Protein AF-A0A8B6H1U9-F1 (afdb_monomer_lite)

InterPro domains:
  IPR001206 Diacylglycerol kinase, catalytic domain [PF00781] (1-79)
  IPR001206 Diacylglycerol kinase, catalytic domain [PS50146] (1-89)
  IPR016064 NAD kinase/diacylglycerol kinase-like domain superfamily [SSF111331] (1-280)
  IPR017438 Inorganic polyphosphate/ATP-NAD kinase, N-terminal [G3DSA:3.40.50.10330] (1-78)
  IPR050187 Lipid Phosphate Formation and Regulation [PTHR12358] (1-268)

Foldseek 3Di:
DEDEEALVVVQVVLFVQQVVQCVVVVHPLLPPQTFGDARPDAYAYQYPYLHHLVCCVFAVDNDRVSSVVLVVVDDKDFAWWKQKHFPSGTQTIFRFKKKAAPVLVQLVQLVVPCVCPSCSVVPSVVCCLPPNDQDKAKKKKKFWAFDDDDPDDDDDDDPPGDIDIDIDIAIFRMKMWGQDPVLQLAPPVDDPDPPPDDPRQQKIKMKTFHDDHSVLVVVVVVCSVVRNHPVNQVPRPRIDMDIGQKMKIARPDDPDQSLQWMDGSSDITGHPHSMMIMGMRNDRHHMGGDNPFDNDPVRNVVVVVVVLPPPPDPVNVVCVVVVNHDDPVRVVVVVVVVVVLVVLLVLLVVLVVDPDPVSVLSNLLSLLVPLEPVCVVVVCLVVSCVSSVHDSVSNVVSVVLNVCLVPDPNNDSSDDPDPDDPPDDDPVRVVVVVVVCPDPPNHDQDDDPVQWDWDDPDDVDIDIDGNPPPNDDPVVVVVVVVVVVPD

Structure (mmCIF, N/CA/C/O backbone):
data_AF-A0A8B6H1U9-F1
#
_entry.id   AF-A0A8B6H1U9-F1
#
loop_
_atom_site.group_PDB
_atom_site.id
_atom_site.type_symbol
_atom_site.label_atom_id
_atom_site.label_alt_id
_atom_site.label_comp_id
_atom_site.label_asym_id
_atom_site.label_entity_id
_atom_site.label_seq_id
_atom_site.pdbx_PDB_ins_code
_atom_site.Cartn_x
_atom_site.Cartn_y
_atom_site.Cartn_z
_atom_site.occupancy
_atom_site.B_iso_or_equiv
_atom_site.auth_seq_id
_atom_site.auth_comp_id
_atom_site.auth_asym_id
_atom_site.auth_atom_id
_atom_site.pdbx_PDB_model_num
ATOM 1 N N . LEU A 1 1 ? -11.319 10.496 -7.597 1.00 84.50 1 LEU A N 1
ATOM 2 C CA . LEU A 1 1 ? -11.541 9.061 -7.856 1.00 84.50 1 LEU A CA 1
ATOM 3 C C . LEU A 1 1 ? -11.070 8.258 -6.652 1.00 84.50 1 LEU A C 1
ATOM 5 O O . LEU A 1 1 ? -9.965 8.491 -6.176 1.00 84.50 1 LEU A O 1
ATOM 9 N N . VAL A 1 2 ? -11.909 7.362 -6.133 1.00 88.12 2 VAL A N 1
ATOM 10 C CA . VAL A 1 2 ? -11.543 6.456 -5.035 1.00 88.12 2 VAL A CA 1
ATOM 11 C C . VAL A 1 2 ? -11.458 5.053 -5.609 1.00 88.12 2 VAL A C 1
ATOM 13 O O . VAL A 1 2 ? -12.423 4.584 -6.205 1.00 88.12 2 VAL A O 1
ATOM 16 N N . ILE A 1 3 ? -10.314 4.403 -5.444 1.00 89.44 3 ILE A N 1
ATOM 17 C CA . ILE A 1 3 ? -10.094 3.025 -5.861 1.00 89.44 3 ILE A CA 1
ATOM 18 C C . ILE A 1 3 ? -9.974 2.133 -4.634 1.00 89.44 3 ILE A C 1
ATOM 20 O O . ILE A 1 3 ? -9.180 2.390 -3.733 1.00 89.44 3 ILE A O 1
ATOM 24 N N . MET A 1 4 ? -10.768 1.069 -4.615 1.00 90.38 4 MET A N 1
ATOM 25 C CA . MET A 1 4 ? -10.712 0.023 -3.606 1.00 90.38 4 MET A CA 1
ATOM 26 C C . MET A 1 4 ? -10.194 -1.252 -4.272 1.00 90.38 4 MET A C 1
ATOM 28 O O . MET A 1 4 ? -10.866 -1.816 -5.130 1.00 90.38 4 MET A O 1
ATOM 32 N N . GLY A 1 5 ? -8.982 -1.681 -3.926 1.00 89.25 5 GLY A N 1
ATOM 33 C CA . GLY A 1 5 ? -8.313 -2.775 -4.635 1.00 89.25 5 GLY A CA 1
ATOM 34 C C . GLY A 1 5 ? -6.924 -3.083 -4.089 1.00 89.25 5 GLY A C 1
ATOM 35 O O . GLY A 1 5 ? -6.601 -2.698 -2.967 1.00 89.25 5 GLY A O 1
ATOM 36 N N . GLY A 1 6 ? -6.115 -3.806 -4.865 1.00 88.62 6 GLY A N 1
ATOM 37 C CA . GLY A 1 6 ? -4.687 -4.004 -4.581 1.00 88.62 6 GLY A CA 1
ATOM 38 C C . GLY A 1 6 ? -3.798 -3.041 -5.363 1.00 88.62 6 GLY A C 1
ATOM 39 O O . GLY A 1 6 ? -4.295 -2.293 -6.205 1.00 88.62 6 GLY A O 1
ATOM 40 N N . ASP A 1 7 ? -2.485 -3.122 -5.134 1.00 87.00 7 ASP A N 1
ATOM 41 C CA . ASP A 1 7 ? -1.492 -2.297 -5.844 1.00 87.00 7 ASP A CA 1
ATOM 42 C C . ASP A 1 7 ? -1.621 -2.427 -7.373 1.00 87.00 7 ASP A C 1
ATOM 44 O O . ASP A 1 7 ? -1.562 -1.428 -8.077 1.00 87.00 7 ASP A O 1
ATOM 48 N N . GLY A 1 8 ? -1.901 -3.632 -7.889 1.00 88.94 8 GLY A N 1
ATOM 49 C CA . GLY A 1 8 ? -2.086 -3.854 -9.328 1.00 88.94 8 GLY A CA 1
ATOM 50 C C . GLY A 1 8 ? -3.268 -3.081 -9.923 1.00 88.94 8 GLY A C 1
ATOM 51 O O . GLY A 1 8 ? -3.112 -2.421 -10.939 1.00 88.94 8 GLY A O 1
ATOM 52 N N . THR A 1 9 ? -4.429 -3.078 -9.257 1.00 91.19 9 THR A N 1
ATOM 53 C CA . THR A 1 9 ? -5.601 -2.314 -9.727 1.00 91.19 9 THR A CA 1
ATOM 54 C C . THR A 1 9 ? -5.319 -0.813 -9.718 1.00 91.19 9 THR A C 1
ATOM 56 O O . THR A 1 9 ? -5.756 -0.086 -10.607 1.00 91.19 9 THR A O 1
ATOM 59 N N . LEU A 1 10 ? -4.591 -0.339 -8.700 1.00 91.19 10 LEU A N 1
ATOM 60 C CA . LEU A 1 10 ? -4.145 1.047 -8.634 1.00 91.19 10 LEU A CA 1
ATOM 61 C C . LEU A 1 10 ? -3.167 1.364 -9.772 1.00 91.19 10 LEU A C 1
ATOM 63 O O . LEU A 1 10 ? -3.292 2.426 -10.377 1.00 91.19 10 LEU A O 1
ATOM 67 N N . ASN A 1 11 ? -2.255 0.443 -10.092 1.00 91.12 11 ASN A N 1
ATOM 68 C CA . ASN A 1 11 ? -1.291 0.606 -11.173 1.00 91.12 11 ASN A CA 1
ATOM 69 C C . ASN A 1 11 ? -1.968 0.732 -12.542 1.00 91.12 11 ASN A C 1
ATOM 71 O O . ASN A 1 11 ? -1.728 1.705 -13.258 1.00 91.12 11 ASN A O 1
ATOM 75 N N . ASP A 1 12 ? -2.877 -0.192 -12.857 1.00 92.50 12 ASP A N 1
ATOM 76 C CA . ASP A 1 12 ? -3.615 -0.210 -14.123 1.00 92.50 12 ASP A CA 1
ATOM 77 C C . ASP A 1 12 ? -4.426 1.083 -14.306 1.00 92.50 12 ASP A C 1
ATOM 79 O O . ASP A 1 12 ? -4.423 1.698 -15.376 1.00 92.50 12 ASP A O 1
ATOM 83 N N . LEU A 1 13 ? -5.084 1.542 -13.234 1.00 92.00 13 LEU A N 1
ATOM 84 C CA . LEU A 1 13 ? -5.861 2.777 -13.240 1.00 92.00 13 LEU A CA 1
ATOM 85 C C . LEU A 1 13 ? -4.978 4.009 -13.475 1.00 92.00 13 LEU A C 1
ATOM 87 O O . LEU A 1 13 ? -5.312 4.856 -14.301 1.00 92.00 13 LEU A O 1
ATOM 91 N N . VAL A 1 14 ? -3.877 4.135 -12.732 1.00 91.44 14 VAL A N 1
ATOM 92 C CA . VAL A 1 14 ? -2.971 5.287 -12.831 1.00 91.44 14 VAL A CA 1
ATOM 93 C C . VAL A 1 14 ? -2.330 5.349 -14.214 1.00 91.44 14 VAL A C 1
ATOM 95 O O . VAL A 1 14 ? -2.359 6.412 -14.834 1.00 91.44 14 VAL A O 1
ATOM 98 N N . ASN A 1 15 ? -1.816 4.227 -14.726 1.00 93.19 15 ASN A N 1
ATOM 99 C CA . ASN A 1 15 ? -1.249 4.157 -16.072 1.00 93.19 15 ASN A CA 1
ATOM 100 C C . ASN A 1 15 ? -2.287 4.520 -17.134 1.00 93.19 15 ASN A C 1
ATOM 102 O O . ASN A 1 15 ? -2.023 5.379 -17.972 1.00 93.19 15 ASN A O 1
ATOM 106 N N . GLY A 1 16 ? -3.488 3.937 -17.067 1.00 93.94 16 GLY A N 1
ATOM 107 C CA . GLY A 1 16 ? -4.560 4.232 -18.018 1.00 93.94 16 GLY A CA 1
ATOM 108 C C . GLY A 1 16 ? -4.958 5.710 -18.027 1.00 93.94 16 GLY A C 1
ATOM 109 O O . GLY A 1 16 ? -5.118 6.302 -19.094 1.00 93.94 16 GLY A O 1
ATOM 110 N N . LEU A 1 17 ? -5.071 6.334 -16.849 1.00 92.94 17 LEU A N 1
ATOM 111 C CA . LEU A 1 17 ? -5.388 7.759 -16.734 1.00 92.94 17 LEU A CA 1
ATOM 112 C C . LEU A 1 17 ? -4.257 8.652 -17.252 1.00 92.94 17 LEU A C 1
ATOM 114 O O . LEU A 1 17 ? -4.542 9.620 -17.954 1.00 92.94 17 LEU A O 1
ATOM 118 N N . LEU A 1 18 ? -2.998 8.340 -16.930 1.00 92.06 18 LEU A N 1
ATOM 119 C CA . LEU A 1 18 ? -1.848 9.116 -17.400 1.00 92.06 18 LEU A CA 1
ATOM 120 C C . LEU A 1 18 ? -1.710 9.035 -18.918 1.00 92.06 18 LEU A C 1
ATOM 122 O O . LEU A 1 18 ? -1.647 10.076 -19.563 1.00 92.06 18 LEU A O 1
ATOM 126 N N . LEU A 1 19 ? -1.735 7.830 -19.491 1.00 93.88 19 LEU A N 1
ATOM 127 C CA . LEU A 1 19 ? -1.642 7.629 -20.939 1.00 93.88 19 LEU A CA 1
ATOM 128 C C . LEU A 1 19 ? -2.766 8.359 -21.677 1.00 93.88 19 LEU A C 1
ATOM 130 O O . LEU A 1 19 ? -2.508 9.064 -22.651 1.00 93.88 19 LEU A O 1
ATOM 134 N N . LYS A 1 20 ? -4.004 8.254 -21.177 1.00 94.19 20 LYS A N 1
ATOM 135 C CA . LYS A 1 20 ? -5.144 8.984 -21.738 1.00 94.19 20 LYS A CA 1
ATOM 136 C C . LYS A 1 20 ? -4.932 10.498 -21.672 1.00 94.19 20 LYS A C 1
ATOM 138 O O . LYS A 1 20 ? -5.131 11.176 -22.674 1.00 94.19 20 LYS A O 1
ATOM 143 N N . LYS A 1 21 ? -4.504 11.022 -20.519 1.00 93.19 21 LYS A N 1
ATOM 144 C CA . LYS A 1 21 ? -4.269 12.459 -20.321 1.00 93.19 21 LYS A CA 1
ATOM 145 C C . LYS A 1 21 ? -3.185 12.995 -21.259 1.00 93.19 21 LYS A C 1
ATOM 147 O O . LYS A 1 21 ? -3.370 14.061 -21.838 1.00 93.19 21 LYS A O 1
ATOM 152 N N . GLN A 1 22 ? -2.090 12.255 -21.442 1.00 93.25 22 GLN A N 1
ATOM 153 C CA . GLN A 1 22 ? -1.025 12.662 -22.362 1.00 93.25 22 GLN A CA 1
ATOM 154 C C . GLN A 1 22 ? -1.481 12.621 -23.820 1.00 93.25 22 GLN A C 1
ATOM 156 O O . GLN A 1 22 ? -1.209 13.560 -24.566 1.00 93.25 22 GLN A O 1
ATOM 161 N N . ALA A 1 23 ? -2.250 11.599 -24.208 1.00 93.81 23 ALA A N 1
ATOM 162 C CA . ALA A 1 23 ? -2.836 11.518 -25.543 1.00 93.81 23 ALA A CA 1
ATOM 163 C C . ALA A 1 23 ? -3.782 12.699 -25.832 1.00 93.81 23 ALA A C 1
ATOM 165 O O . ALA A 1 23 ? -3.670 13.329 -26.878 1.00 93.81 23 ALA A O 1
ATOM 166 N N . GLU A 1 24 ? -4.656 13.067 -24.887 1.00 94.75 24 GLU A N 1
ATOM 167 C CA . GLU A 1 24 ? -5.553 14.233 -25.006 1.00 94.75 24 GLU A CA 1
ATOM 168 C C . GLU A 1 24 ? -4.800 15.567 -25.153 1.00 94.75 24 GLU A C 1
ATOM 170 O O . GLU A 1 24 ? -5.338 16.536 -25.692 1.00 94.75 24 GLU A O 1
ATOM 175 N N . ARG A 1 25 ? -3.555 15.629 -24.674 1.00 91.94 25 ARG A N 1
ATOM 176 C CA . ARG A 1 25 ? -2.674 16.800 -24.767 1.00 91.94 25 ARG A CA 1
ATOM 177 C C . ARG A 1 25 ? -1.677 16.737 -25.921 1.00 91.94 25 ARG A C 1
ATOM 179 O O . ARG A 1 25 ? -0.893 17.670 -26.062 1.00 91.94 25 ARG A O 1
ATOM 186 N N . ASN A 1 26 ? -1.721 15.691 -26.748 1.00 93.81 26 ASN A N 1
ATOM 187 C CA . ASN A 1 26 ? -0.744 15.428 -27.810 1.00 93.81 26 ASN A CA 1
ATOM 188 C C . ASN A 1 26 ? 0.711 15.400 -27.299 1.00 93.81 26 ASN A C 1
ATOM 190 O O . ASN A 1 26 ? 1.624 15.859 -27.982 1.00 93.81 26 ASN A O 1
ATOM 194 N N . ILE A 1 27 ? 0.924 14.883 -26.087 1.00 91.62 27 ILE A N 1
ATOM 195 C CA . ILE A 1 27 ? 2.255 14.682 -25.508 1.00 91.62 27 ILE A CA 1
ATOM 196 C C . ILE A 1 27 ? 2.734 13.279 -25.893 1.00 91.62 27 ILE A C 1
ATOM 198 O O . ILE A 1 27 ? 2.052 12.292 -25.608 1.00 91.62 27 ILE A O 1
ATOM 202 N N . ASP A 1 28 ? 3.906 13.180 -26.528 1.00 92.19 28 ASP A N 1
ATOM 203 C CA . ASP A 1 28 ? 4.514 11.884 -26.840 1.00 92.19 28 ASP A CA 1
ATOM 204 C C . ASP A 1 28 ? 5.026 11.220 -25.560 1.00 92.19 28 ASP A C 1
ATOM 206 O O . ASP A 1 28 ? 6.000 11.651 -24.947 1.00 92.19 28 ASP A O 1
ATOM 210 N N . VAL A 1 29 ? 4.363 10.137 -25.166 1.00 91.75 29 VAL A N 1
ATOM 211 C CA . VAL A 1 29 ? 4.708 9.366 -23.969 1.00 91.75 29 VAL A CA 1
ATOM 212 C C . VAL A 1 29 ? 6.033 8.614 -24.099 1.00 91.75 29 VAL A C 1
ATOM 214 O O . VAL A 1 29 ? 6.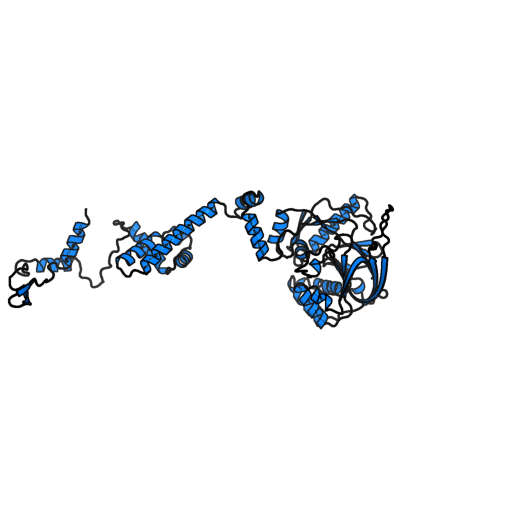545 8.155 -23.083 1.00 91.75 29 VAL A O 1
ATOM 217 N N . ASN A 1 30 ? 6.581 8.472 -25.311 1.00 93.38 30 ASN A N 1
ATOM 218 C CA . ASN A 1 30 ? 7.872 7.829 -25.569 1.00 93.38 30 ASN A CA 1
ATOM 219 C C . ASN A 1 30 ? 9.055 8.799 -25.441 1.00 93.38 30 ASN A C 1
ATOM 221 O O . ASN A 1 30 ? 10.193 8.361 -25.253 1.00 93.38 30 ASN A O 1
ATOM 225 N N . ASP A 1 31 ? 8.800 10.108 -25.496 1.00 88.88 31 ASP A N 1
ATOM 226 C CA . ASP A 1 31 ? 9.813 11.115 -25.212 1.00 88.88 31 ASP A CA 1
ATOM 227 C C . ASP A 1 31 ? 9.999 11.259 -23.695 1.00 88.88 31 ASP A C 1
ATOM 229 O O . ASP A 1 31 ? 9.214 11.881 -22.982 1.00 88.88 31 ASP A O 1
ATOM 233 N N . HIS A 1 32 ? 11.089 10.692 -23.189 1.00 83.88 32 HIS A N 1
ATOM 234 C CA . HIS A 1 32 ? 11.460 10.760 -21.778 1.00 83.88 32 HIS A CA 1
ATOM 235 C C . HIS A 1 32 ? 11.844 12.175 -21.302 1.00 83.88 32 HIS A C 1
ATOM 237 O O . HIS A 1 32 ? 11.957 12.401 -20.094 1.00 83.88 32 HIS A O 1
ATOM 243 N N . HIS A 1 33 ? 12.025 13.144 -22.207 1.00 81.50 33 HIS A N 1
ATOM 244 C CA . HIS A 1 33 ? 12.222 14.551 -21.857 1.00 81.50 33 HIS A CA 1
ATOM 245 C C . HIS A 1 33 ? 10.919 15.350 -21.770 1.00 81.50 33 HIS A C 1
ATOM 247 O O . HIS A 1 33 ? 10.945 16.464 -21.215 1.00 81.50 33 HIS A O 1
ATOM 253 N N . ALA A 1 34 ? 9.812 14.792 -22.271 1.00 79.44 34 ALA A N 1
ATOM 254 C CA . ALA A 1 34 ? 8.518 15.445 -22.301 1.00 79.44 34 ALA A CA 1
ATOM 255 C C . ALA A 1 34 ? 8.019 15.772 -20.887 1.00 79.44 34 ALA A C 1
ATOM 257 O O . ALA A 1 34 ? 8.103 14.982 -19.941 1.00 79.44 34 ALA A O 1
ATOM 258 N N . ALA A 1 35 ? 7.471 16.975 -20.736 1.00 79.56 35 ALA A N 1
ATOM 259 C CA . ALA A 1 35 ? 6.798 17.383 -19.515 1.00 79.56 35 ALA A CA 1
ATOM 260 C C . ALA A 1 35 ? 5.394 16.764 -19.490 1.00 79.56 35 ALA A C 1
ATOM 262 O O . ALA A 1 35 ? 4.515 17.205 -20.225 1.00 79.56 35 ALA A O 1
ATOM 263 N N . LEU A 1 36 ? 5.186 15.745 -18.651 1.00 82.56 36 LEU A N 1
ATOM 264 C CA . LEU A 1 36 ? 3.865 15.136 -18.483 1.00 82.56 36 LEU A CA 1
ATOM 265 C C . LEU A 1 36 ? 2.860 16.145 -17.917 1.00 82.56 36 LEU A C 1
ATOM 267 O O . LEU A 1 36 ? 3.160 16.824 -16.930 1.00 82.56 36 LEU A O 1
ATOM 271 N N . ASP A 1 37 ? 1.651 16.175 -18.482 1.00 84.25 37 ASP A N 1
ATOM 272 C CA . ASP A 1 37 ? 0.539 16.919 -17.895 1.00 84.25 37 ASP A CA 1
ATOM 273 C C . ASP A 1 37 ? -0.002 16.175 -16.665 1.00 84.25 37 ASP A C 1
ATOM 275 O O . ASP A 1 37 ? -0.025 14.938 -16.607 1.00 84.25 37 ASP A O 1
ATOM 279 N N . GLN A 1 38 ? -0.428 16.934 -15.661 1.00 84.00 38 GLN A N 1
ATOM 280 C CA . GLN A 1 38 ? -0.894 16.387 -14.393 1.00 84.00 38 GLN A CA 1
ATOM 281 C C . GLN A 1 38 ? -2.330 15.859 -14.519 1.00 84.00 38 GLN A C 1
ATOM 283 O O . GLN A 1 38 ? -3.160 16.407 -15.243 1.00 84.00 38 GLN A O 1
ATOM 288 N N . LEU A 1 39 ? -2.670 14.818 -13.754 1.00 85.50 39 LEU A N 1
ATOM 289 C CA . LEU A 1 39 ? -4.063 14.395 -13.630 1.00 85.50 39 LEU A CA 1
ATOM 290 C C . LEU A 1 39 ? -4.907 15.458 -12.907 1.00 85.50 39 LEU A C 1
ATOM 292 O O . LEU A 1 39 ? -4.630 15.841 -11.764 1.00 85.50 39 LEU A O 1
ATOM 296 N N . ASP A 1 40 ? -6.006 15.876 -13.538 1.00 81.94 40 ASP A N 1
ATOM 297 C CA . ASP A 1 40 ? -6.926 16.863 -12.958 1.00 81.94 40 ASP A CA 1
ATOM 298 C C . ASP A 1 40 ? -7.647 16.302 -11.723 1.00 81.94 40 ASP A C 1
ATOM 300 O O . ASP A 1 40 ? -7.899 17.020 -10.747 1.00 81.94 40 ASP A O 1
ATOM 304 N N . ILE A 1 41 ? -7.923 14.994 -11.741 1.00 82.00 41 ILE A N 1
ATOM 305 C CA . ILE A 1 41 ? -8.720 14.282 -10.744 1.00 82.00 41 ILE A CA 1
ATOM 306 C C . ILE A 1 41 ? -7.810 13.697 -9.647 1.00 82.00 41 ILE A C 1
ATOM 308 O O . ILE A 1 41 ? -6.938 12.881 -9.945 1.00 82.00 41 ILE A O 1
ATOM 312 N N . PRO A 1 42 ? -8.044 14.019 -8.358 1.00 84.50 42 PRO A N 1
ATOM 313 C CA . PRO A 1 42 ? -7.355 13.368 -7.247 1.00 84.50 42 PRO A CA 1
ATOM 314 C C . PRO A 1 42 ? -7.641 11.869 -7.170 1.00 84.50 42 PRO A C 1
ATOM 316 O O . PRO A 1 42 ? -8.797 11.460 -7.319 1.00 84.50 42 PRO A O 1
ATOM 319 N N . ILE A 1 43 ? -6.622 11.059 -6.874 1.00 87.31 43 ILE A N 1
ATOM 320 C CA . ILE A 1 43 ? -6.757 9.606 -6.714 1.00 87.31 43 ILE A CA 1
ATOM 321 C C . ILE A 1 43 ? -6.569 9.246 -5.237 1.00 87.31 43 ILE A C 1
ATOM 323 O O . ILE A 1 43 ? -5.601 9.647 -4.596 1.00 87.31 43 ILE A O 1
ATOM 327 N N . SER A 1 44 ? -7.509 8.479 -4.691 1.00 85.75 44 SER A N 1
ATOM 328 C CA . SER A 1 44 ? -7.447 7.916 -3.340 1.00 85.75 44 SER A CA 1
ATOM 329 C C . SER A 1 44 ? -7.488 6.396 -3.398 1.00 85.75 44 SER A C 1
ATOM 331 O O . SER A 1 44 ? -8.218 5.850 -4.221 1.00 85.75 44 SER A O 1
ATOM 333 N N . PHE A 1 45 ? -6.757 5.723 -2.509 1.00 88.19 45 PHE A N 1
ATOM 334 C CA . PHE A 1 45 ? -6.617 4.272 -2.487 1.00 88.19 45 PHE A CA 1
ATOM 335 C C . PHE A 1 45 ? -7.102 3.669 -1.163 1.00 88.19 45 PHE A C 1
ATOM 337 O O . PHE A 1 45 ? -6.673 4.065 -0.085 1.00 88.19 45 PHE A O 1
ATOM 344 N N . ILE A 1 46 ? -7.982 2.674 -1.238 1.00 88.69 46 ILE A N 1
ATOM 345 C CA . ILE A 1 46 ? -8.418 1.862 -0.103 1.00 88.69 46 ILE A CA 1
ATOM 346 C C . ILE A 1 46 ? -7.879 0.436 -0.315 1.00 88.69 46 ILE A C 1
ATOM 348 O O . ILE A 1 46 ? -8.293 -0.231 -1.269 1.00 88.69 46 ILE A O 1
ATOM 352 N N . PRO A 1 47 ? -6.970 -0.055 0.548 1.00 86.44 47 PRO A N 1
ATOM 353 C CA . PRO A 1 47 ? -6.292 -1.332 0.348 1.00 86.44 47 PRO A CA 1
ATOM 354 C C . PRO A 1 47 ? -7.221 -2.517 0.621 1.00 86.44 47 PRO A C 1
ATOM 356 O O . PRO A 1 47 ? -7.418 -2.920 1.766 1.00 86.44 47 PRO A O 1
ATOM 359 N N . ALA A 1 48 ? -7.772 -3.102 -0.437 1.00 86.31 48 ALA A N 1
ATOM 360 C CA . ALA A 1 48 ? -8.630 -4.288 -0.389 1.00 86.31 48 ALA A CA 1
ATOM 361 C C . ALA A 1 48 ? -7.992 -5.522 -1.058 1.00 86.31 48 ALA A C 1
ATOM 363 O O . ALA A 1 48 ? -8.570 -6.609 -1.034 1.00 86.31 48 ALA A O 1
ATOM 364 N N . GLY A 1 49 ? -6.800 -5.377 -1.646 1.00 81.31 49 GLY A N 1
ATOM 365 C CA . GLY A 1 49 ? -6.093 -6.451 -2.339 1.00 81.31 49 GLY A CA 1
ATOM 366 C C . GLY A 1 49 ? -5.244 -7.346 -1.435 1.00 81.31 49 GLY A C 1
ATOM 367 O O . GLY A 1 49 ? -5.223 -7.229 -0.206 1.00 81.31 49 GLY A O 1
ATOM 368 N N . THR A 1 50 ? -4.510 -8.270 -2.061 1.00 74.12 50 THR A N 1
ATOM 369 C CA . THR A 1 50 ? -3.549 -9.149 -1.372 1.00 74.12 50 THR A CA 1
ATOM 370 C C . THR A 1 50 ? -2.169 -8.519 -1.193 1.00 74.12 50 THR A C 1
ATOM 372 O O . THR A 1 50 ? -1.488 -8.872 -0.235 1.00 74.12 50 THR A O 1
ATOM 375 N N . GLY A 1 51 ? -1.774 -7.614 -2.094 1.00 75.44 51 GLY A N 1
ATOM 376 C CA . GLY A 1 51 ? -0.588 -6.760 -1.992 1.00 75.44 51 GLY A CA 1
ATOM 377 C C . GLY A 1 51 ? -1.038 -5.301 -1.951 1.00 75.44 51 GLY A C 1
ATOM 378 O O . GLY A 1 51 ? -1.833 -4.896 -2.801 1.00 75.44 51 GLY A O 1
ATOM 379 N N . ASN A 1 52 ? -0.617 -4.580 -0.910 1.00 80.25 52 ASN A N 1
ATOM 380 C CA . ASN A 1 52 ? -1.043 -3.208 -0.614 1.00 80.25 52 ASN A CA 1
ATOM 381 C C . ASN A 1 52 ? 0.145 -2.355 -0.121 1.00 80.25 52 ASN A C 1
ATOM 383 O O . ASN A 1 52 ? 0.032 -1.624 0.870 1.00 80.25 52 ASN A O 1
ATOM 387 N N . GLY A 1 53 ? 1.307 -2.496 -0.759 1.00 78.62 53 GLY A N 1
ATOM 388 C CA . GLY A 1 53 ? 2.508 -1.719 -0.457 1.00 78.62 53 GLY A CA 1
ATOM 389 C C . GLY A 1 53 ? 2.254 -0.214 -0.547 1.00 78.62 53 GLY A C 1
ATOM 390 O O . GLY A 1 53 ? 2.715 0.535 0.320 1.00 78.62 53 GLY A O 1
ATOM 391 N N . MET A 1 54 ? 1.405 0.218 -1.488 1.00 81.12 54 MET A N 1
ATOM 392 C CA . MET A 1 54 ? 1.037 1.627 -1.632 1.00 81.12 54 MET A CA 1
ATOM 393 C C . MET A 1 54 ? 0.350 2.192 -0.403 1.00 81.12 54 MET A C 1
ATOM 395 O O . MET A 1 54 ? 0.618 3.328 -0.027 1.00 81.12 54 MET A O 1
ATOM 399 N N . ALA A 1 55 ? -0.508 1.424 0.268 1.00 78.94 55 ALA A N 1
ATOM 400 C CA . ALA A 1 55 ? -1.160 1.908 1.482 1.00 78.94 55 ALA A CA 1
ATOM 401 C C . ALA A 1 55 ? -0.140 2.175 2.596 1.00 78.94 55 ALA A C 1
ATOM 403 O O . ALA A 1 55 ? -0.277 3.141 3.348 1.00 78.94 55 ALA A O 1
ATOM 404 N N . ASN A 1 56 ? 0.935 1.385 2.663 1.00 74.50 56 ASN A N 1
ATOM 405 C CA . ASN A 1 56 ? 2.011 1.644 3.608 1.00 74.50 56 ASN A CA 1
ATOM 406 C C . ASN A 1 56 ? 2.795 2.918 3.253 1.00 74.50 56 ASN A C 1
ATOM 408 O O . ASN A 1 56 ? 3.069 3.724 4.136 1.00 74.50 56 ASN A O 1
ATOM 412 N N . ILE A 1 57 ? 3.080 3.158 1.971 1.00 74.44 57 ILE A N 1
ATOM 413 C CA . ILE A 1 57 ? 3.748 4.389 1.512 1.00 74.44 57 ILE A CA 1
ATOM 414 C C . ILE A 1 57 ? 2.860 5.618 1.755 1.00 74.44 57 ILE A C 1
ATOM 416 O O . ILE A 1 57 ? 3.328 6.647 2.250 1.00 74.44 57 ILE A O 1
ATOM 420 N N . LEU A 1 58 ? 1.567 5.515 1.431 1.00 76.12 58 LEU A N 1
ATOM 421 C CA . LEU A 1 58 ? 0.600 6.610 1.491 1.00 76.12 58 LEU A CA 1
ATOM 422 C C . LEU A 1 58 ? 0.144 6.943 2.915 1.00 76.12 58 LEU A C 1
ATOM 424 O O . LEU A 1 58 ? 0.015 8.125 3.232 1.00 76.12 58 LEU A O 1
ATOM 428 N N . TYR A 1 59 ? -0.096 5.927 3.749 1.00 73.00 59 TYR A N 1
ATOM 429 C CA . TYR A 1 59 ? -0.767 6.046 5.053 1.00 73.00 59 TYR A CA 1
ATOM 430 C C . TYR A 1 59 ? 0.068 5.510 6.233 1.00 73.00 59 TYR A C 1
ATOM 432 O O . TYR A 1 59 ? -0.317 5.652 7.400 1.00 73.00 59 TYR A O 1
ATOM 440 N N . GLY A 1 60 ? 1.211 4.870 5.965 1.00 69.19 60 GLY A N 1
ATOM 441 C CA . GLY A 1 60 ? 2.045 4.218 6.980 1.00 69.19 60 GLY A CA 1
ATOM 442 C C . GLY A 1 60 ? 1.443 2.929 7.543 1.00 69.19 60 GLY A C 1
ATOM 443 O O . GLY A 1 60 ? 1.784 2.541 8.659 1.00 69.19 60 GLY A O 1
ATOM 444 N N . CYS A 1 61 ? 0.446 2.336 6.878 1.00 67.31 61 CYS A N 1
ATOM 445 C CA . CYS A 1 61 ? -0.095 1.017 7.214 1.00 67.31 61 CYS A CA 1
ATOM 446 C C . CYS A 1 61 ? -1.001 0.460 6.118 1.00 67.31 61 CYS A C 1
ATOM 448 O O . CYS A 1 61 ? -1.529 1.201 5.294 1.00 67.31 61 CYS A O 1
ATOM 450 N N . VAL A 1 62 ? -1.320 -0.826 6.238 1.00 73.75 62 VAL A N 1
ATOM 451 C CA . VAL A 1 62 ? -2.350 -1.500 5.443 1.00 73.75 62 VAL A CA 1
ATOM 452 C C . VAL A 1 62 ? -3.626 -1.672 6.278 1.00 73.75 62 VAL A C 1
ATOM 454 O O . VAL A 1 62 ? -3.993 -2.782 6.650 1.00 73.75 62 VAL A O 1
ATOM 457 N N . ASP A 1 63 ? -4.277 -0.562 6.635 1.00 77.12 63 ASP A N 1
ATOM 458 C CA . ASP A 1 63 ? -5.555 -0.564 7.359 1.00 77.12 63 ASP A CA 1
ATOM 459 C C . ASP A 1 63 ? -6.632 0.193 6.570 1.00 77.12 63 ASP A C 1
ATOM 461 O O . ASP A 1 63 ? -6.463 1.362 6.205 1.00 77.12 63 ASP A O 1
ATOM 465 N N . VAL A 1 64 ? -7.750 -0.486 6.305 1.00 80.25 64 VAL A N 1
ATOM 466 C CA . VAL A 1 64 ? -8.865 0.029 5.494 1.00 80.25 64 VAL A CA 1
ATOM 467 C C . VAL A 1 64 ? -9.521 1.231 6.169 1.00 80.25 64 VAL A C 1
ATOM 469 O O . VAL A 1 64 ? -9.807 2.229 5.505 1.00 80.25 64 VAL A O 1
ATOM 472 N N . VAL A 1 65 ? -9.711 1.171 7.490 1.00 76.94 65 VAL A N 1
ATOM 473 C CA . VAL A 1 65 ? -10.340 2.253 8.260 1.00 76.94 65 VAL A CA 1
ATOM 474 C C . VAL A 1 65 ? -9.464 3.501 8.216 1.00 76.94 65 VAL A C 1
ATOM 476 O O . VAL A 1 65 ? -9.938 4.576 7.857 1.00 76.94 65 VAL A O 1
ATOM 479 N N . THR A 1 66 ? -8.166 3.358 8.484 1.00 74.50 66 THR A N 1
ATOM 480 C CA . THR A 1 66 ? -7.189 4.450 8.402 1.00 74.50 66 THR A CA 1
ATOM 481 C C . THR A 1 66 ? -7.168 5.080 7.008 1.00 74.50 66 THR A C 1
ATOM 483 O O . THR A 1 66 ? -7.231 6.303 6.890 1.00 74.50 66 THR A O 1
ATOM 486 N N . SER A 1 67 ? -7.135 4.265 5.950 1.00 77.56 67 SER A N 1
ATOM 487 C CA . SER A 1 67 ? -7.133 4.747 4.558 1.00 77.56 67 SER A CA 1
ATOM 488 C C . SER A 1 67 ? -8.413 5.532 4.227 1.00 77.56 67 SER A C 1
ATOM 490 O O . SER A 1 67 ? -8.359 6.610 3.634 1.00 77.56 67 SER A O 1
ATOM 492 N N . THR A 1 68 ? -9.564 5.046 4.701 1.00 79.38 68 THR A N 1
ATOM 493 C CA . THR A 1 68 ? -10.867 5.715 4.548 1.00 79.38 68 THR A CA 1
ATOM 494 C C . THR A 1 68 ? -10.912 7.043 5.306 1.00 79.38 68 THR A C 1
ATOM 496 O O . THR A 1 68 ? -11.399 8.045 4.788 1.00 79.38 68 THR A O 1
ATOM 499 N N . LEU A 1 69 ? -10.340 7.102 6.509 1.00 73.94 69 LEU A N 1
ATOM 500 C CA . LEU A 1 69 ? -10.243 8.343 7.277 1.00 73.94 69 LEU A CA 1
ATOM 501 C C . LEU A 1 69 ? -9.335 9.376 6.607 1.00 73.94 69 LEU A C 1
ATOM 503 O O . LEU A 1 69 ? -9.656 10.562 6.640 1.00 73.94 69 LEU A O 1
ATOM 507 N N . HIS A 1 70 ? -8.229 8.955 5.980 1.00 75.38 70 HIS A N 1
ATOM 508 C CA . HIS A 1 70 ? -7.397 9.860 5.180 1.00 75.38 70 HIS A CA 1
ATOM 509 C C . HIS A 1 70 ? -8.198 10.487 4.040 1.00 75.38 70 HIS A C 1
ATOM 511 O O . HIS A 1 70 ? -8.108 11.698 3.848 1.00 75.38 70 HIS A O 1
ATOM 517 N N . LEU A 1 71 ? -9.008 9.689 3.339 1.00 78.19 71 LEU A N 1
ATOM 518 C CA . LEU A 1 71 ? -9.916 10.175 2.303 1.00 78.19 71 LEU A CA 1
ATOM 519 C C . LEU A 1 71 ? -10.917 11.205 2.857 1.00 78.19 71 LEU A C 1
ATOM 521 O O . LEU A 1 71 ? -10.997 12.306 2.320 1.00 78.19 71 LEU A O 1
ATOM 525 N N . VAL A 1 72 ? -11.639 10.877 3.937 1.00 73.94 72 VAL A N 1
ATOM 526 C CA . VAL A 1 72 ? -12.667 11.758 4.536 1.00 73.94 72 VAL A CA 1
ATOM 527 C C . VAL A 1 72 ? -12.069 13.060 5.066 1.00 73.94 72 VAL A C 1
ATOM 529 O O . VAL A 1 72 ? -12.652 14.126 4.889 1.00 73.94 72 VAL A O 1
ATOM 532 N N . LYS A 1 73 ? -10.891 12.992 5.699 1.00 72.06 73 LYS A N 1
ATOM 533 C CA . LYS A 1 73 ? -10.177 14.167 6.221 1.00 72.06 73 LYS A CA 1
ATOM 534 C C . LYS A 1 73 ? -9.849 15.183 5.122 1.00 72.06 73 LYS A C 1
ATOM 536 O O . LYS A 1 73 ? -9.704 16.367 5.422 1.00 72.06 73 LYS A O 1
ATOM 541 N N . GLY A 1 74 ? -9.732 14.728 3.876 1.00 61.28 74 GLY A N 1
ATOM 542 C CA . GLY A 1 74 ? -9.396 15.565 2.737 1.00 61.28 74 GLY A CA 1
ATOM 543 C C . GLY A 1 74 ? -7.940 16.045 2.748 1.00 61.28 74 GLY A C 1
ATOM 544 O O . GLY A 1 74 ? -7.188 15.894 3.716 1.00 61.28 74 GLY A O 1
ATOM 545 N N . GLY A 1 75 ? -7.526 16.622 1.623 1.00 68.38 75 GLY A N 1
ATOM 546 C CA . GLY A 1 75 ? -6.181 17.156 1.415 1.00 68.38 75 GLY A CA 1
ATOM 547 C C . GLY A 1 75 ? -5.504 16.539 0.199 1.00 68.38 75 GLY A C 1
ATOM 548 O O . GLY A 1 75 ? -5.374 15.324 0.097 1.00 68.38 75 GLY A O 1
ATOM 549 N N . ILE A 1 76 ? -5.053 17.401 -0.705 1.00 71.38 76 ILE A N 1
ATOM 550 C CA . ILE A 1 76 ? -4.474 17.039 -1.996 1.00 71.38 76 ILE A CA 1
ATOM 551 C C . ILE A 1 76 ? -3.027 17.539 -2.031 1.00 71.38 76 ILE A C 1
ATOM 553 O O . ILE A 1 76 ? -2.749 18.661 -1.611 1.00 71.38 76 ILE A O 1
ATOM 557 N N . LYS A 1 77 ? -2.104 16.708 -2.510 1.00 69.00 77 LYS A N 1
ATOM 558 C CA . LYS A 1 77 ? -0.706 17.057 -2.797 1.00 69.00 77 LYS A CA 1
ATOM 559 C C . LYS A 1 77 ? -0.257 16.340 -4.048 1.00 69.00 77 LYS A C 1
ATOM 561 O O . LYS A 1 77 ? -0.739 15.250 -4.289 1.00 69.00 77 LYS A O 1
ATOM 566 N N . ASP A 1 78 ? 0.714 16.853 -4.775 1.00 75.06 78 ASP A N 1
ATOM 567 C CA . ASP A 1 78 ? 1.184 16.134 -5.955 1.00 75.06 78 ASP A CA 1
ATOM 568 C C . ASP A 1 78 ? 2.205 15.029 -5.588 1.00 75.06 78 ASP A C 1
ATOM 570 O O . ASP A 1 78 ? 2.877 15.099 -4.555 1.00 75.06 78 ASP A O 1
ATOM 574 N N . TYR A 1 79 ? 2.315 14.001 -6.424 1.00 78.19 79 TYR A N 1
ATOM 575 C CA . TYR A 1 79 ? 3.096 12.783 -6.239 1.00 78.19 79 TYR A CA 1
ATOM 576 C C . TYR A 1 79 ? 3.801 12.425 -7.557 1.00 78.19 79 TYR A C 1
ATOM 578 O O . TYR A 1 79 ? 3.167 12.487 -8.618 1.00 78.19 79 TYR A O 1
AT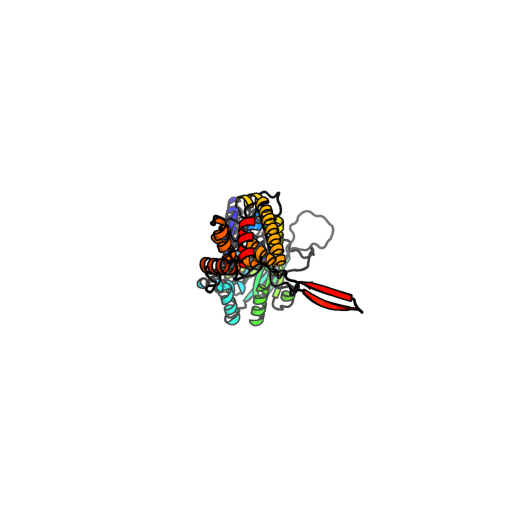OM 586 N N . PRO A 1 80 ? 5.109 12.124 -7.517 1.00 79.44 80 PRO A N 1
ATOM 587 C CA . PRO A 1 80 ? 5.888 11.850 -8.718 1.00 79.44 80 PRO A CA 1
ATOM 588 C C . PRO A 1 80 ? 5.627 10.438 -9.250 1.00 79.44 80 PRO A C 1
ATOM 590 O O . PRO A 1 80 ? 5.125 9.573 -8.534 1.00 79.44 80 PRO A O 1
ATOM 593 N N . VAL A 1 81 ? 6.000 10.220 -10.508 1.00 85.81 81 VAL A N 1
ATOM 594 C CA . VAL A 1 81 ? 5.994 8.904 -11.151 1.00 85.81 81 VAL A CA 1
ATOM 595 C C . VAL A 1 81 ? 7.327 8.690 -11.862 1.00 85.81 81 VAL A C 1
ATOM 597 O O . VAL A 1 81 ? 7.975 9.645 -12.299 1.00 85.81 81 VAL A O 1
ATOM 600 N N . PHE A 1 82 ? 7.744 7.438 -11.961 1.00 88.44 82 PHE A N 1
ATOM 601 C CA . PHE A 1 82 ? 8.800 6.995 -12.851 1.00 88.44 82 PHE A CA 1
ATOM 602 C C . PHE A 1 82 ? 8.233 6.779 -14.247 1.00 88.44 82 PHE A C 1
ATOM 604 O O . PHE A 1 82 ? 7.198 6.127 -14.403 1.00 88.44 82 PHE A O 1
ATOM 611 N N . GLY A 1 83 ? 8.935 7.287 -15.253 1.00 92.19 83 GLY A N 1
ATOM 612 C CA . GLY A 1 83 ? 8.842 6.771 -16.610 1.00 92.19 83 GLY A CA 1
ATOM 613 C C . GLY A 1 83 ? 9.904 5.693 -16.796 1.00 92.19 83 GLY A C 1
ATOM 614 O O . GLY A 1 83 ? 11.083 5.944 -16.537 1.00 92.19 83 GLY A O 1
ATOM 615 N N . ASN A 1 84 ? 9.482 4.501 -17.218 1.00 95.25 84 ASN A N 1
ATOM 616 C CA . ASN A 1 84 ? 10.372 3.375 -17.488 1.00 95.25 84 ASN A CA 1
ATOM 617 C C . ASN A 1 84 ? 10.376 3.107 -18.989 1.00 95.25 84 ASN A C 1
ATOM 619 O O . ASN A 1 84 ? 9.325 2.818 -19.562 1.00 95.25 84 ASN A O 1
ATOM 623 N N . PHE A 1 85 ? 11.539 3.190 -19.623 1.00 95.88 85 PHE A N 1
ATOM 624 C CA . PHE A 1 85 ? 11.673 3.171 -21.073 1.00 95.88 85 PHE A CA 1
ATOM 625 C C . PHE A 1 85 ? 12.629 2.075 -21.523 1.00 95.88 85 PHE A C 1
ATOM 627 O O . PHE A 1 85 ? 13.719 1.929 -20.980 1.00 95.88 85 PHE A O 1
ATOM 634 N N . CYS A 1 86 ? 12.247 1.341 -22.559 1.00 95.94 86 CYS A N 1
ATOM 635 C CA . CYS A 1 86 ? 13.094 0.365 -23.231 1.00 95.94 86 CYS A CA 1
ATOM 636 C C . CYS A 1 86 ? 13.142 0.741 -24.708 1.00 95.94 86 CYS A C 1
ATOM 638 O O . CYS A 1 86 ? 12.099 0.981 -25.313 1.00 95.94 86 CYS A O 1
ATOM 640 N N . GLU A 1 87 ? 14.340 0.863 -25.280 1.00 92.75 87 GLU A N 1
ATOM 641 C CA . GLU A 1 87 ? 14.519 1.275 -26.682 1.00 92.75 87 GLU A CA 1
ATOM 642 C C . GLU A 1 87 ? 13.783 2.580 -27.042 1.00 92.75 87 GLU A C 1
ATOM 644 O O . GLU A 1 87 ? 13.184 2.700 -28.112 1.00 92.75 87 GLU A O 1
ATOM 649 N N . LYS A 1 88 ? 13.806 3.562 -26.130 1.00 89.94 88 LYS A N 1
ATOM 650 C CA . LYS A 1 88 ? 13.081 4.842 -26.255 1.00 89.94 88 LYS A CA 1
ATOM 651 C C . LYS A 1 88 ? 11.556 4.703 -26.364 1.00 89.94 88 LYS A C 1
ATOM 653 O O . LYS A 1 88 ? 10.899 5.644 -26.784 1.00 89.94 88 LYS A O 1
ATOM 658 N N . LYS A 1 89 ? 10.981 3.558 -25.995 1.00 94.88 89 LYS A N 1
ATOM 659 C CA . LYS A 1 89 ? 9.532 3.370 -25.863 1.00 94.88 89 LYS A CA 1
ATOM 660 C C . LYS A 1 89 ? 9.159 3.248 -24.400 1.00 94.88 89 LYS A C 1
ATOM 662 O O . LYS A 1 89 ? 9.856 2.573 -23.642 1.00 94.88 89 LYS A O 1
ATOM 667 N N . LEU A 1 90 ? 8.056 3.874 -24.008 1.00 95.12 90 LEU A N 1
ATOM 668 C CA . LEU A 1 90 ? 7.537 3.730 -22.653 1.00 95.12 90 LEU A CA 1
ATOM 669 C C . LEU A 1 90 ? 7.067 2.285 -22.436 1.00 95.12 90 LEU A C 1
ATOM 671 O O . LEU A 1 90 ? 6.208 1.788 -23.160 1.00 95.12 90 LEU A O 1
ATOM 675 N N . VAL A 1 91 ? 7.624 1.625 -21.422 1.00 95.75 91 VAL A N 1
ATOM 676 C CA . VAL A 1 91 ? 7.183 0.302 -20.961 1.00 95.75 91 VAL A CA 1
ATOM 677 C C . VAL A 1 91 ? 5.946 0.465 -20.084 1.00 95.75 91 VAL A C 1
ATOM 679 O O . VAL A 1 91 ? 4.902 -0.110 -20.372 1.00 95.75 91 VAL A O 1
ATOM 682 N N . ALA A 1 92 ? 6.068 1.265 -19.023 1.00 94.88 92 ALA A N 1
ATOM 683 C CA . ALA A 1 92 ? 4.976 1.661 -18.141 1.00 94.88 92 ALA A CA 1
ATOM 684 C C . ALA A 1 92 ? 5.422 2.818 -17.239 1.00 94.88 92 ALA A C 1
ATOM 686 O O . ALA A 1 92 ? 6.617 2.995 -16.966 1.00 94.88 92 ALA A O 1
ATOM 687 N N . TYR A 1 93 ? 4.456 3.561 -16.709 1.00 93.31 93 TYR A N 1
ATOM 688 C CA . TYR A 1 93 ? 4.691 4.384 -15.532 1.00 93.31 93 TYR A CA 1
ATOM 689 C C . TYR A 1 93 ? 4.681 3.510 -14.276 1.00 93.31 93 TYR A C 1
ATOM 691 O O . TYR A 1 93 ? 3.901 2.565 -14.171 1.00 93.31 93 TYR A O 1
ATOM 699 N N . SER A 1 94 ? 5.517 3.844 -13.301 1.00 91.44 94 SER A N 1
ATOM 700 C CA . SER A 1 94 ? 5.484 3.231 -11.969 1.00 91.44 94 SER A CA 1
ATOM 701 C C . SER A 1 94 ? 5.622 4.304 -10.904 1.00 91.44 94 SER A C 1
ATOM 703 O O . SER A 1 94 ? 6.206 5.353 -11.148 1.00 91.44 94 SER A O 1
ATOM 705 N N . PHE A 1 95 ? 5.085 4.086 -9.717 1.00 85.44 95 PHE A N 1
ATOM 706 C CA . PHE A 1 95 ? 4.993 5.110 -8.684 1.00 85.44 95 PHE A CA 1
ATOM 707 C C . PHE A 1 95 ? 5.307 4.597 -7.270 1.00 85.44 95 PHE A C 1
ATOM 709 O O . PHE A 1 95 ? 5.280 5.375 -6.322 1.00 85.44 95 PHE A O 1
ATOM 716 N N . MET A 1 96 ? 5.682 3.325 -7.113 1.00 82.00 96 MET A N 1
ATOM 717 C CA . MET A 1 96 ? 6.377 2.811 -5.924 1.00 82.00 96 MET A CA 1
ATOM 718 C C . MET A 1 96 ? 7.852 2.571 -6.194 1.00 82.00 96 MET A C 1
ATOM 720 O O . MET A 1 96 ? 8.716 3.134 -5.517 1.00 82.00 96 MET A O 1
ATOM 724 N N . MET A 1 97 ? 8.117 1.661 -7.130 1.00 88.56 97 MET A N 1
ATOM 725 C CA . MET A 1 97 ? 9.424 1.069 -7.346 1.00 88.56 97 MET A CA 1
ATOM 726 C C . MET A 1 97 ? 9.589 0.562 -8.775 1.00 88.56 97 MET A C 1
ATOM 728 O O . MET A 1 97 ? 8.639 0.089 -9.399 1.00 88.56 97 MET A O 1
ATOM 732 N N . ALA A 1 98 ? 10.836 0.558 -9.225 1.00 93.38 98 ALA A N 1
ATOM 733 C CA . ALA A 1 98 ? 11.279 -0.201 -10.382 1.00 93.38 98 ALA A CA 1
ATOM 734 C C . ALA A 1 98 ? 12.486 -1.043 -9.960 1.00 93.38 98 ALA A C 1
ATOM 736 O O . ALA A 1 98 ? 13.484 -0.506 -9.483 1.00 93.38 98 ALA A O 1
ATOM 737 N N . ALA A 1 99 ? 12.382 -2.365 -10.062 1.00 94.19 99 ALA A N 1
ATOM 738 C CA . ALA A 1 99 ? 13.394 -3.296 -9.584 1.00 94.19 99 ALA A CA 1
ATOM 739 C C . ALA A 1 99 ? 13.788 -4.290 -10.671 1.00 94.19 99 ALA A C 1
ATOM 741 O O . ALA A 1 99 ? 12.937 -4.943 -11.273 1.00 94.19 99 ALA A O 1
ATOM 742 N N . TYR A 1 100 ? 15.089 -4.438 -10.862 1.00 95.19 100 TYR A N 1
ATOM 743 C CA . TYR A 1 100 ? 15.687 -5.272 -11.886 1.00 95.19 100 TYR A CA 1
ATOM 744 C C . TYR A 1 100 ? 16.664 -6.261 -11.233 1.00 95.19 100 TYR A C 1
ATOM 746 O O . TYR A 1 100 ? 17.498 -5.857 -10.419 1.00 95.19 100 TYR A O 1
ATOM 754 N N . GLY A 1 101 ? 16.569 -7.549 -11.578 1.00 94.69 101 GLY A N 1
ATOM 755 C CA . GLY A 1 101 ? 17.359 -8.624 -10.965 1.00 94.69 101 GLY A CA 1
ATOM 756 C C . GLY A 1 101 ? 16.592 -9.399 -9.891 1.00 94.69 101 GLY A C 1
ATOM 757 O O . GLY A 1 101 ? 15.429 -9.748 -10.082 1.00 94.69 101 GLY A O 1
ATOM 758 N N . LEU A 1 102 ? 17.229 -9.667 -8.748 1.00 93.69 102 LEU A N 1
ATOM 759 C CA . LEU A 1 102 ? 16.718 -10.499 -7.649 1.00 93.69 102 LEU A CA 1
ATOM 760 C C . LEU A 1 102 ? 15.239 -10.274 -7.304 1.00 93.69 102 LEU A C 1
ATOM 762 O O . LEU A 1 102 ? 14.502 -11.239 -7.107 1.00 93.69 102 LEU A O 1
ATOM 766 N N . PHE A 1 103 ? 14.795 -9.019 -7.182 1.00 92.12 103 PHE A N 1
ATOM 767 C CA . PHE A 1 103 ? 13.410 -8.723 -6.814 1.00 92.12 103 PHE A CA 1
ATOM 768 C C . PHE A 1 103 ? 12.442 -8.916 -7.984 1.00 92.12 103 PHE A C 1
ATOM 770 O O . PHE A 1 103 ? 11.295 -9.287 -7.740 1.00 92.12 103 PHE A O 1
ATOM 777 N N . ALA A 1 104 ? 12.883 -8.747 -9.233 1.00 94.50 104 ALA A N 1
ATOM 778 C CA . ALA A 1 104 ? 12.099 -9.158 -10.396 1.00 94.50 104 ALA A CA 1
ATOM 779 C C . ALA A 1 104 ? 11.947 -10.684 -10.437 1.00 94.50 104 ALA A C 1
ATOM 781 O O . ALA A 1 104 ? 10.833 -11.191 -10.552 1.00 94.50 104 ALA A O 1
ATOM 782 N N . ASP A 1 105 ? 13.032 -11.423 -10.209 1.00 94.38 105 ASP A N 1
ATOM 783 C CA . ASP A 1 105 ? 13.016 -12.885 -10.148 1.00 94.38 105 ASP A CA 1
ATOM 784 C C . ASP A 1 105 ? 12.132 -13.417 -9.012 1.00 94.38 105 ASP A C 1
ATOM 786 O O . ASP A 1 105 ? 11.409 -14.413 -9.173 1.00 94.38 105 ASP A O 1
ATOM 790 N N . LEU A 1 106 ? 12.197 -12.762 -7.849 1.00 92.44 106 LEU A N 1
ATOM 791 C CA . LEU A 1 106 ? 11.382 -13.089 -6.690 1.00 92.44 106 LEU A CA 1
ATOM 792 C C . LEU A 1 106 ? 9.908 -12.852 -6.999 1.00 92.44 106 LEU A C 1
ATOM 794 O O . LEU A 1 106 ? 9.107 -13.762 -6.803 1.00 92.44 106 LEU A O 1
ATOM 798 N N . ILE A 1 107 ? 9.543 -11.669 -7.501 1.00 91.56 107 ILE A N 1
ATOM 799 C CA . ILE A 1 107 ? 8.149 -11.352 -7.824 1.00 91.56 107 ILE A CA 1
ATOM 800 C C . ILE A 1 107 ? 7.626 -12.258 -8.936 1.00 91.56 107 ILE A C 1
ATOM 802 O O . ILE A 1 107 ? 6.528 -12.784 -8.791 1.00 91.56 107 ILE A O 1
ATOM 806 N N . HIS A 1 108 ? 8.419 -12.558 -9.964 1.00 93.44 108 HIS A N 1
ATOM 807 C CA . HIS A 1 108 ? 8.061 -13.542 -10.986 1.00 93.44 108 HIS A CA 1
ATOM 808 C C . HIS A 1 108 ? 7.752 -14.919 -10.370 1.00 93.44 108 HIS A C 1
ATOM 810 O O . HIS A 1 108 ? 6.726 -15.536 -10.666 1.00 93.44 108 HIS A O 1
ATOM 816 N N . SER A 1 109 ? 8.589 -15.371 -9.429 1.00 92.56 109 SER A N 1
ATOM 817 C CA . SER A 1 109 ? 8.368 -16.631 -8.707 1.00 92.56 109 SER A CA 1
ATOM 818 C C . SER A 1 109 ? 7.109 -16.568 -7.833 1.00 92.56 109 SER A C 1
ATOM 820 O O . SER A 1 109 ? 6.300 -17.491 -7.853 1.00 92.56 109 SER A O 1
ATOM 822 N N . VAL A 1 110 ? 6.900 -15.470 -7.102 1.00 90.25 110 VAL A N 1
ATOM 823 C CA . VAL A 1 110 ? 5.715 -15.234 -6.259 1.00 90.25 110 VAL A CA 1
ATOM 824 C C . VAL A 1 110 ? 4.436 -15.241 -7.096 1.00 90.25 110 VAL A C 1
ATOM 826 O O . VAL A 1 110 ? 3.430 -15.835 -6.694 1.00 90.25 110 VAL A O 1
ATOM 829 N N . ASP A 1 111 ? 4.466 -14.610 -8.266 1.00 87.00 111 ASP A N 1
ATOM 830 C CA . ASP A 1 111 ? 3.300 -14.494 -9.128 1.00 87.00 111 ASP A CA 1
ATOM 831 C C . ASP A 1 111 ? 2.971 -15.776 -9.882 1.00 87.00 111 ASP A C 1
ATOM 833 O O . ASP A 1 111 ? 1.791 -16.047 -10.089 1.00 87.00 111 ASP A O 1
ATOM 837 N N . SER A 1 112 ? 3.953 -16.634 -10.162 1.00 89.19 112 SER A N 1
ATOM 838 C CA . SER A 1 112 ? 3.683 -17.986 -10.671 1.00 89.19 112 SER A CA 1
ATOM 839 C C . SER A 1 112 ? 2.863 -18.845 -9.689 1.00 89.19 112 SER A C 1
ATOM 841 O O . SER A 1 112 ? 2.176 -19.779 -10.093 1.00 89.19 112 SER A O 1
ATOM 843 N N . GLN A 1 113 ? 2.867 -18.503 -8.393 1.00 91.19 113 GLN A N 1
ATOM 844 C CA . GLN A 1 113 ? 2.208 -19.262 -7.324 1.00 91.19 113 GLN A CA 1
ATOM 845 C C . GLN A 1 113 ? 0.920 -18.583 -6.815 1.00 91.19 113 GLN A C 1
ATOM 847 O O . GLN A 1 113 ? 0.643 -18.568 -5.611 1.00 91.19 113 GLN A O 1
ATOM 852 N N . ARG A 1 114 ? 0.094 -18.006 -7.709 1.00 85.44 114 ARG A N 1
ATOM 853 C CA . ARG A 1 114 ? -1.167 -17.318 -7.324 1.00 85.44 114 ARG A CA 1
ATOM 854 C C . ARG A 1 114 ? -2.141 -18.208 -6.542 1.00 85.44 114 ARG A C 1
ATOM 856 O O . ARG A 1 114 ? -2.905 -17.697 -5.722 1.00 85.44 114 ARG A O 1
ATOM 863 N N . TRP A 1 115 ? -2.086 -19.526 -6.747 1.00 87.19 115 TRP A N 1
ATOM 864 C CA . TRP A 1 115 ? -2.938 -20.507 -6.068 1.00 87.19 115 TRP A CA 1
ATOM 865 C C . TRP A 1 115 ? -2.788 -20.485 -4.532 1.00 87.19 115 TRP A C 1
ATOM 867 O O . TRP A 1 115 ? -3.759 -20.739 -3.822 1.00 87.19 115 TRP A O 1
ATOM 877 N N . LEU A 1 116 ? -1.624 -20.071 -4.008 1.00 86.12 116 LEU A N 1
ATOM 878 C CA . LEU A 1 116 ? -1.357 -19.914 -2.569 1.00 86.12 116 LEU A CA 1
ATOM 879 C C . LEU A 1 116 ? -1.986 -18.650 -1.943 1.00 86.12 116 LEU A C 1
ATOM 881 O O . LEU A 1 116 ? -1.887 -18.443 -0.729 1.00 86.12 116 LEU A O 1
ATOM 885 N N . LYS A 1 117 ? -2.638 -17.779 -2.729 1.00 83.56 117 LYS A N 1
ATOM 886 C CA . LYS A 1 117 ? -3.251 -16.517 -2.259 1.00 83.56 117 LYS A CA 1
ATOM 887 C C . LYS A 1 117 ? -2.269 -15.703 -1.399 1.00 83.56 117 LYS A C 1
ATOM 889 O O . LYS A 1 117 ? -1.114 -15.565 -1.771 1.00 83.56 117 LYS A O 1
ATOM 894 N N . LYS A 1 118 ? -2.682 -15.153 -0.247 1.00 80.00 118 LYS A N 1
ATOM 895 C CA . LYS A 1 118 ? -1.812 -14.339 0.631 1.00 80.00 118 LYS A CA 1
ATOM 896 C C . LYS A 1 118 ? -0.591 -15.101 1.164 1.00 80.00 118 LYS A C 1
ATOM 898 O O . LYS A 1 118 ? 0.432 -14.476 1.424 1.00 80.00 118 LYS A O 1
ATOM 903 N N . LEU A 1 119 ? -0.670 -16.428 1.290 1.00 83.12 119 LEU A N 1
ATOM 904 C CA . LEU A 1 119 ? 0.413 -17.243 1.843 1.00 83.12 119 LEU A CA 1
ATOM 905 C C . LEU A 1 119 ? 1.663 -17.240 0.946 1.00 83.12 119 LEU A C 1
ATOM 907 O O . LEU A 1 119 ? 2.775 -17.402 1.447 1.00 83.12 119 LEU A O 1
ATOM 911 N N . ARG A 1 120 ? 1.507 -16.974 -0.361 1.00 88.62 120 ARG A N 1
ATOM 912 C CA . ARG A 1 120 ? 2.628 -16.901 -1.314 1.00 88.62 120 ARG A CA 1
ATOM 913 C C . ARG A 1 120 ? 3.681 -15.862 -0.932 1.00 88.62 120 ARG A C 1
ATOM 915 O O . ARG A 1 120 ? 4.861 -16.110 -1.129 1.00 88.62 120 ARG A O 1
ATOM 922 N N . TYR A 1 121 ? 3.269 -14.743 -0.332 1.00 82.25 121 TYR A N 1
ATOM 923 C CA . TYR A 1 121 ? 4.180 -13.680 0.107 1.00 82.25 121 TYR A CA 1
ATOM 924 C C . TYR A 1 121 ? 5.015 -14.072 1.334 1.00 82.25 121 TYR A C 1
ATOM 926 O O . TYR A 1 121 ? 5.988 -13.395 1.641 1.00 82.25 121 TYR A O 1
ATOM 934 N N . LEU A 1 122 ? 4.654 -15.159 2.023 1.00 83.56 122 LEU A N 1
ATOM 935 C CA . LEU A 1 122 ? 5.444 -15.736 3.109 1.00 83.56 122 LEU A CA 1
ATOM 936 C C . LEU A 1 122 ? 6.282 -16.919 2.611 1.00 83.56 122 LEU A C 1
ATOM 938 O O . LEU A 1 122 ? 7.492 -16.952 2.809 1.00 83.56 122 LEU A O 1
ATOM 942 N N . VAL A 1 123 ? 5.640 -17.888 1.955 1.00 88.38 123 VAL A N 1
ATOM 943 C CA . VAL A 1 123 ? 6.260 -19.180 1.622 1.00 88.38 123 VAL A CA 1
ATOM 944 C C . VAL A 1 123 ? 7.246 -19.067 0.463 1.00 88.38 123 VAL A C 1
ATOM 946 O O . VAL A 1 123 ? 8.341 -19.621 0.543 1.00 88.38 123 VAL A O 1
ATOM 949 N N . VAL A 1 124 ? 6.890 -18.340 -0.602 1.00 91.00 124 VAL A N 1
ATOM 950 C CA . VAL A 1 124 ? 7.726 -18.279 -1.808 1.00 91.00 124 VAL A CA 1
ATOM 951 C C . VAL A 1 124 ? 9.048 -17.560 -1.545 1.00 91.00 124 VAL A C 1
ATOM 953 O O . VAL A 1 124 ? 10.063 -18.117 -1.948 1.00 91.00 124 VAL A O 1
ATOM 956 N N . PRO A 1 125 ? 9.113 -16.413 -0.834 1.00 89.50 125 PRO A N 1
ATOM 957 C CA . PRO A 1 125 ? 10.399 -15.810 -0.492 1.00 89.50 125 PRO A CA 1
ATOM 958 C C . PRO A 1 125 ? 11.299 -16.728 0.337 1.00 89.50 125 PRO A C 1
ATOM 960 O O . PRO A 1 125 ? 12.478 -16.857 0.023 1.00 89.50 125 PRO A O 1
ATOM 963 N N . ILE A 1 126 ? 10.756 -17.417 1.349 1.00 87.00 126 ILE A N 1
ATOM 964 C CA . ILE A 1 126 ? 11.536 -18.359 2.170 1.00 87.00 126 ILE A CA 1
ATOM 965 C C . ILE A 1 126 ? 12.126 -19.463 1.290 1.00 87.00 126 ILE A C 1
ATOM 967 O O . ILE A 1 126 ? 13.328 -19.722 1.344 1.00 87.00 126 ILE A O 1
ATOM 971 N N . TRP A 1 127 ? 11.298 -20.083 0.446 1.00 90.81 127 TRP A N 1
ATOM 972 C CA . TRP A 1 127 ? 11.756 -21.115 -0.479 1.00 90.81 127 TRP A CA 1
ATOM 973 C C . TRP A 1 127 ? 12.786 -20.575 -1.484 1.00 90.81 127 TRP A C 1
ATOM 975 O O . TRP A 1 127 ? 13.822 -21.201 -1.700 1.00 90.81 127 TRP A O 1
ATOM 985 N N . PHE A 1 128 ? 12.533 -19.392 -2.046 1.00 92.00 128 PHE A N 1
ATOM 986 C CA . PHE A 1 128 ? 13.388 -18.731 -3.028 1.00 92.00 128 PHE A CA 1
ATOM 987 C C . PHE A 1 128 ? 14.793 -18.500 -2.468 1.00 92.00 128 PHE A C 1
ATOM 989 O O . PHE A 1 128 ? 15.770 -18.891 -3.095 1.00 92.00 128 PHE A O 1
ATOM 996 N N . PHE A 1 129 ? 14.912 -17.940 -1.263 1.00 89.69 129 PHE A N 1
ATOM 997 C CA . PHE A 1 129 ? 16.222 -17.664 -0.673 1.00 89.69 129 PHE A CA 1
ATOM 998 C C . PHE A 1 129 ? 16.949 -18.909 -0.144 1.00 89.69 129 PHE A C 1
ATOM 1000 O O . PHE A 1 129 ? 18.179 -18.907 -0.076 1.00 89.69 129 PHE A O 1
ATOM 1007 N N . LEU A 1 130 ? 16.224 -19.960 0.257 1.00 87.31 130 LEU A N 1
ATOM 1008 C CA . LEU A 1 130 ? 16.833 -21.184 0.790 1.00 87.31 130 LEU A CA 1
ATOM 1009 C C . LEU A 1 130 ? 17.274 -22.159 -0.305 1.00 87.31 130 LEU A C 1
ATOM 1011 O O . LEU A 1 130 ? 18.332 -22.780 -0.170 1.00 87.31 130 LEU A O 1
ATOM 1015 N N . PHE A 1 131 ? 16.471 -22.298 -1.362 1.00 87.25 131 PHE A N 1
ATOM 1016 C CA . PHE A 1 131 ? 16.589 -23.404 -2.314 1.00 87.25 131 PHE A CA 1
ATOM 1017 C C . PHE A 1 131 ? 16.821 -22.975 -3.763 1.00 87.25 131 PHE A C 1
ATOM 1019 O O . PHE A 1 131 ? 17.354 -23.773 -4.532 1.00 87.25 131 PHE A O 1
ATOM 1026 N N . LYS A 1 132 ? 16.460 -21.749 -4.161 1.00 86.44 132 LYS A N 1
ATOM 1027 C CA . LYS A 1 132 ? 16.713 -21.276 -5.528 1.00 86.44 132 LYS A CA 1
ATOM 1028 C C . LYS A 1 132 ? 18.124 -20.688 -5.634 1.00 86.44 132 LYS A C 1
ATOM 1030 O O . LYS A 1 132 ? 18.616 -20.044 -4.708 1.00 86.44 132 LYS A O 1
ATOM 1035 N N . GLY A 1 133 ? 18.782 -20.908 -6.772 1.00 82.62 133 GLY A N 1
ATOM 1036 C CA . GLY A 1 133 ? 20.050 -20.249 -7.080 1.00 82.62 133 GLY A CA 1
ATOM 1037 C C . GLY A 1 133 ? 19.842 -18.740 -7.212 1.00 82.62 133 GLY A C 1
ATOM 1038 O O . GLY A 1 133 ? 19.058 -18.303 -8.052 1.00 82.62 133 GLY A O 1
ATOM 1039 N N . LEU A 1 134 ? 20.518 -17.954 -6.371 1.00 89.50 134 LEU A N 1
ATOM 1040 C CA . LEU A 1 134 ? 20.518 -16.497 -6.477 1.00 89.50 134 LEU A CA 1
ATOM 1041 C C . LEU A 1 134 ? 21.512 -16.105 -7.572 1.00 89.50 134 LEU A C 1
ATOM 1043 O O . LEU A 1 134 ? 22.711 -16.338 -7.417 1.00 89.50 134 LEU A O 1
ATOM 1047 N N . ARG A 1 135 ? 21.013 -15.566 -8.686 1.00 90.25 135 ARG A N 1
ATOM 1048 C CA . ARG A 1 135 ? 21.865 -15.176 -9.813 1.00 90.25 135 ARG A CA 1
ATOM 1049 C C . ARG A 1 135 ? 22.551 -13.835 -9.560 1.00 90.25 135 ARG A C 1
ATOM 1051 O O . ARG A 1 135 ? 21.982 -12.949 -8.923 1.00 90.25 135 ARG A O 1
ATOM 1058 N N . ASN A 1 136 ? 23.739 -13.705 -10.131 1.00 93.06 136 ASN A N 1
ATOM 1059 C CA . ASN A 1 136 ? 24.425 -12.437 -10.336 1.00 93.06 136 ASN A CA 1
ATOM 1060 C C . ASN A 1 136 ? 24.463 -12.163 -11.840 1.00 93.06 136 ASN A C 1
ATOM 1062 O O . ASN A 1 136 ? 24.412 -13.105 -12.631 1.00 93.06 136 ASN A O 1
ATOM 1066 N N . PHE A 1 137 ? 24.573 -10.902 -12.222 1.00 93.56 137 PHE A N 1
ATOM 1067 C CA . PHE A 1 137 ? 24.760 -10.499 -13.608 1.00 93.56 137 PHE A CA 1
ATOM 1068 C C . PHE A 1 137 ? 25.685 -9.289 -13.680 1.00 93.56 137 PHE A C 1
ATOM 1070 O O . PHE A 1 137 ? 25.723 -8.471 -12.759 1.00 93.56 137 PHE A O 1
ATOM 1077 N N . ASP A 1 138 ? 26.429 -9.192 -14.775 1.00 95.00 138 ASP A N 1
ATOM 1078 C CA . ASP A 1 138 ? 27.272 -8.040 -15.064 1.00 95.00 138 ASP A CA 1
ATOM 1079 C C . ASP A 1 138 ? 26.438 -6.972 -15.765 1.00 95.00 138 ASP A C 1
ATOM 1081 O O . ASP A 1 138 ? 25.801 -7.236 -16.790 1.00 95.00 138 ASP A O 1
ATOM 1085 N N . ALA A 1 139 ? 26.428 -5.766 -15.205 1.00 95.50 139 ALA A N 1
ATOM 1086 C CA . ALA A 1 139 ? 25.685 -4.647 -15.755 1.00 95.50 139 ALA A CA 1
ATOM 1087 C C . ALA A 1 139 ? 26.561 -3.403 -15.899 1.00 95.50 139 ALA A C 1
ATOM 1089 O O . ALA A 1 139 ? 27.477 -3.147 -15.116 1.00 95.50 139 ALA A O 1
ATOM 1090 N N . GLU A 1 140 ? 26.219 -2.618 -16.908 1.00 97.06 140 GLU A N 1
ATOM 1091 C CA . GLU A 1 140 ? 26.629 -1.236 -17.086 1.00 97.06 140 GLU A CA 1
ATOM 1092 C C . GLU A 1 140 ? 25.510 -0.353 -16.519 1.00 97.06 140 GLU A C 1
ATOM 1094 O O . GLU A 1 140 ? 24.363 -0.412 -16.975 1.00 97.06 140 GLU A O 1
ATOM 1099 N N . LEU A 1 141 ? 25.828 0.404 -15.469 1.00 96.75 141 LEU A N 1
ATOM 1100 C CA . LEU A 1 141 ? 24.912 1.337 -14.824 1.00 96.75 141 LEU A CA 1
ATOM 1101 C C . LEU A 1 141 ? 25.342 2.760 -15.152 1.00 96.75 141 LEU A C 1
ATOM 1103 O O . LEU A 1 141 ? 26.428 3.177 -14.756 1.00 96.75 141 LEU A O 1
ATOM 1107 N N . THR A 1 142 ? 24.479 3.509 -15.829 1.00 96.56 142 THR A N 1
ATOM 1108 C CA . THR A 1 142 ? 24.703 4.927 -16.119 1.00 96.56 142 THR A CA 1
ATOM 1109 C C . THR A 1 142 ? 23.794 5.768 -15.236 1.00 96.56 142 THR A C 1
ATOM 1111 O O . THR A 1 142 ? 22.569 5.671 -15.319 1.00 96.56 142 THR A O 1
ATOM 1114 N N . PHE A 1 143 ? 24.390 6.585 -14.378 1.00 93.88 143 PHE A N 1
ATOM 1115 C CA . PHE A 1 143 ? 23.706 7.466 -13.442 1.00 93.88 143 PHE A CA 1
ATOM 1116 C C . PHE A 1 143 ? 23.721 8.897 -13.960 1.00 93.88 143 PHE A C 1
ATOM 1118 O O . PHE A 1 143 ? 24.757 9.381 -14.412 1.00 93.88 143 PHE A O 1
ATOM 1125 N N . GLU A 1 144 ? 22.595 9.586 -13.823 1.00 91.62 144 GLU A N 1
ATOM 1126 C CA . GLU A 1 144 ? 22.493 11.017 -14.095 1.00 91.62 144 GLU A CA 1
ATOM 1127 C C . GLU A 1 144 ? 22.236 11.784 -12.792 1.00 91.62 144 GLU A C 1
ATOM 1129 O O . GLU A 1 144 ? 21.295 11.468 -12.053 1.00 91.62 144 GLU A O 1
ATOM 1134 N N . TYR A 1 145 ? 23.038 12.817 -12.524 1.00 86.88 145 TYR A N 1
ATOM 1135 C CA . TYR A 1 145 ? 22.952 13.640 -11.313 1.00 86.88 145 TYR A CA 1
ATOM 1136 C C . TYR A 1 145 ? 22.638 15.109 -11.617 1.00 86.88 145 TYR A C 1
ATOM 1138 O O . TYR A 1 145 ? 22.917 15.630 -12.701 1.00 86.88 145 TYR A O 1
ATOM 1146 N N . THR A 1 146 ? 22.089 15.808 -10.620 1.00 73.69 146 THR A N 1
ATOM 1147 C CA . THR A 1 146 ? 21.947 17.269 -10.642 1.00 73.69 146 THR A CA 1
ATOM 1148 C C . THR A 1 146 ? 23.255 17.920 -10.187 1.00 73.69 146 THR A C 1
ATOM 1150 O O . THR A 1 146 ? 23.713 17.660 -9.074 1.00 73.69 146 THR A O 1
ATOM 1153 N N . GLN A 1 147 ? 23.839 18.820 -10.987 1.00 65.31 147 GLN A N 1
ATOM 1154 C CA . GLN A 1 147 ? 24.984 19.614 -10.531 1.00 65.31 147 GLN A CA 1
ATOM 1155 C C . GLN A 1 147 ? 24.623 20.461 -9.302 1.00 65.31 147 GLN A C 1
ATOM 1157 O O . GLN A 1 147 ? 23.747 21.331 -9.358 1.00 65.31 147 GLN A O 1
ATOM 1162 N N . LYS A 1 148 ? 25.343 20.266 -8.190 1.00 53.38 148 LYS A N 1
ATOM 1163 C CA . LYS A 1 148 ? 25.321 21.213 -7.069 1.00 53.38 148 LYS A CA 1
ATOM 1164 C C . LYS A 1 148 ? 26.130 22.445 -7.472 1.00 53.38 148 LYS A C 1
ATOM 1166 O O . LYS A 1 148 ? 27.354 22.377 -7.549 1.00 53.38 148 LYS A O 1
ATOM 1171 N N . LYS A 1 149 ? 25.467 23.586 -7.701 1.00 44.66 149 LYS A N 1
ATOM 1172 C CA . LYS A 1 149 ? 26.169 24.877 -7.791 1.00 44.66 149 LYS A CA 1
ATOM 1173 C C . LYS A 1 149 ? 26.994 25.062 -6.514 1.00 44.66 149 LYS A C 1
ATOM 1175 O O . LYS A 1 149 ? 26.419 25.150 -5.432 1.00 44.66 149 LYS A O 1
ATOM 1180 N N . LYS A 1 150 ? 28.322 25.158 -6.639 1.00 37.50 150 LYS A N 1
ATOM 1181 C CA . LYS A 1 150 ? 29.123 25.878 -5.641 1.00 37.50 150 LYS A CA 1
ATOM 1182 C C . LYS A 1 150 ? 28.551 27.293 -5.564 1.00 37.50 150 LYS A C 1
ATOM 1184 O O . LYS A 1 150 ? 28.222 27.873 -6.600 1.00 37.50 150 LYS A O 1
ATOM 1189 N N . GLU A 1 151 ? 28.345 27.799 -4.355 1.00 37.81 151 GLU A N 1
ATOM 1190 C CA . GLU A 1 151 ? 27.871 29.161 -4.117 1.00 37.81 151 GLU A CA 1
ATOM 1191 C C . GLU A 1 151 ? 28.899 30.178 -4.622 1.00 37.81 151 GLU A C 1
ATOM 1193 O O . GLU A 1 151 ? 29.654 30.742 -3.845 1.00 37.81 151 GLU A O 1
ATOM 1198 N N . ASP A 1 152 ? 28.903 30.451 -5.922 1.00 37.53 152 ASP A N 1
ATOM 1199 C CA . ASP A 1 152 ? 29.482 31.672 -6.457 1.00 37.53 152 ASP A CA 1
ATOM 1200 C C . ASP A 1 152 ? 28.353 32.540 -7.001 1.00 37.53 152 ASP A C 1
ATOM 1202 O O . ASP A 1 152 ? 27.617 32.203 -7.936 1.00 37.53 152 ASP A O 1
ATOM 1206 N N . LYS A 1 153 ? 28.173 33.678 -6.326 1.00 42.12 153 LYS A N 1
ATOM 1207 C CA . LYS A 1 153 ? 27.257 34.743 -6.715 1.00 42.12 153 LYS A CA 1
ATOM 1208 C C . LYS A 1 153 ? 27.695 35.297 -8.066 1.00 42.12 153 LYS A C 1
ATOM 1210 O O . LYS A 1 153 ? 28.491 36.225 -8.108 1.00 42.12 153 LYS A O 1
ATOM 1215 N N . GLN A 1 154 ? 27.074 34.843 -9.146 1.00 37.84 154 GLN A N 1
ATOM 1216 C CA . GLN A 1 154 ? 26.771 35.723 -10.270 1.00 37.84 154 GLN A CA 1
ATOM 1217 C C . GLN A 1 154 ? 25.587 35.192 -11.075 1.00 37.84 154 GLN A C 1
ATOM 1219 O O . GLN A 1 154 ? 25.504 34.029 -11.465 1.00 37.84 154 GLN A O 1
ATOM 1224 N N . LYS A 1 155 ? 24.610 36.084 -11.243 1.00 41.69 155 LYS A N 1
ATOM 1225 C CA . LYS A 1 155 ? 23.406 35.884 -12.039 1.00 41.69 155 LYS A CA 1
ATOM 1226 C C . LYS A 1 155 ? 23.800 35.836 -13.514 1.00 41.69 155 LYS A C 1
ATOM 1228 O O . LYS A 1 155 ? 24.280 36.833 -14.040 1.00 41.69 155 LYS A O 1
ATOM 1233 N N . SER A 1 156 ? 23.476 34.744 -14.190 1.00 31.34 156 SER A N 1
ATOM 1234 C CA . SER A 1 156 ? 23.113 34.793 -15.603 1.00 31.34 156 SER A CA 1
ATOM 1235 C C . SER A 1 156 ? 21.973 33.813 -15.873 1.00 31.34 156 SER A C 1
ATOM 1237 O O . SER A 1 156 ? 21.835 32.758 -15.247 1.00 31.34 156 SER A O 1
ATOM 1239 N N . SER A 1 157 ? 21.065 34.280 -16.716 1.00 37.53 157 SER A N 1
ATOM 1240 C CA . SER A 1 157 ? 19.741 33.755 -17.006 1.00 37.53 157 SER A CA 1
ATOM 1241 C C . SER A 1 157 ? 19.784 32.788 -18.189 1.00 37.53 157 SER A C 1
ATOM 1243 O O . SER A 1 157 ? 19.788 33.230 -19.332 1.00 37.53 157 SER A O 1
ATOM 1245 N N . ASN A 1 158 ? 19.830 31.487 -17.891 1.00 35.56 158 ASN A N 1
ATOM 1246 C CA . ASN A 1 158 ? 19.193 30.386 -18.634 1.00 35.56 158 ASN A CA 1
ATOM 1247 C C . ASN A 1 158 ? 19.484 29.069 -17.886 1.00 35.56 158 ASN A C 1
ATOM 1249 O O . ASN A 1 158 ? 20.652 28.699 -17.780 1.00 35.56 158 ASN A O 1
ATOM 1253 N N . PRO A 1 159 ? 18.491 28.364 -17.306 1.00 39.91 159 PRO A N 1
ATOM 1254 C CA . PRO A 1 159 ? 18.760 27.202 -16.471 1.00 39.91 159 PRO A CA 1
ATOM 1255 C C . PRO A 1 159 ? 18.614 25.895 -17.262 1.00 39.91 159 PRO A C 1
ATOM 1257 O O . PRO A 1 159 ? 17.769 25.068 -16.930 1.00 39.91 159 PRO A O 1
ATOM 1260 N N . GLU A 1 160 ? 19.452 25.661 -18.269 1.00 43.19 160 GLU A N 1
ATOM 1261 C CA . GLU A 1 160 ? 19.799 24.274 -18.603 1.00 43.19 160 GLU A CA 1
ATOM 1262 C C . GLU A 1 160 ? 20.928 23.868 -17.657 1.00 43.19 160 GLU A C 1
ATOM 1264 O O . GLU A 1 160 ? 22.103 24.149 -17.876 1.00 43.19 160 GLU A O 1
ATOM 1269 N N . GLN A 1 161 ? 20.547 23.305 -16.509 1.00 51.44 161 GLN A N 1
ATOM 1270 C CA . GLN A 1 161 ? 21.500 22.708 -15.577 1.00 51.44 161 GLN A CA 1
ATOM 1271 C C . GLN A 1 161 ? 22.185 21.541 -16.295 1.00 51.44 161 GLN A C 1
ATOM 1273 O O . GLN A 1 161 ? 21.507 20.577 -16.651 1.00 51.44 161 GLN A O 1
ATOM 1278 N N . ALA A 1 162 ? 23.498 21.628 -16.518 1.00 57.50 162 ALA A N 1
ATOM 1279 C CA . ALA A 1 162 ? 24.274 20.522 -17.068 1.00 57.50 162 ALA A CA 1
ATOM 1280 C C . ALA A 1 162 ? 24.119 19.294 -16.151 1.00 57.50 162 ALA A C 1
ATOM 1282 O O . ALA A 1 162 ? 24.293 19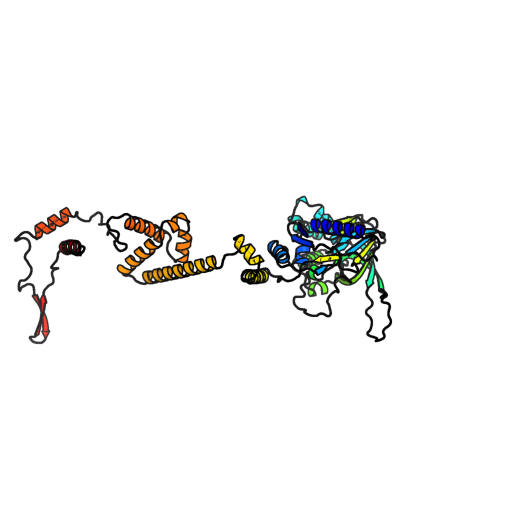.404 -14.935 1.00 57.50 162 ALA A O 1
ATOM 1283 N N . LEU A 1 163 ? 23.724 18.149 -16.715 1.00 69.75 163 LEU A N 1
ATOM 1284 C CA . LEU A 1 163 ? 23.679 16.886 -15.980 1.00 69.75 163 LEU A CA 1
ATOM 1285 C C . LEU A 1 163 ? 25.061 16.240 -16.010 1.00 69.75 163 LEU A C 1
ATOM 1287 O O . LEU A 1 163 ? 25.668 16.103 -17.071 1.00 69.75 163 LEU A O 1
ATOM 1291 N N . GLU A 1 164 ? 25.533 15.806 -14.847 1.00 84.44 164 GLU A N 1
ATOM 1292 C CA . GLU A 1 164 ? 26.711 14.949 -14.761 1.00 84.44 164 GLU A CA 1
ATOM 1293 C C . GLU A 1 164 ? 26.281 13.501 -14.952 1.00 84.44 164 GLU A C 1
ATOM 1295 O O . GLU A 1 164 ? 25.296 13.054 -14.360 1.00 84.44 164 GLU A O 1
ATOM 1300 N N . THR A 1 165 ? 27.011 12.789 -15.808 1.00 89.06 165 THR A N 1
ATOM 1301 C CA . THR A 1 165 ? 26.761 11.381 -16.110 1.00 89.06 165 THR A CA 1
ATOM 1302 C C . THR A 1 165 ? 27.951 10.551 -15.654 1.00 89.06 165 THR A C 1
ATOM 1304 O O . THR A 1 165 ? 29.089 10.851 -16.008 1.00 89.06 165 THR A O 1
ATOM 1307 N N . GLU A 1 166 ? 27.689 9.502 -14.886 1.00 92.81 166 GLU A N 1
ATOM 1308 C CA . GLU A 1 166 ? 28.692 8.551 -14.404 1.00 92.81 166 GLU A CA 1
ATOM 1309 C C . GLU A 1 166 ? 28.295 7.153 -14.870 1.00 92.81 166 GLU A C 1
ATOM 1311 O O . GLU A 1 166 ? 27.147 6.758 -14.693 1.00 92.81 166 GLU A O 1
ATOM 1316 N N . THR A 1 167 ? 29.222 6.402 -15.466 1.00 94.44 167 THR A N 1
ATOM 1317 C CA . THR A 1 167 ? 28.972 5.007 -15.855 1.00 94.44 167 THR A CA 1
ATOM 1318 C C . THR A 1 167 ? 29.872 4.080 -15.057 1.00 94.44 167 THR A C 1
ATOM 1320 O O . THR A 1 167 ? 31.091 4.243 -15.052 1.00 94.44 167 THR A O 1
ATOM 1323 N N . GLU A 1 168 ? 29.270 3.102 -14.388 1.00 94.75 168 GLU A N 1
ATOM 1324 C CA . GLU A 1 168 ? 29.967 2.076 -13.621 1.00 94.75 168 GLU A CA 1
ATOM 1325 C C . GLU A 1 168 ? 29.659 0.694 -14.202 1.00 94.75 168 GLU A C 1
ATOM 1327 O O . GLU A 1 168 ? 28.504 0.347 -14.454 1.00 94.75 168 GLU A O 1
ATOM 1332 N N . HIS A 1 169 ? 30.696 -0.126 -14.356 1.00 95.69 169 HIS A N 1
ATOM 1333 C CA . HIS A 1 169 ? 30.552 -1.542 -14.674 1.00 95.69 169 HIS A CA 1
ATOM 1334 C C . HIS A 1 169 ? 30.689 -2.351 -13.391 1.00 95.69 169 HIS A C 1
ATOM 1336 O O . HIS A 1 169 ? 31.697 -2.238 -12.688 1.00 95.69 169 HIS A O 1
ATOM 1342 N N . MET A 1 170 ? 29.686 -3.164 -13.069 1.00 94.56 170 MET A N 1
ATOM 1343 C CA . MET A 1 170 ? 29.725 -3.982 -11.861 1.00 94.56 170 MET A CA 1
ATOM 1344 C C . MET A 1 170 ? 28.902 -5.261 -11.992 1.00 94.56 170 MET A C 1
ATOM 1346 O O . MET A 1 170 ? 27.869 -5.300 -12.661 1.00 94.56 170 MET A O 1
ATOM 1350 N N . THR A 1 171 ? 29.337 -6.293 -11.278 1.00 95.25 171 THR A N 1
ATOM 1351 C CA . THR A 1 171 ? 28.541 -7.496 -11.039 1.00 95.25 171 THR A CA 1
ATOM 1352 C C . THR A 1 171 ? 27.562 -7.230 -9.906 1.00 95.25 171 THR A C 1
ATOM 1354 O O . THR A 1 171 ? 27.954 -6.741 -8.842 1.00 95.25 171 THR A O 1
ATOM 1357 N N . LEU A 1 172 ? 26.291 -7.568 -10.101 1.00 95.06 172 LEU A N 1
ATOM 1358 C CA . LEU A 1 172 ? 25.242 -7.266 -9.138 1.00 95.06 172 LEU A CA 1
ATOM 1359 C C . LEU A 1 172 ? 24.135 -8.326 -9.106 1.00 95.06 172 LEU A C 1
ATOM 1361 O O . LEU A 1 172 ? 23.949 -9.105 -10.036 1.00 95.06 172 LEU A O 1
ATOM 1365 N N . MET A 1 173 ? 23.418 -8.376 -7.985 1.00 95.00 173 MET A N 1
ATOM 1366 C CA . MET A 1 173 ? 22.232 -9.212 -7.784 1.00 95.00 173 MET A CA 1
ATOM 1367 C C . MET A 1 173 ? 20.954 -8.462 -8.132 1.00 95.00 173 MET A C 1
ATOM 1369 O O . MET A 1 173 ? 19.985 -9.070 -8.580 1.00 95.00 173 MET A O 1
ATOM 1373 N N . ASN A 1 174 ? 20.902 -7.158 -7.846 1.00 95.06 174 ASN A N 1
ATOM 1374 C CA . ASN A 1 174 ? 19.705 -6.352 -8.047 1.00 95.06 174 ASN A CA 1
ATOM 1375 C C . ASN A 1 174 ? 20.006 -4.857 -8.083 1.00 95.06 174 ASN A C 1
ATOM 1377 O O . ASN A 1 174 ? 20.831 -4.365 -7.316 1.00 95.06 174 ASN A O 1
ATOM 1381 N N . VAL A 1 175 ? 19.221 -4.124 -8.861 1.00 94.56 175 VAL A N 1
ATOM 1382 C CA . VAL A 1 175 ? 19.109 -2.667 -8.780 1.00 94.56 175 VAL A CA 1
ATOM 1383 C C . VAL A 1 175 ? 17.645 -2.299 -8.554 1.00 94.56 175 VAL A C 1
ATOM 1385 O O . VAL A 1 175 ? 16.756 -2.881 -9.170 1.00 94.56 175 VAL A O 1
ATOM 1388 N N . MET A 1 176 ? 17.366 -1.385 -7.625 1.00 91.88 176 MET A N 1
ATOM 1389 C CA . MET A 1 176 ? 16.002 -0.968 -7.292 1.00 91.88 176 MET A CA 1
ATOM 1390 C C . MET A 1 176 ? 15.906 0.546 -7.123 1.00 91.88 176 MET A C 1
ATOM 1392 O O . MET A 1 176 ? 16.486 1.105 -6.195 1.00 91.88 176 MET A O 1
ATOM 1396 N N . ALA A 1 177 ? 15.133 1.183 -7.996 1.00 90.50 177 ALA A N 1
ATOM 1397 C CA . ALA A 1 177 ? 14.724 2.576 -7.896 1.00 90.50 177 ALA A CA 1
ATOM 1398 C C . ALA A 1 177 ? 13.465 2.705 -7.025 1.00 90.50 177 ALA A C 1
ATOM 1400 O O . ALA A 1 177 ? 12.528 1.914 -7.158 1.00 90.50 177 ALA A O 1
ATOM 1401 N N . LEU A 1 178 ? 13.434 3.707 -6.144 1.00 82.75 178 LEU A N 1
ATOM 1402 C CA . LEU A 1 178 ? 12.367 3.942 -5.166 1.00 82.75 178 LEU A CA 1
ATOM 1403 C C . LEU A 1 178 ? 12.013 5.430 -5.088 1.00 82.75 178 LEU A C 1
ATOM 1405 O O . LEU A 1 178 ? 12.894 6.281 -4.950 1.00 82.75 178 LEU A O 1
ATOM 1409 N N . ILE A 1 179 ? 10.714 5.740 -5.128 1.00 75.25 179 ILE A N 1
ATOM 1410 C CA . ILE A 1 179 ? 10.213 7.127 -5.109 1.00 75.25 179 ILE A CA 1
ATOM 1411 C C . ILE A 1 179 ? 10.287 7.781 -3.718 1.00 75.25 179 ILE A C 1
ATOM 1413 O O . ILE A 1 179 ? 10.451 8.995 -3.617 1.00 75.25 179 ILE A O 1
ATOM 1417 N N . ASP A 1 180 ? 10.138 7.012 -2.636 1.00 66.25 180 ASP A N 1
ATOM 1418 C CA . ASP A 1 180 ? 9.999 7.541 -1.270 1.00 66.25 180 ASP A CA 1
ATOM 1419 C C . ASP A 1 180 ? 10.968 6.839 -0.305 1.00 66.25 180 ASP A C 1
ATOM 1421 O O . ASP A 1 180 ? 11.062 5.611 -0.311 1.00 66.25 180 ASP A O 1
ATOM 1425 N N . LYS A 1 181 ? 11.633 7.601 0.581 1.00 52.22 181 LYS A N 1
ATOM 1426 C CA . LYS A 1 181 ? 12.470 7.074 1.680 1.00 52.22 181 LYS A CA 1
ATOM 1427 C C . LYS A 1 181 ? 11.695 6.132 2.612 1.00 52.22 181 LYS A C 1
ATOM 1429 O O . LYS A 1 181 ? 12.261 5.189 3.154 1.00 52.22 181 LYS A O 1
ATOM 1434 N N . ILE A 1 182 ? 10.383 6.325 2.758 1.00 47.06 182 ILE A N 1
ATOM 1435 C CA . ILE A 1 182 ? 9.523 5.447 3.568 1.00 47.06 182 ILE A CA 1
ATOM 1436 C C . ILE A 1 182 ? 9.430 4.034 2.961 1.00 47.06 182 ILE A C 1
ATOM 1438 O O . ILE A 1 182 ? 9.292 3.058 3.701 1.00 47.06 182 ILE A O 1
ATOM 1442 N N . ALA A 1 183 ? 9.568 3.893 1.637 1.00 48.34 183 ALA A N 1
ATOM 1443 C CA . ALA A 1 183 ? 9.580 2.588 0.974 1.00 48.34 183 ALA A CA 1
ATOM 1444 C C . ALA A 1 183 ? 10.809 1.732 1.349 1.00 48.34 183 ALA A C 1
ATOM 1446 O O . ALA A 1 183 ? 10.791 0.523 1.141 1.00 48.34 183 ALA A O 1
ATOM 1447 N N . PHE A 1 184 ? 11.838 2.328 1.965 1.00 45.59 184 PHE A N 1
ATOM 1448 C CA . PHE A 1 184 ? 13.038 1.630 2.435 1.00 45.59 184 PHE A CA 1
ATOM 1449 C C . PHE A 1 184 ? 12.840 0.928 3.785 1.00 45.59 184 PHE A C 1
ATOM 1451 O O . PHE A 1 184 ? 13.749 0.261 4.270 1.00 45.59 184 PHE A O 1
ATOM 1458 N N . GLY A 1 185 ? 11.698 1.127 4.456 1.00 41.28 185 GLY A N 1
ATOM 1459 C CA . GLY A 1 185 ? 11.568 0.748 5.864 1.00 41.28 185 GLY A CA 1
ATOM 1460 C C . GLY A 1 185 ? 12.517 1.525 6.786 1.00 41.28 185 GLY A C 1
ATOM 1461 O O . GLY A 1 185 ? 12.560 1.222 7.974 1.00 41.28 185 GLY A O 1
ATOM 1462 N N . VAL A 1 186 ? 13.225 2.531 6.254 1.00 40.91 186 VAL A N 1
ATOM 1463 C CA . VAL A 1 186 ? 14.094 3.452 6.985 1.00 40.91 186 VAL A CA 1
ATOM 1464 C C . VAL A 1 186 ? 13.197 4.407 7.751 1.00 40.91 186 VAL A C 1
ATOM 1466 O O . VAL A 1 186 ? 12.793 5.469 7.280 1.00 40.91 186 VAL A O 1
ATOM 1469 N N . ASP A 1 187 ? 12.794 3.956 8.934 1.00 40.03 187 ASP A N 1
ATOM 1470 C CA . ASP A 1 187 ? 12.218 4.822 9.946 1.00 40.03 187 ASP A CA 1
ATOM 1471 C C . ASP A 1 187 ? 13.373 5.678 10.481 1.00 40.03 187 ASP A C 1
ATOM 1473 O O . ASP A 1 187 ? 14.113 5.263 11.373 1.00 40.03 187 ASP A O 1
ATOM 1477 N N . ASP A 1 188 ? 13.559 6.870 9.910 1.00 38.25 188 ASP A N 1
ATOM 1478 C CA . ASP A 1 188 ? 14.313 7.949 10.553 1.00 38.25 188 ASP A CA 1
ATOM 1479 C C . ASP A 1 188 ? 13.502 8.396 11.777 1.00 38.25 188 ASP A C 1
ATOM 1481 O O . ASP A 1 188 ? 12.901 9.470 11.795 1.00 38.25 188 ASP A O 1
ATOM 1485 N N . GLY A 1 189 ? 13.426 7.545 12.806 1.00 38.31 189 GLY A N 1
ATOM 1486 C CA . GLY A 1 189 ? 12.667 7.795 14.031 1.00 38.31 189 GLY A CA 1
ATOM 1487 C C . GLY A 1 189 ? 13.013 9.123 14.713 1.00 38.31 189 GLY A C 1
ATOM 1488 O O . GLY A 1 189 ? 12.286 9.537 15.611 1.00 38.31 189 GLY A O 1
ATOM 1489 N N . LEU A 1 190 ? 14.078 9.801 14.278 1.00 33.72 190 LEU A N 1
ATOM 1490 C CA . LEU A 1 190 ? 14.553 11.100 14.722 1.00 33.72 190 LEU A CA 1
ATOM 1491 C C . LEU A 1 190 ? 15.346 11.786 13.587 1.00 33.72 190 LEU A C 1
ATOM 1493 O O . LEU A 1 190 ? 16.563 11.658 13.543 1.00 33.72 190 LEU A O 1
ATOM 1497 N N . SER A 1 191 ? 14.707 12.544 12.692 1.00 31.73 191 SER A N 1
ATOM 1498 C CA . SER A 1 191 ? 15.361 13.734 12.116 1.00 31.73 191 SER A CA 1
ATOM 1499 C C . SER A 1 191 ? 14.336 14.697 11.510 1.00 31.73 191 SER A C 1
ATOM 1501 O O . SER A 1 191 ? 13.837 14.477 10.407 1.00 31.73 191 SER A O 1
ATOM 1503 N N . ASP A 1 192 ? 14.093 15.812 12.199 1.00 34.16 192 ASP A N 1
ATOM 1504 C CA . ASP A 1 192 ? 13.523 17.045 11.626 1.00 34.16 192 ASP A CA 1
ATOM 1505 C C . ASP A 1 192 ? 14.555 17.802 10.755 1.00 34.16 192 ASP A C 1
ATOM 1507 O O . ASP A 1 192 ? 14.407 18.989 10.474 1.00 34.16 192 ASP A O 1
ATOM 1511 N N . ASP A 1 193 ? 15.623 17.125 10.326 1.00 33.00 193 ASP A N 1
ATOM 1512 C CA . ASP A 1 19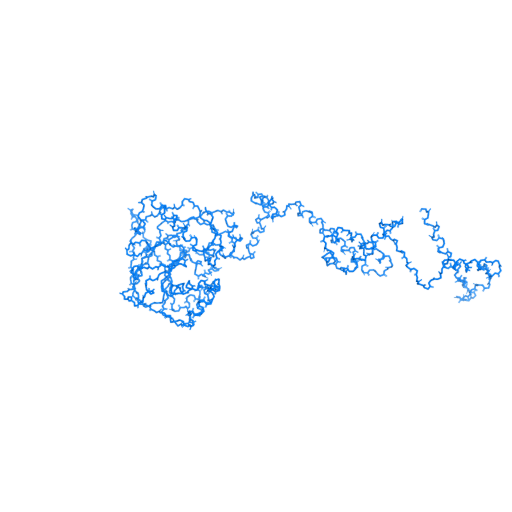3 ? 16.725 17.725 9.587 1.00 33.00 193 ASP A CA 1
ATOM 1513 C C . ASP A 1 193 ? 16.333 17.919 8.111 1.00 33.00 193 ASP A C 1
ATOM 1515 O O . ASP A 1 193 ? 16.194 16.971 7.331 1.00 33.00 193 ASP A O 1
ATOM 1519 N N . GLU A 1 194 ? 16.095 19.175 7.732 1.00 37.28 194 GLU A N 1
ATOM 1520 C CA . GLU A 1 194 ? 15.715 19.578 6.374 1.00 37.28 194 GLU A CA 1
ATOM 1521 C C . GLU A 1 194 ? 16.822 19.329 5.337 1.00 37.28 194 GLU A C 1
ATOM 1523 O O . GLU A 1 194 ? 16.522 19.225 4.149 1.00 37.28 194 GLU A O 1
ATOM 1528 N N . SER A 1 195 ? 18.077 19.170 5.772 1.00 32.12 195 SER A N 1
ATOM 1529 C CA . SER A 1 195 ? 19.265 19.102 4.907 1.00 32.12 195 SER A CA 1
ATOM 1530 C C . SER A 1 195 ? 19.401 17.810 4.082 1.00 32.12 195 SER A C 1
ATOM 1532 O O . SER A 1 195 ? 20.140 17.782 3.099 1.00 32.12 195 SER A O 1
ATOM 1534 N N . ASN A 1 196 ? 18.661 16.752 4.436 1.00 35.47 196 ASN A N 1
ATOM 1535 C CA . ASN A 1 196 ? 18.698 15.433 3.788 1.00 35.47 196 ASN A CA 1
ATOM 1536 C C . ASN A 1 196 ? 17.361 15.028 3.137 1.00 35.47 196 ASN A C 1
ATOM 1538 O O . ASN A 1 196 ? 17.135 13.845 2.846 1.00 35.47 196 ASN A O 1
ATOM 1542 N N . LYS A 1 197 ? 16.433 15.968 2.924 1.00 44.97 197 LYS A N 1
ATOM 1543 C CA . LYS A 1 197 ? 15.154 15.679 2.258 1.00 44.97 197 LYS A CA 1
ATOM 1544 C C . LYS A 1 197 ? 15.397 15.423 0.767 1.00 44.97 197 LYS A C 1
ATOM 1546 O O . LYS A 1 197 ? 15.873 16.304 0.067 1.00 44.97 197 LYS A O 1
ATOM 1551 N N . LEU A 1 198 ? 15.044 14.227 0.278 1.00 49.88 198 LEU A N 1
ATOM 1552 C CA . LEU A 1 198 ? 14.924 13.995 -1.166 1.00 49.88 198 LEU A CA 1
ATOM 1553 C C . LEU A 1 198 ? 13.955 15.048 -1.723 1.00 49.88 198 LEU A C 1
ATOM 1555 O O . LEU A 1 198 ? 12.827 15.165 -1.225 1.00 49.88 198 LEU A O 1
ATOM 1559 N N . GLU A 1 199 ? 14.362 15.803 -2.743 1.00 49.91 199 GLU A N 1
ATOM 1560 C CA . GLU A 1 199 ? 13.437 16.689 -3.444 1.00 49.91 199 GLU A CA 1
ATOM 1561 C C . GLU A 1 199 ? 12.478 15.842 -4.289 1.00 49.91 199 GLU A C 1
ATOM 1563 O O . GLU A 1 199 ? 12.746 15.487 -5.438 1.00 49.91 199 GLU A O 1
ATOM 1568 N N . PHE A 1 200 ? 11.335 15.499 -3.689 1.00 54.06 200 PHE A N 1
ATOM 1569 C CA . PHE A 1 200 ? 10.281 14.713 -4.326 1.00 54.06 200 PHE A CA 1
ATOM 1570 C C . PHE A 1 200 ? 9.898 15.278 -5.702 1.00 54.06 200 PHE A C 1
ATOM 1572 O O . PHE A 1 200 ? 9.290 16.355 -5.793 1.00 54.06 200 PHE A O 1
ATOM 1579 N N . GLY A 1 201 ? 10.189 14.493 -6.745 1.00 58.22 201 GLY A N 1
ATOM 1580 C CA . GLY A 1 201 ? 9.893 14.795 -8.148 1.00 58.22 201 GLY A CA 1
ATOM 1581 C C . GLY A 1 201 ? 11.070 15.306 -8.978 1.00 58.22 201 GLY A C 1
ATOM 1582 O O . GLY A 1 201 ? 10.860 15.627 -10.139 1.00 58.22 201 GLY A O 1
ATOM 1583 N N . LYS A 1 202 ? 12.281 15.387 -8.414 1.00 69.44 202 LYS A N 1
ATOM 1584 C CA . LYS A 1 202 ? 13.504 15.678 -9.186 1.00 69.44 202 LYS A CA 1
ATOM 1585 C C . LYS A 1 202 ? 14.541 14.563 -9.124 1.00 69.44 202 LYS A C 1
ATOM 1587 O O . LYS A 1 202 ? 15.297 14.389 -10.071 1.00 69.44 202 LYS A O 1
ATOM 1592 N N . GLU A 1 203 ? 14.580 13.843 -8.009 1.00 79.75 203 GLU A N 1
ATOM 1593 C CA . GLU A 1 203 ? 15.539 12.776 -7.741 1.00 79.75 203 GLU A CA 1
ATOM 1594 C C . GLU A 1 203 ? 14.829 11.599 -7.070 1.00 79.75 203 GLU A C 1
ATOM 1596 O O . GLU A 1 203 ? 13.746 11.751 -6.491 1.00 79.75 203 GLU A O 1
ATOM 1601 N N . PHE A 1 204 ? 15.443 10.423 -7.140 1.00 82.62 204 PHE A N 1
ATOM 1602 C CA . PHE A 1 204 ? 14.962 9.207 -6.505 1.00 82.62 204 PHE A CA 1
ATOM 1603 C C . PHE A 1 204 ? 16.098 8.399 -5.884 1.00 82.62 204 PHE A C 1
ATOM 1605 O O . PHE A 1 204 ? 17.270 8.541 -6.235 1.00 82.62 204 PHE A O 1
ATOM 1612 N N . GLY A 1 205 ? 15.735 7.566 -4.910 1.00 83.19 205 GLY A N 1
ATOM 1613 C CA . GLY A 1 205 ? 16.684 6.711 -4.215 1.00 83.19 205 GLY A CA 1
ATOM 1614 C C . GLY A 1 205 ? 16.928 5.420 -4.987 1.00 83.19 205 GLY A C 1
ATOM 1615 O O . GLY A 1 205 ? 15.989 4.803 -5.490 1.00 83.19 205 GLY A O 1
ATOM 1616 N N . LEU A 1 206 ? 18.182 4.992 -5.031 1.00 87.00 206 LEU A N 1
ATOM 1617 C CA . LEU A 1 206 ? 18.630 3.779 -5.690 1.00 87.00 206 LEU A CA 1
ATOM 1618 C C . LEU A 1 206 ? 19.271 2.835 -4.676 1.00 87.00 206 LEU A C 1
ATOM 1620 O O . LEU A 1 206 ? 20.214 3.219 -3.988 1.00 87.00 206 LEU A O 1
ATOM 1624 N N . MET A 1 207 ? 18.796 1.593 -4.616 1.00 87.75 207 MET A N 1
ATOM 1625 C CA . MET A 1 207 ? 19.450 0.503 -3.889 1.00 87.75 207 MET A CA 1
ATOM 1626 C C . MET A 1 207 ? 20.126 -0.440 -4.875 1.00 87.75 207 MET A C 1
ATOM 1628 O O . MET A 1 207 ? 19.460 -1.054 -5.712 1.00 87.75 207 MET A O 1
ATOM 1632 N N . ILE A 1 208 ? 21.437 -0.596 -4.734 1.00 91.62 208 ILE A N 1
ATOM 1633 C CA . ILE A 1 208 ? 22.237 -1.528 -5.527 1.00 91.62 208 ILE A CA 1
ATOM 1634 C C . ILE A 1 208 ? 22.675 -2.666 -4.610 1.00 91.62 208 ILE A C 1
ATOM 1636 O O . ILE A 1 208 ? 23.275 -2.435 -3.561 1.00 91.62 208 ILE A O 1
ATOM 1640 N N . TYR A 1 209 ? 22.359 -3.890 -5.015 1.00 93.38 209 TYR A N 1
ATOM 1641 C CA . TYR A 1 209 ? 22.694 -5.120 -4.314 1.00 93.38 209 TYR A CA 1
ATOM 1642 C C . TYR A 1 209 ? 23.840 -5.801 -5.050 1.00 93.38 209 TYR A C 1
ATOM 1644 O O . TYR A 1 209 ? 23.649 -6.330 -6.145 1.00 93.38 209 TYR A O 1
ATOM 1652 N N . LYS A 1 210 ? 25.019 -5.801 -4.442 1.00 94.06 210 LYS A N 1
ATOM 1653 C CA . LYS A 1 210 ? 26.198 -6.546 -4.886 1.00 94.06 210 LYS A CA 1
ATOM 1654 C C . LYS A 1 210 ? 26.059 -8.035 -4.529 1.00 94.06 210 LYS A C 1
ATOM 1656 O O . LYS A 1 210 ? 25.203 -8.382 -3.710 1.00 94.06 210 LYS A O 1
ATOM 1661 N N . PRO A 1 211 ? 26.885 -8.922 -5.114 1.00 94.81 211 PRO A N 1
ATOM 1662 C CA . PRO A 1 211 ? 26.884 -10.344 -4.797 1.00 94.81 211 PRO A CA 1
ATOM 1663 C C . PRO A 1 211 ? 26.983 -10.605 -3.293 1.00 94.81 211 PRO A C 1
ATOM 1665 O O . PRO A 1 211 ? 27.899 -10.136 -2.618 1.00 94.81 211 PRO A O 1
ATOM 1668 N N . ALA A 1 212 ? 26.029 -11.374 -2.774 1.00 91.88 212 ALA A N 1
ATOM 1669 C CA . ALA A 1 212 ? 25.912 -11.692 -1.360 1.00 91.88 212 ALA A CA 1
ATOM 1670 C C . ALA A 1 212 ? 25.509 -13.154 -1.148 1.00 91.88 212 ALA A C 1
ATOM 1672 O O . ALA A 1 212 ? 24.790 -13.763 -1.943 1.00 91.88 212 ALA A O 1
ATOM 1673 N N . GLY A 1 213 ? 25.943 -13.724 -0.023 1.00 89.00 213 GLY A N 1
ATOM 1674 C CA . GLY A 1 213 ? 25.550 -15.073 0.374 1.00 89.00 213 GLY A CA 1
ATOM 1675 C C . GLY A 1 213 ? 24.070 -15.164 0.768 1.00 89.00 213 GLY A C 1
ATOM 1676 O O . GLY A 1 213 ? 23.491 -14.228 1.322 1.00 89.00 213 GLY A O 1
ATOM 1677 N N . ARG A 1 214 ? 23.466 -16.343 0.573 1.00 89.06 214 ARG A N 1
ATOM 1678 C CA . ARG A 1 214 ? 22.044 -16.606 0.876 1.00 89.06 214 ARG A CA 1
ATOM 1679 C C . ARG A 1 214 ? 21.617 -16.194 2.289 1.00 89.06 214 ARG A C 1
ATOM 1681 O O . ARG A 1 214 ? 20.553 -15.615 2.468 1.00 89.06 214 ARG A O 1
ATOM 1688 N N . PHE A 1 215 ? 22.458 -16.439 3.295 1.00 87.44 215 PHE A N 1
ATOM 1689 C CA . PHE A 1 215 ? 22.144 -16.112 4.689 1.00 87.44 215 PHE A CA 1
ATOM 1690 C C . PHE A 1 215 ? 22.116 -14.603 4.945 1.00 87.44 215 PHE A C 1
ATOM 1692 O O . PHE A 1 215 ? 21.257 -14.134 5.693 1.00 87.44 215 PHE A O 1
ATOM 1699 N N . ALA A 1 216 ? 23.003 -13.843 4.294 1.00 87.38 216 ALA A N 1
ATOM 1700 C CA . ALA A 1 216 ? 22.982 -12.385 4.351 1.00 87.38 216 ALA A CA 1
ATOM 1701 C C . ALA A 1 216 ? 21.679 -11.849 3.741 1.00 87.38 216 ALA A C 1
ATOM 1703 O O . ALA A 1 216 ? 21.000 -11.034 4.364 1.00 87.38 216 ALA A O 1
ATOM 1704 N N . MET A 1 217 ? 21.263 -12.403 2.597 1.00 86.56 217 MET A N 1
ATOM 1705 C CA . MET A 1 217 ? 20.010 -12.025 1.939 1.00 86.56 217 MET A CA 1
ATOM 1706 C C . MET A 1 217 ? 18.763 -12.393 2.747 1.00 86.56 217 MET A C 1
ATOM 1708 O O . MET A 1 217 ? 17.850 -11.578 2.844 1.00 86.56 217 MET A O 1
ATOM 1712 N N . ILE A 1 218 ? 18.725 -13.565 3.389 1.00 85.81 218 ILE A N 1
ATOM 1713 C CA . ILE A 1 218 ? 17.617 -13.955 4.279 1.00 85.81 218 ILE A CA 1
ATOM 1714 C C . ILE A 1 218 ? 17.522 -12.996 5.466 1.00 85.81 218 ILE A C 1
ATOM 1716 O O . ILE A 1 218 ? 16.434 -12.512 5.785 1.00 85.81 218 ILE A O 1
ATOM 1720 N N . LYS A 1 219 ? 18.656 -12.697 6.114 1.00 83.50 219 LYS A N 1
ATOM 1721 C CA . LYS A 1 219 ? 18.706 -11.762 7.244 1.00 83.50 219 LYS A CA 1
ATOM 1722 C C . LYS A 1 219 ? 18.219 -10.375 6.824 1.00 83.50 219 LYS A C 1
ATOM 1724 O O . LYS A 1 219 ? 17.399 -9.788 7.526 1.00 83.50 219 LYS A O 1
ATOM 1729 N N . HIS A 1 220 ? 18.672 -9.894 5.666 1.00 81.81 220 HIS A N 1
ATOM 1730 C CA . HIS A 1 220 ? 18.226 -8.630 5.080 1.00 81.81 220 HIS A CA 1
ATOM 1731 C C . HIS A 1 220 ? 16.728 -8.622 4.774 1.00 81.81 220 HIS A C 1
ATOM 1733 O O . HIS A 1 220 ? 16.025 -7.705 5.181 1.00 81.81 220 HIS A O 1
ATOM 1739 N N . PHE A 1 221 ? 16.202 -9.673 4.143 1.00 78.94 221 PHE A N 1
ATOM 1740 C CA . PHE A 1 221 ? 14.783 -9.773 3.797 1.00 78.94 221 PHE A CA 1
ATOM 1741 C C . PHE A 1 221 ? 13.873 -9.790 5.036 1.00 78.94 221 PHE A C 1
ATOM 1743 O O . PHE A 1 221 ? 12.850 -9.105 5.070 1.00 78.94 221 PHE A O 1
ATOM 1750 N N . ILE A 1 222 ? 14.266 -10.514 6.092 1.00 76.25 222 ILE A N 1
ATOM 1751 C CA . ILE A 1 222 ? 13.557 -10.495 7.383 1.00 76.25 222 ILE A CA 1
ATOM 1752 C C . ILE A 1 222 ? 13.568 -9.083 7.985 1.00 76.25 222 ILE A C 1
ATOM 1754 O O . ILE A 1 222 ? 12.565 -8.654 8.559 1.00 76.25 222 ILE A O 1
ATOM 1758 N N . GLN A 1 223 ? 14.684 -8.362 7.855 1.00 72.19 223 GLN A N 1
ATOM 1759 C CA . GLN A 1 223 ? 14.835 -7.019 8.405 1.00 72.19 223 GLN A CA 1
ATOM 1760 C C . GLN A 1 223 ? 14.037 -5.967 7.621 1.00 72.19 223 GLN A C 1
ATOM 1762 O O . GLN A 1 223 ? 13.409 -5.113 8.245 1.00 72.19 223 GLN A O 1
ATOM 1767 N N . LEU A 1 224 ? 13.964 -6.071 6.289 1.00 68.81 224 LEU A N 1
ATOM 1768 C CA . LEU A 1 224 ? 13.070 -5.249 5.463 1.00 68.81 224 LEU A CA 1
ATOM 1769 C C . LEU A 1 224 ? 11.609 -5.379 5.924 1.00 68.81 224 LEU A C 1
ATOM 1771 O O . LEU A 1 224 ? 10.900 -4.380 6.033 1.00 68.81 224 LEU A O 1
ATOM 1775 N N . GLY A 1 225 ? 11.176 -6.591 6.291 1.00 60.66 225 GLY A N 1
ATOM 1776 C CA . GLY A 1 225 ? 9.838 -6.840 6.839 1.00 60.66 225 GLY A CA 1
ATOM 1777 C C . GLY A 1 225 ? 9.575 -6.220 8.221 1.00 60.66 225 GLY A C 1
ATOM 1778 O O . GLY A 1 225 ? 8.417 -6.091 8.615 1.00 60.66 225 GLY A O 1
ATOM 1779 N N . LYS A 1 226 ? 10.622 -5.821 8.957 1.00 57.59 226 LYS A N 1
ATOM 1780 C CA . LYS A 1 226 ? 10.539 -5.211 10.298 1.00 57.59 226 LYS A CA 1
ATOM 1781 C C . LYS A 1 226 ? 10.767 -3.694 10.305 1.00 57.59 226 LYS A C 1
ATOM 1783 O O . LYS A 1 226 ? 10.875 -3.137 11.392 1.00 57.59 226 LYS A O 1
ATOM 1788 N N . ALA A 1 227 ? 10.781 -3.056 9.129 1.00 53.41 227 ALA A N 1
ATOM 1789 C CA . ALA A 1 227 ? 11.259 -1.689 8.907 1.00 53.41 227 ALA A CA 1
ATOM 1790 C C . ALA A 1 227 ? 12.770 -1.588 9.206 1.00 53.41 227 ALA A C 1
ATOM 1792 O O . ALA A 1 227 ? 13.203 -1.499 10.355 1.00 53.41 227 ALA A O 1
ATOM 1793 N N . ALA A 1 228 ? 13.589 -1.708 8.159 1.00 50.72 228 ALA A N 1
ATOM 1794 C CA . ALA A 1 228 ? 15.041 -1.680 8.277 1.00 50.72 228 ALA A CA 1
ATOM 1795 C C . ALA A 1 228 ? 15.527 -0.296 8.737 1.00 50.72 228 ALA A C 1
ATOM 1797 O O . ALA A 1 228 ? 15.344 0.688 8.033 1.00 50.72 228 ALA A O 1
ATOM 1798 N N . SER A 1 229 ? 16.193 -0.206 9.891 1.00 54.66 229 SER A N 1
ATOM 1799 C CA . SER A 1 229 ? 16.852 1.037 10.297 1.00 54.66 229 SER A CA 1
ATOM 1800 C C . SER A 1 229 ? 17.985 1.384 9.326 1.00 54.66 229 SER A C 1
ATOM 1802 O O . SER A 1 229 ? 18.652 0.493 8.794 1.00 54.66 229 SER A O 1
ATOM 1804 N N . LYS A 1 230 ? 18.241 2.681 9.123 1.00 56.28 230 LYS A N 1
ATOM 1805 C CA . LYS A 1 230 ? 19.376 3.171 8.323 1.00 56.28 230 LYS A CA 1
ATOM 1806 C C . LYS A 1 230 ? 20.701 2.532 8.761 1.00 56.28 230 LYS A C 1
ATOM 1808 O O . LYS A 1 230 ? 21.457 2.042 7.934 1.00 56.28 230 LYS A O 1
ATOM 1813 N N . GLU A 1 231 ? 20.891 2.391 10.075 1.00 61.16 231 GLU A N 1
ATOM 1814 C CA . GLU A 1 231 ? 22.045 1.709 10.674 1.00 61.16 231 GLU A CA 1
ATOM 1815 C C . GLU A 1 231 ? 22.233 0.255 10.225 1.00 61.16 231 GLU A C 1
ATOM 1817 O O . GLU A 1 231 ? 23.343 -0.263 10.293 1.00 61.16 231 GLU A O 1
ATOM 1822 N N . PHE A 1 232 ? 21.167 -0.448 9.835 1.00 65.50 232 PHE A N 1
ATOM 1823 C CA . PHE A 1 232 ? 21.281 -1.813 9.328 1.00 65.50 232 PHE A CA 1
ATOM 1824 C C . PHE A 1 232 ? 21.730 -1.830 7.867 1.00 65.50 232 PHE A C 1
ATOM 1826 O O . PHE A 1 232 ? 22.574 -2.646 7.504 1.00 65.50 232 PHE A O 1
ATOM 1833 N N . ILE A 1 233 ? 21.189 -0.920 7.052 1.00 65.56 233 ILE A N 1
ATOM 1834 C CA . ILE A 1 233 ? 21.585 -0.742 5.648 1.00 65.56 233 ILE A CA 1
ATOM 1835 C C . ILE A 1 233 ? 23.066 -0.366 5.573 1.00 65.56 233 ILE A C 1
ATOM 1837 O O . ILE A 1 233 ? 23.807 -1.000 4.831 1.00 65.56 233 ILE A O 1
ATOM 1841 N N . ASP A 1 234 ? 23.507 0.568 6.418 1.00 67.38 234 ASP A N 1
ATOM 1842 C CA . ASP A 1 234 ? 24.895 1.044 6.455 1.00 67.38 234 ASP A CA 1
ATOM 1843 C C . ASP A 1 234 ? 25.895 -0.039 6.914 1.00 67.38 234 ASP A C 1
ATOM 1845 O O . ASP A 1 234 ? 27.088 0.065 6.648 1.00 67.38 234 ASP A O 1
ATOM 1849 N N . ARG A 1 235 ? 25.427 -1.101 7.588 1.00 73.69 235 ARG A N 1
ATOM 1850 C CA . ARG A 1 235 ? 26.247 -2.259 8.002 1.00 73.69 235 ARG A CA 1
ATOM 1851 C C . ARG A 1 235 ? 26.278 -3.391 6.971 1.00 73.69 235 ARG A C 1
ATOM 1853 O O . ARG A 1 235 ? 26.892 -4.424 7.235 1.00 73.69 235 ARG A O 1
ATOM 1860 N N . CYS A 1 236 ? 25.557 -3.269 5.858 1.00 79.81 236 CYS A N 1
ATOM 1861 C CA . CYS A 1 236 ? 25.505 -4.300 4.827 1.00 79.81 236 CYS A CA 1
ATOM 1862 C C . CYS A 1 236 ? 26.501 -3.981 3.708 1.00 79.81 236 CYS A C 1
ATOM 1864 O O . CYS A 1 236 ? 26.183 -3.220 2.804 1.00 79.81 236 CYS A O 1
ATOM 1866 N N . ASP A 1 237 ? 27.659 -4.641 3.703 1.00 85.88 237 ASP A N 1
ATOM 1867 C CA . ASP A 1 237 ? 28.722 -4.410 2.703 1.00 85.88 237 ASP A CA 1
ATOM 1868 C C . ASP A 1 237 ? 28.280 -4.680 1.250 1.00 85.88 237 ASP A C 1
ATOM 1870 O O . ASP A 1 237 ? 28.847 -4.154 0.290 1.00 85.88 237 ASP A O 1
ATOM 1874 N N . PHE A 1 238 ? 27.248 -5.512 1.076 1.00 89.38 238 PHE A N 1
ATOM 1875 C CA . PHE A 1 238 ? 26.675 -5.845 -0.227 1.00 89.38 238 PHE A CA 1
ATOM 1876 C C . PHE A 1 238 ? 25.608 -4.848 -0.700 1.00 89.38 238 PHE A C 1
ATOM 1878 O O . PHE A 1 238 ? 25.067 -5.020 -1.790 1.00 89.38 238 PHE A O 1
ATOM 1885 N N . LEU A 1 239 ? 25.265 -3.835 0.097 1.00 87.56 239 LEU A N 1
ATOM 1886 C CA . LEU A 1 239 ? 24.217 -2.876 -0.218 1.00 87.56 239 LEU A CA 1
ATOM 1887 C C . LEU A 1 239 ? 24.809 -1.475 -0.347 1.00 87.56 239 LEU A C 1
ATOM 1889 O O . LEU A 1 239 ? 25.523 -1.008 0.532 1.00 87.56 239 LEU A O 1
ATOM 1893 N N . SER A 1 240 ? 24.482 -0.776 -1.429 1.00 84.50 240 SER A N 1
ATOM 1894 C CA . SER A 1 240 ? 24.836 0.636 -1.582 1.00 84.50 240 SER A CA 1
ATOM 1895 C C . SER A 1 240 ? 23.623 1.471 -1.953 1.00 84.50 240 SER A C 1
ATOM 1897 O O . SER A 1 240 ? 22.765 1.034 -2.726 1.00 84.50 240 SER A O 1
ATOM 1899 N N . PHE A 1 241 ? 23.575 2.683 -1.405 1.00 83.31 241 PHE A N 1
ATOM 1900 C CA . PHE A 1 241 ? 22.521 3.653 -1.653 1.00 83.31 241 PHE A CA 1
ATOM 1901 C C . PHE A 1 241 ? 23.066 4.850 -2.436 1.00 83.31 241 PHE A C 1
ATOM 1903 O O . PHE A 1 241 ? 24.064 5.445 -2.034 1.00 83.31 241 PHE A O 1
ATOM 1910 N N . LYS A 1 242 ? 22.398 5.213 -3.532 1.00 84.12 242 LYS A N 1
ATOM 1911 C CA . LYS A 1 242 ? 22.677 6.429 -4.312 1.00 84.12 242 LYS A CA 1
ATOM 1912 C C . LYS A 1 242 ? 21.389 7.238 -4.483 1.00 84.12 242 LYS A C 1
ATOM 1914 O O . LYS A 1 242 ? 20.295 6.682 -4.435 1.00 84.12 242 LYS A O 1
ATOM 1919 N N . VAL A 1 243 ? 21.511 8.546 -4.683 1.00 83.88 243 VAL A N 1
ATOM 1920 C CA . VAL A 1 243 ? 20.396 9.416 -5.088 1.00 83.88 243 VAL A CA 1
ATOM 1921 C C . VAL A 1 243 ? 20.709 9.921 -6.486 1.00 83.88 243 VAL A C 1
ATOM 1923 O O . VAL A 1 243 ? 21.790 10.461 -6.705 1.00 83.88 243 VAL A O 1
ATOM 1926 N N . VAL A 1 244 ? 19.796 9.689 -7.425 1.00 86.88 244 VAL A N 1
ATOM 1927 C CA . VAL A 1 244 ? 19.994 9.963 -8.855 1.00 86.88 244 VAL A CA 1
ATOM 1928 C C . VAL A 1 244 ? 18.749 10.616 -9.448 1.00 86.88 244 VAL A C 1
ATOM 1930 O O . VAL A 1 244 ? 17.653 10.504 -8.897 1.00 86.88 244 VAL A O 1
ATOM 1933 N N . LYS A 1 245 ? 18.904 11.292 -10.583 1.00 87.38 245 LYS A N 1
ATOM 1934 C CA . LYS A 1 245 ? 17.799 11.873 -11.355 1.00 87.38 245 LYS A CA 1
ATOM 1935 C C . LYS A 1 245 ? 17.263 10.910 -12.409 1.00 87.38 245 LYS A C 1
ATOM 1937 O O . LYS A 1 245 ? 16.050 10.854 -12.621 1.00 87.38 245 LYS A O 1
ATOM 1942 N N . ALA A 1 246 ? 18.164 10.152 -13.026 1.00 91.44 246 ALA A N 1
ATOM 1943 C CA . ALA A 1 246 ? 17.853 9.062 -13.935 1.00 91.44 246 ALA A CA 1
ATOM 1944 C C . ALA A 1 246 ? 18.895 7.943 -13.820 1.00 91.44 246 ALA A C 1
ATOM 1946 O O . ALA A 1 246 ? 19.991 8.131 -13.283 1.00 91.44 246 ALA A O 1
ATOM 1947 N N . LEU A 1 247 ? 18.516 6.768 -14.306 1.00 94.88 247 LEU A N 1
ATOM 1948 C CA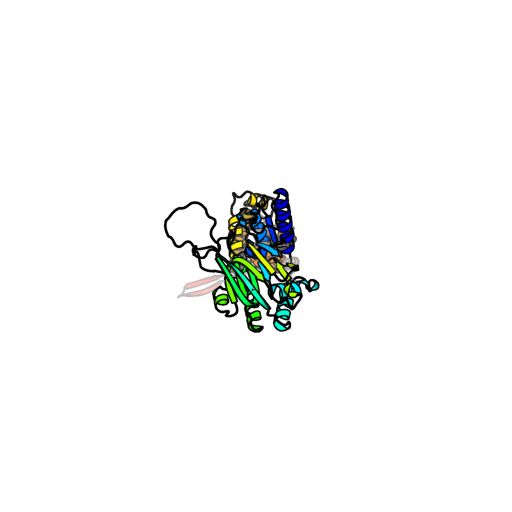 . LEU A 1 247 ? 19.315 5.555 -14.295 1.00 94.88 247 LEU A CA 1
ATOM 1949 C C . LEU A 1 247 ? 19.110 4.804 -15.606 1.00 94.88 247 LEU A C 1
ATOM 1951 O O . LEU A 1 247 ? 17.979 4.455 -15.940 1.00 94.88 247 LEU A O 1
ATOM 1955 N N . THR A 1 248 ? 20.201 4.462 -16.280 1.00 96.50 248 THR A N 1
ATOM 1956 C CA . THR A 1 248 ? 20.205 3.437 -17.327 1.00 96.50 248 THR A CA 1
ATOM 1957 C C . THR A 1 248 ? 20.822 2.167 -16.769 1.00 96.50 248 THR A C 1
ATOM 1959 O O . THR A 1 248 ? 21.895 2.208 -16.171 1.00 96.50 248 THR A O 1
ATOM 1962 N N . ILE A 1 249 ? 20.147 1.039 -16.962 1.00 96.50 249 ILE A N 1
ATOM 1963 C CA . ILE A 1 249 ? 20.667 -0.295 -16.660 1.00 96.50 249 ILE A CA 1
ATOM 1964 C C . ILE A 1 249 ? 20.805 -1.019 -17.987 1.00 96.50 249 ILE A C 1
ATOM 1966 O O . ILE A 1 249 ? 19.813 -1.149 -18.702 1.00 96.50 249 ILE A O 1
ATOM 1970 N N . ARG A 1 250 ? 21.995 -1.530 -18.294 1.00 96.31 250 ARG A N 1
ATOM 1971 C CA . ARG A 1 250 ? 22.244 -2.346 -19.483 1.00 96.31 250 ARG A CA 1
ATOM 1972 C C . ARG A 1 250 ? 22.992 -3.614 -19.101 1.00 96.31 250 ARG A C 1
ATOM 1974 O O . ARG A 1 250 ? 24.014 -3.541 -18.428 1.00 96.31 250 ARG A O 1
ATOM 1981 N N . ILE A 1 251 ? 22.517 -4.769 -19.561 1.00 94.81 251 ILE A N 1
ATOM 1982 C CA . ILE A 1 251 ? 23.268 -6.028 -19.495 1.00 94.81 251 ILE A CA 1
ATOM 1983 C C . ILE A 1 251 ? 23.922 -6.254 -20.861 1.00 94.81 251 ILE A C 1
ATOM 1985 O O . ILE A 1 251 ? 23.218 -6.558 -21.828 1.00 94.81 251 ILE A O 1
ATOM 1989 N N . PRO A 1 252 ? 25.257 -6.125 -20.974 1.00 90.00 252 PRO A N 1
ATOM 1990 C CA . PRO A 1 252 ? 25.949 -6.260 -22.256 1.00 90.00 252 PRO A CA 1
ATOM 1991 C C . PRO A 1 252 ? 25.811 -7.660 -22.862 1.00 90.00 252 PRO A C 1
ATOM 1993 O O . PRO A 1 252 ? 25.730 -7.810 -24.080 1.00 90.00 252 PRO A O 1
ATOM 1996 N N . LYS A 1 253 ? 25.779 -8.686 -22.007 1.00 88.38 253 LYS A N 1
ATOM 1997 C CA . LYS A 1 253 ? 25.692 -10.091 -22.394 1.00 88.38 253 LYS A CA 1
ATOM 1998 C C . LYS A 1 253 ? 24.591 -10.765 -21.583 1.00 88.38 253 LYS A C 1
ATOM 2000 O O . LYS A 1 253 ? 24.810 -11.159 -20.444 1.00 88.38 253 LYS A O 1
ATOM 2005 N N . SER A 1 254 ? 23.400 -10.847 -22.167 1.00 85.25 254 SER A N 1
ATOM 2006 C CA . SER A 1 254 ? 22.287 -11.568 -21.551 1.00 85.25 254 SER A CA 1
ATOM 2007 C C . SER A 1 254 ? 22.490 -13.073 -21.701 1.00 85.25 254 SER A C 1
ATOM 2009 O O . SER A 1 254 ? 22.784 -13.564 -22.791 1.00 85.25 254 SER A O 1
ATOM 2011 N N . GLU A 1 255 ? 22.341 -13.792 -20.593 1.00 83.00 255 GLU A N 1
ATOM 2012 C CA . GLU A 1 255 ? 22.532 -15.246 -20.510 1.00 83.00 255 GLU A CA 1
ATOM 2013 C C . GLU A 1 255 ? 21.241 -15.970 -20.095 1.00 83.00 255 GLU A C 1
ATOM 2015 O O . GLU A 1 255 ? 21.184 -17.200 -20.086 1.00 83.00 255 GLU A O 1
ATOM 2020 N N . SER A 1 256 ? 20.187 -15.220 -19.757 1.00 85.94 256 SER A N 1
ATOM 2021 C CA . SER A 1 256 ? 18.914 -15.755 -19.283 1.00 85.94 256 SER A CA 1
ATOM 2022 C C . SER A 1 256 ? 17.733 -14.911 -19.754 1.00 85.94 256 SER A C 1
ATOM 2024 O O . SER A 1 256 ? 17.789 -13.687 -19.724 1.00 85.94 256 SER A O 1
ATOM 2026 N N . ASP A 1 257 ? 16.595 -15.550 -20.047 1.00 88.56 257 ASP A N 1
ATOM 2027 C CA . ASP A 1 257 ? 15.320 -14.848 -20.277 1.00 88.56 257 ASP A CA 1
ATOM 2028 C C . ASP A 1 257 ? 14.903 -13.966 -19.085 1.00 88.56 257 ASP A C 1
ATOM 2030 O O . ASP A 1 257 ? 14.147 -13.006 -19.247 1.00 88.56 257 ASP A O 1
ATOM 2034 N N . MET A 1 258 ? 15.410 -14.262 -17.881 1.00 89.88 258 MET A N 1
ATOM 2035 C CA . MET A 1 258 ? 15.186 -13.455 -16.678 1.00 89.88 258 MET A CA 1
ATOM 2036 C C . MET A 1 258 ? 15.826 -12.062 -16.772 1.00 89.88 258 MET A C 1
ATOM 2038 O O . MET A 1 258 ? 15.390 -11.145 -16.078 1.00 89.88 258 MET A O 1
ATOM 2042 N N . ASP A 1 259 ? 16.820 -11.872 -17.642 1.00 92.38 259 ASP A N 1
ATOM 2043 C CA . ASP A 1 259 ? 17.424 -10.566 -17.940 1.00 92.38 259 ASP A CA 1
ATOM 2044 C C . ASP A 1 259 ? 16.470 -9.664 -18.735 1.00 92.38 259 ASP A C 1
ATOM 2046 O O . ASP A 1 259 ? 16.673 -8.463 -18.859 1.00 92.38 259 ASP A O 1
ATOM 2050 N N . LEU A 1 260 ? 15.386 -10.204 -19.279 1.00 95.06 260 LEU A N 1
ATOM 2051 C CA . LEU A 1 260 ? 14.370 -9.394 -19.942 1.00 95.06 260 LEU A CA 1
ATOM 2052 C C . LEU A 1 260 ? 13.245 -8.998 -18.988 1.00 95.06 260 LEU A C 1
ATOM 2054 O O . LEU A 1 260 ? 12.280 -8.386 -19.428 1.00 95.06 260 LEU A O 1
ATOM 2058 N N . LEU A 1 261 ? 13.316 -9.348 -17.702 1.00 95.62 261 LEU A N 1
ATOM 2059 C CA . LEU A 1 261 ? 12.236 -9.087 -16.756 1.00 95.62 261 LEU A CA 1
ATOM 2060 C C . LEU A 1 261 ? 12.562 -7.918 -15.835 1.00 95.62 261 LEU A C 1
ATOM 2062 O O . LEU A 1 261 ? 13.596 -7.890 -15.169 1.00 95.62 261 LEU A O 1
ATOM 2066 N N . ILE A 1 262 ? 11.607 -6.998 -15.721 1.00 96.06 262 ILE A N 1
ATOM 2067 C CA . ILE A 1 262 ? 11.622 -5.945 -14.712 1.00 96.06 262 ILE A CA 1
ATOM 2068 C C . ILE A 1 262 ? 10.355 -5.999 -13.864 1.00 96.06 262 ILE A C 1
ATOM 2070 O O . ILE A 1 262 ? 9.263 -6.271 -14.359 1.00 96.06 262 ILE A O 1
ATOM 2074 N N . ASN A 1 263 ? 10.505 -5.736 -12.570 1.00 95.00 263 ASN A N 1
ATOM 2075 C CA . ASN A 1 263 ? 9.396 -5.534 -11.654 1.00 95.00 263 ASN A CA 1
ATOM 2076 C C . ASN A 1 263 ? 9.089 -4.040 -11.514 1.00 95.00 263 ASN A C 1
ATOM 2078 O O . ASN A 1 263 ? 9.909 -3.291 -10.986 1.00 95.00 263 ASN A O 1
ATOM 2082 N N . LEU A 1 264 ? 7.894 -3.635 -11.929 1.00 93.81 264 LEU A N 1
ATOM 2083 C CA . LEU A 1 264 ? 7.356 -2.290 -11.758 1.00 93.81 264 LEU A CA 1
ATOM 2084 C C . LEU A 1 264 ? 6.146 -2.378 -10.826 1.00 93.81 264 LEU A C 1
ATOM 2086 O O . LEU A 1 264 ? 5.160 -3.039 -11.147 1.00 93.81 264 LEU A O 1
ATOM 2090 N N . ASP A 1 265 ? 6.232 -1.759 -9.649 1.00 90.12 265 ASP A N 1
ATOM 2091 C CA . ASP A 1 265 ? 5.152 -1.716 -8.648 1.00 90.12 265 ASP A CA 1
ATOM 2092 C C . ASP A 1 265 ? 4.543 -3.080 -8.249 1.00 90.12 265 ASP A C 1
ATOM 2094 O O . ASP A 1 265 ? 3.386 -3.173 -7.836 1.00 90.12 265 ASP A O 1
ATOM 2098 N N . GLY A 1 266 ? 5.325 -4.160 -8.328 1.00 87.06 266 GLY A N 1
ATOM 2099 C CA . GLY A 1 266 ? 4.871 -5.518 -8.013 1.00 87.06 266 GLY A CA 1
ATOM 2100 C C . GLY A 1 266 ? 4.279 -6.282 -9.202 1.00 87.06 266 GLY A C 1
ATOM 2101 O O . GLY A 1 266 ? 3.751 -7.376 -9.002 1.00 87.06 266 GLY A O 1
ATOM 2102 N N . GLN A 1 267 ? 4.363 -5.736 -10.417 1.00 89.94 267 GLN A N 1
ATOM 2103 C CA . GLN A 1 267 ? 4.012 -6.399 -11.673 1.00 89.94 267 GLN A CA 1
ATOM 2104 C C . GLN A 1 267 ? 5.269 -6.649 -12.518 1.00 89.94 267 GLN A C 1
ATOM 2106 O O . GLN A 1 267 ? 6.174 -5.818 -12.567 1.00 89.94 267 GLN A O 1
ATOM 2111 N N . ILE A 1 268 ? 5.318 -7.790 -13.209 1.00 93.88 268 ILE A N 1
ATOM 2112 C CA . ILE A 1 268 ? 6.430 -8.139 -14.101 1.00 93.88 268 ILE A CA 1
ATOM 2113 C C . ILE A 1 268 ? 6.138 -7.674 -15.523 1.00 93.88 268 ILE A C 1
ATOM 2115 O O . ILE A 1 268 ? 5.110 -8.033 -16.094 1.00 93.88 268 ILE A O 1
ATOM 2119 N N . TYR A 1 269 ? 7.092 -6.953 -16.103 1.00 95.38 269 TYR A N 1
ATOM 2120 C CA . TYR A 1 269 ? 7.102 -6.539 -17.500 1.00 95.38 269 TYR A CA 1
ATOM 2121 C C . TYR A 1 269 ? 8.267 -7.210 -18.225 1.00 95.38 269 TYR A C 1
ATOM 2123 O O . TYR A 1 269 ? 9.352 -7.363 -17.660 1.00 95.38 269 TYR A O 1
ATOM 2131 N N . LYS A 1 270 ? 8.032 -7.611 -19.479 1.00 95.75 270 LYS A N 1
ATOM 2132 C CA . LYS A 1 270 ? 9.063 -8.163 -20.362 1.00 95.75 270 LYS A CA 1
ATOM 2133 C C . LYS A 1 270 ? 9.597 -7.062 -21.278 1.00 95.75 270 LYS A C 1
ATOM 2135 O O . LYS A 1 270 ? 8.833 -6.461 -22.028 1.00 95.75 270 LYS A O 1
ATOM 2140 N N . LEU A 1 271 ? 10.896 -6.823 -21.209 1.00 95.88 271 LEU A N 1
ATOM 2141 C CA . LEU A 1 271 ? 11.641 -5.890 -22.040 1.00 95.88 271 LEU A CA 1
ATOM 2142 C C . LEU A 1 271 ? 11.974 -6.528 -23.393 1.00 95.88 271 LEU A C 1
ATOM 2144 O O . LEU A 1 271 ? 12.102 -7.748 -23.512 1.00 95.88 271 LEU A O 1
ATOM 2148 N N . THR A 1 272 ? 12.128 -5.695 -24.419 1.00 94.75 272 THR A N 1
ATOM 2149 C CA . THR A 1 272 ? 12.563 -6.128 -25.756 1.00 94.75 272 THR A CA 1
ATOM 2150 C C . THR A 1 272 ? 14.075 -6.322 -25.828 1.00 94.75 272 THR A C 1
ATOM 2152 O O . THR A 1 272 ? 14.552 -7.185 -26.564 1.00 94.75 272 THR A O 1
ATOM 2155 N N . LYS A 1 273 ? 14.821 -5.557 -25.026 1.00 94.50 273 LYS A N 1
ATOM 2156 C CA . LYS A 1 273 ? 16.264 -5.681 -24.813 1.00 94.50 273 LYS A CA 1
ATOM 2157 C C . LYS A 1 273 ? 16.573 -5.674 -23.318 1.00 94.50 273 LYS A C 1
ATOM 2159 O O . LYS A 1 273 ? 15.792 -5.113 -22.551 1.00 94.50 273 LYS A O 1
ATOM 2164 N N . PRO A 1 274 ? 17.709 -6.241 -22.886 1.00 94.94 274 PRO A N 1
ATOM 2165 C CA . PRO A 1 274 ? 18.129 -6.210 -21.489 1.00 94.94 274 PRO A CA 1
ATOM 2166 C C . PRO A 1 274 ? 18.743 -4.837 -21.146 1.00 94.94 274 PRO A C 1
ATOM 2168 O O . PRO A 1 274 ? 19.881 -4.718 -20.696 1.00 94.94 274 PRO A O 1
ATOM 2171 N N . GLU A 1 275 ? 17.989 -3.784 -21.450 1.00 95.44 275 GLU A N 1
ATOM 2172 C CA . GLU A 1 275 ? 18.345 -2.387 -21.276 1.00 95.44 275 GLU A CA 1
ATOM 2173 C C . GLU A 1 275 ? 17.092 -1.609 -20.877 1.00 95.44 275 GLU A C 1
ATOM 2175 O O . GLU A 1 275 ? 16.039 -1.741 -21.511 1.00 95.44 275 GLU A O 1
ATOM 2180 N N . ILE A 1 276 ? 17.195 -0.798 -19.828 1.00 96.44 276 ILE A N 1
ATOM 2181 C CA . ILE A 1 276 ? 16.103 0.061 -19.390 1.00 96.44 276 ILE A CA 1
ATOM 2182 C C . ILE A 1 276 ? 16.614 1.407 -18.890 1.00 96.44 276 ILE A C 1
ATOM 2184 O O . ILE A 1 276 ? 17.590 1.485 -18.148 1.00 96.44 276 ILE A O 1
ATOM 2188 N N . TYR A 1 277 ? 15.905 2.459 -19.279 1.00 96.00 277 TYR A N 1
ATOM 2189 C CA . TYR A 1 277 ? 16.076 3.817 -18.795 1.00 96.00 277 TYR A CA 1
ATOM 2190 C C . TYR A 1 277 ? 14.942 4.170 -17.831 1.00 96.00 277 TYR A C 1
ATOM 2192 O O . TYR A 1 277 ? 13.764 4.029 -18.163 1.00 96.00 277 TYR A O 1
ATOM 2200 N N . ILE A 1 278 ? 15.288 4.621 -16.631 1.00 94.38 278 ILE A N 1
ATOM 2201 C CA . ILE A 1 278 ? 14.356 4.971 -15.560 1.00 94.38 278 ILE A CA 1
ATOM 2202 C C . ILE A 1 278 ? 14.610 6.423 -15.184 1.00 94.38 278 ILE A C 1
ATOM 2204 O O . ILE A 1 278 ? 15.719 6.787 -14.800 1.00 94.38 278 ILE A O 1
ATOM 2208 N N . THR A 1 279 ? 13.575 7.252 -15.244 1.00 90.88 279 THR A N 1
ATOM 2209 C CA . THR A 1 279 ? 13.667 8.664 -14.863 1.00 90.88 279 THR A CA 1
ATOM 2210 C C . THR A 1 279 ? 12.431 9.106 -14.098 1.00 90.88 279 THR A C 1
ATOM 2212 O O . THR A 1 279 ? 11.347 8.539 -14.256 1.00 90.88 279 THR A O 1
ATOM 2215 N N . THR A 1 280 ? 12.581 10.124 -13.253 1.00 84.12 280 THR A N 1
ATOM 2216 C CA . THR A 1 280 ? 11.425 10.787 -12.636 1.00 84.12 280 THR A CA 1
ATOM 2217 C C . THR A 1 280 ? 10.867 11.846 -13.568 1.00 84.12 280 THR A C 1
ATOM 2219 O O . THR A 1 280 ? 11.595 12.547 -14.269 1.00 84.12 280 THR A O 1
ATOM 2222 N N . THR A 1 281 ? 9.549 11.995 -13.574 1.00 69.44 281 THR A N 1
ATOM 2223 C CA . THR A 1 281 ? 8.910 13.039 -14.372 1.00 69.44 281 THR A CA 1
ATOM 2224 C C . THR A 1 281 ? 9.204 14.415 -13.777 1.00 69.44 281 THR A C 1
ATOM 2226 O O . THR A 1 281 ? 9.030 14.620 -12.577 1.00 69.44 281 THR A O 1
ATOM 2229 N N . LYS A 1 282 ? 9.592 15.385 -14.623 1.00 58.03 282 LYS A N 1
ATOM 2230 C CA . LYS A 1 282 ? 9.924 16.771 -14.214 1.00 58.03 282 LYS A CA 1
ATOM 2231 C C . LYS A 1 282 ? 8.806 17.461 -13.414 1.00 58.03 282 LYS A C 1
ATOM 2233 O O . LYS A 1 282 ? 9.076 18.372 -12.633 1.00 58.03 282 LYS A O 1
ATOM 2238 N N . HIS A 1 283 ? 7.560 17.023 -13.601 1.00 55.75 283 HIS A N 1
ATOM 2239 C CA . HIS A 1 283 ? 6.393 17.481 -12.856 1.00 55.75 283 HIS A CA 1
ATOM 2240 C C . HIS A 1 283 ? 5.695 16.320 -12.150 1.00 55.75 283 HIS A C 1
ATOM 2242 O O . HIS A 1 283 ? 5.697 15.174 -12.604 1.00 55.75 283 HIS A O 1
ATOM 2248 N N . ARG A 1 284 ? 5.105 16.625 -10.994 1.00 62.78 284 ARG A N 1
ATOM 2249 C CA . ARG A 1 284 ? 4.396 15.655 -10.163 1.00 62.78 284 ARG A CA 1
ATOM 2250 C C . ARG A 1 284 ? 3.061 15.305 -10.834 1.00 62.78 284 ARG A C 1
ATOM 2252 O O . ARG A 1 284 ? 2.207 16.171 -10.981 1.00 62.78 284 ARG A O 1
ATOM 2259 N N . ALA A 1 285 ? 2.890 14.049 -11.241 1.00 55.97 285 ALA A N 1
ATOM 2260 C CA . ALA A 1 285 ? 1.810 13.646 -12.144 1.00 55.97 285 ALA A CA 1
ATOM 2261 C C . ALA A 1 285 ? 0.500 13.238 -11.435 1.00 55.97 285 ALA A C 1
ATOM 2263 O O . ALA A 1 285 ? -0.578 13.325 -12.025 1.00 55.97 285 ALA A O 1
ATOM 2264 N N . ILE A 1 286 ? 0.562 12.817 -10.164 1.00 55.12 286 ILE A N 1
ATOM 2265 C CA . ILE A 1 286 ? -0.593 12.285 -9.414 1.00 55.12 286 ILE A CA 1
ATOM 2266 C C . ILE A 1 286 ? -0.916 13.179 -8.219 1.00 55.12 286 ILE A C 1
ATOM 2268 O O . ILE A 1 286 ? -0.026 13.744 -7.610 1.00 55.12 286 ILE A O 1
ATOM 2272 N N . LYS A 1 287 ? -2.182 13.274 -7.817 1.00 55.25 287 LYS A N 1
ATOM 2273 C CA . LYS A 1 287 ? -2.620 13.949 -6.585 1.00 55.25 287 LYS A CA 1
ATOM 2274 C C . LYS A 1 287 ? -2.808 12.926 -5.438 1.00 55.25 287 LYS A C 1
ATOM 2276 O O . LYS A 1 287 ? -3.752 12.146 -5.477 1.00 55.25 287 LYS A O 1
ATOM 2281 N N . ARG A 1 288 ? -1.920 12.927 -4.434 1.00 60.12 288 ARG A N 1
ATOM 2282 C CA . ARG A 1 288 ? -1.866 12.133 -3.183 1.00 60.12 288 ARG A CA 1
ATOM 2283 C C . ARG A 1 288 ? -2.607 12.787 -1.996 1.00 60.12 288 ARG A C 1
ATOM 2285 O O . ARG A 1 288 ? -2.744 14.005 -1.911 1.00 60.12 288 ARG A O 1
ATOM 2292 N N . LEU A 1 289 ? -2.996 11.954 -1.022 1.00 49.56 289 LEU A N 1
ATOM 2293 C CA . LEU A 1 289 ? -3.524 12.319 0.303 1.00 49.56 289 LEU A CA 1
ATOM 2294 C C . LEU A 1 289 ? -2.421 12.609 1.344 1.00 49.56 289 LEU A C 1
ATOM 2296 O O . LEU A 1 289 ? -1.384 11.946 1.392 1.00 49.56 289 LEU A O 1
ATOM 2300 N N . LYS A 1 290 ? -2.651 13.593 2.223 1.00 49.09 290 LYS A N 1
ATOM 2301 C CA . LYS A 1 290 ? -1.678 14.052 3.235 1.00 49.09 290 LYS A CA 1
ATOM 2302 C C . LYS A 1 290 ? -1.319 12.949 4.253 1.00 49.09 290 LYS A C 1
ATOM 2304 O O . LYS A 1 290 ? -2.208 12.352 4.865 1.00 49.09 290 LYS A O 1
ATOM 2309 N N . ASN A 1 291 ? -0.021 12.814 4.557 1.00 52.75 291 ASN A N 1
ATOM 2310 C CA . ASN A 1 291 ? 0.479 12.220 5.806 1.00 52.75 291 ASN A CA 1
ATOM 2311 C C . ASN A 1 291 ? 0.047 13.113 6.975 1.00 52.75 291 ASN A C 1
ATOM 2313 O O . ASN A 1 291 ? 0.744 14.052 7.347 1.00 52.75 291 ASN A O 1
ATOM 2317 N N . ALA A 1 292 ? -1.159 12.902 7.488 1.00 50.88 292 ALA A N 1
ATOM 2318 C CA . ALA A 1 292 ? -1.704 13.705 8.580 1.00 50.88 292 ALA A CA 1
ATOM 2319 C C . ALA A 1 292 ? -2.267 12.858 9.719 1.00 50.88 292 ALA A C 1
ATOM 2321 O O . ALA A 1 292 ? -2.963 13.405 10.576 1.00 50.88 292 ALA A O 1
ATOM 2322 N N . LEU A 1 293 ? -2.017 11.547 9.707 1.00 52.50 293 LEU A N 1
ATOM 2323 C CA . LEU A 1 293 ? -2.372 10.664 10.803 1.00 52.50 293 LEU A CA 1
ATOM 2324 C C . LEU A 1 293 ? -1.107 9.963 11.306 1.00 52.50 293 LEU A C 1
ATOM 2326 O O . LEU A 1 293 ? -0.242 9.591 10.512 1.00 52.50 293 LEU A O 1
ATOM 2330 N N . PRO A 1 294 ? -0.961 9.830 12.627 1.00 56.53 294 PRO A N 1
ATOM 2331 C CA . PRO A 1 294 ? 0.218 9.220 13.222 1.00 56.53 294 PRO A CA 1
ATOM 2332 C C . PRO A 1 294 ? 0.362 7.742 12.815 1.00 56.53 294 PRO A C 1
ATOM 2334 O O . PRO A 1 294 ? -0.620 7.072 12.513 1.00 56.53 294 PRO A O 1
ATOM 2337 N N . ARG A 1 295 ? 1.596 7.220 12.797 1.00 55.16 295 ARG A N 1
ATOM 2338 C CA . ARG A 1 295 ? 1.919 5.887 12.241 1.00 55.16 295 ARG A CA 1
ATOM 2339 C C . ARG A 1 295 ? 1.444 4.701 13.092 1.00 55.16 295 ARG A C 1
ATOM 2341 O O . ARG A 1 295 ? 1.214 3.621 12.564 1.00 55.16 295 ARG A O 1
ATOM 2348 N N . THR A 1 296 ? 1.276 4.878 14.402 1.00 54.84 296 THR A N 1
ATOM 2349 C CA . THR A 1 296 ? 0.934 3.766 15.303 1.00 54.84 296 THR A CA 1
ATOM 2350 C C . THR A 1 296 ? -0.580 3.629 15.499 1.00 54.84 296 THR A C 1
ATOM 2352 O O . THR A 1 296 ? -1.250 4.647 15.696 1.00 54.84 296 THR A O 1
ATOM 2355 N N . PRO A 1 297 ? -1.140 2.400 15.549 1.00 53.75 297 PRO A N 1
ATOM 2356 C CA . PRO A 1 297 ? -2.572 2.178 15.787 1.00 53.75 297 PRO A CA 1
ATOM 2357 C C . PRO A 1 297 ? -3.097 2.911 17.028 1.00 53.75 297 PRO A C 1
ATOM 2359 O O . PRO A 1 297 ? -4.158 3.528 16.991 1.00 53.75 297 PRO A O 1
ATOM 2362 N N . LYS A 1 298 ? -2.296 2.943 18.103 1.00 58.84 298 LYS A N 1
ATOM 2363 C CA . LYS A 1 298 ? -2.610 3.682 19.333 1.00 58.84 298 LYS A CA 1
ATOM 2364 C C . LYS A 1 298 ? -2.787 5.177 19.068 1.00 58.84 298 LYS A C 1
ATOM 2366 O O . LYS A 1 298 ? -3.809 5.748 19.439 1.00 58.84 298 LYS A O 1
ATOM 2371 N N . ARG A 1 299 ? -1.831 5.820 18.393 1.00 57.22 299 ARG A N 1
ATOM 2372 C CA . ARG A 1 299 ? -1.931 7.253 18.096 1.00 57.22 299 ARG A CA 1
ATOM 2373 C C . ARG A 1 299 ? -3.050 7.544 17.088 1.00 57.22 299 ARG A C 1
ATOM 2375 O O . ARG A 1 299 ? -3.723 8.555 17.241 1.00 57.22 299 ARG A O 1
ATOM 2382 N N . ARG A 1 300 ? -3.307 6.653 16.121 1.00 61.75 300 ARG A N 1
ATOM 2383 C CA . ARG A 1 300 ? -4.438 6.788 15.180 1.00 61.75 300 ARG A CA 1
ATOM 2384 C C . ARG A 1 300 ? -5.775 6.741 15.892 1.00 61.75 300 ARG A C 1
ATOM 2386 O O . ARG A 1 300 ? -6.600 7.614 15.658 1.00 61.75 300 ARG A O 1
ATOM 2393 N N . SER A 1 301 ? -5.950 5.781 16.800 1.00 61.16 301 SER A N 1
ATOM 2394 C CA . SER A 1 301 ? -7.158 5.685 17.621 1.00 61.16 301 SER A CA 1
ATOM 2395 C C . SER A 1 301 ? -7.367 6.944 18.464 1.00 61.16 301 SER A C 1
ATOM 2397 O O . SER A 1 301 ? -8.485 7.435 18.543 1.00 61.16 301 SER A O 1
ATOM 2399 N N . ALA A 1 302 ? -6.294 7.535 19.001 1.00 67.06 302 ALA A N 1
ATOM 2400 C CA . ALA A 1 302 ? -6.369 8.786 19.750 1.00 67.06 302 ALA A CA 1
ATOM 2401 C C . ALA A 1 302 ? -6.739 9.984 18.859 1.00 67.06 302 ALA A C 1
ATOM 2403 O O . ALA A 1 302 ? -7.565 10.802 19.247 1.00 67.06 302 ALA A O 1
ATOM 2404 N N . THR A 1 303 ? -6.172 10.083 17.651 1.00 64.06 303 THR A N 1
ATOM 2405 C CA . THR A 1 303 ? -6.526 11.146 16.695 1.00 64.06 303 THR A CA 1
ATOM 2406 C C . THR A 1 303 ? -7.961 11.004 16.195 1.00 64.06 303 THR A C 1
ATOM 2408 O O . THR A 1 303 ? -8.665 12.002 16.085 1.00 64.06 303 THR A O 1
ATOM 2411 N N . LEU A 1 304 ? -8.410 9.774 15.928 1.00 71.69 304 LEU A N 1
ATOM 2412 C CA . LEU A 1 304 ? -9.794 9.489 15.568 1.00 71.69 304 LEU A CA 1
ATOM 2413 C C . LEU A 1 304 ? -10.739 9.826 16.723 1.00 71.69 304 LEU A C 1
ATOM 2415 O O . LEU A 1 304 ? -11.725 10.515 16.503 1.00 71.69 304 LEU A O 1
ATOM 2419 N N . ALA A 1 305 ? -10.421 9.411 17.951 1.00 71.56 305 ALA A N 1
ATOM 2420 C CA . ALA A 1 305 ? -11.209 9.749 19.133 1.00 71.56 305 ALA A CA 1
ATOM 2421 C C . ALA A 1 305 ? -11.321 11.270 19.319 1.00 71.56 305 ALA A C 1
ATOM 2423 O O . ALA A 1 305 ? -12.420 11.777 19.519 1.00 71.56 305 ALA A O 1
ATOM 2424 N N . ALA A 1 306 ? -10.216 12.007 19.167 1.00 72.56 306 ALA A N 1
ATOM 2425 C CA . ALA A 1 306 ? -10.218 13.468 19.223 1.00 72.56 306 ALA A CA 1
ATOM 2426 C C . ALA A 1 306 ? -11.050 14.100 18.091 1.00 72.56 306 ALA A C 1
ATOM 2428 O O . ALA A 1 306 ? -11.766 15.071 18.316 1.00 72.56 306 ALA A O 1
ATOM 2429 N N . TYR A 1 307 ? -10.995 13.536 16.881 1.00 70.38 307 TYR A N 1
ATOM 2430 C CA . TYR A 1 307 ? -11.801 13.991 15.748 1.00 70.38 307 TYR A CA 1
ATOM 2431 C C . TYR A 1 307 ? -13.300 13.756 15.969 1.00 70.38 307 TYR A C 1
ATOM 2433 O O . TYR A 1 307 ? -14.099 14.657 15.744 1.00 70.38 307 TYR A O 1
ATOM 2441 N N . LEU A 1 308 ? -13.683 12.572 16.453 1.00 73.00 308 LEU A N 1
ATOM 2442 C CA . LEU A 1 308 ? -15.076 12.225 16.748 1.00 73.00 308 LEU A CA 1
ATOM 2443 C C . LEU A 1 308 ? -15.662 13.058 17.898 1.00 73.00 308 LEU A C 1
ATOM 2445 O O . LEU A 1 308 ? -16.867 13.287 17.942 1.00 73.00 308 LEU A O 1
ATOM 2449 N N . GLN A 1 309 ? -14.819 13.556 18.803 1.00 71.31 309 GLN A N 1
ATOM 2450 C CA . GLN A 1 309 ? -15.216 14.501 19.851 1.00 71.31 309 GLN A CA 1
ATOM 2451 C C . GLN A 1 309 ? -15.438 15.931 19.327 1.00 71.31 309 GLN A C 1
ATOM 2453 O O . GLN A 1 309 ? -15.969 16.775 20.049 1.00 71.31 309 GLN A O 1
ATOM 2458 N N . HIS A 1 310 ? -15.070 16.228 18.078 1.00 70.31 310 HIS A N 1
ATOM 2459 C CA . HIS A 1 310 ? -15.206 17.559 17.499 1.00 70.31 310 HIS A CA 1
ATOM 2460 C C . HIS A 1 310 ? -16.657 17.836 17.074 1.00 70.31 310 HIS A C 1
ATOM 2462 O O . HIS A 1 310 ? -17.061 17.596 15.935 1.00 70.31 310 HIS A O 1
ATOM 2468 N N . THR A 1 311 ? -17.446 18.395 17.994 1.00 63.12 311 THR A N 1
ATOM 2469 C CA . THR A 1 311 ? -18.899 18.608 17.850 1.00 63.12 311 THR A CA 1
ATOM 2470 C C . THR A 1 311 ? -19.316 19.498 16.680 1.00 63.12 311 THR A C 1
ATOM 2472 O O . THR A 1 311 ? -20.465 19.424 16.261 1.00 63.12 311 THR A O 1
ATOM 2475 N N . LYS A 1 312 ? -18.401 20.307 16.132 1.00 65.88 312 LYS A N 1
ATOM 2476 C CA . LYS A 1 312 ? -18.668 21.248 15.030 1.00 65.88 312 LYS A CA 1
ATOM 2477 C C . LYS A 1 312 ? -18.312 20.713 13.635 1.00 65.88 312 LYS A C 1
ATOM 2479 O O . LYS A 1 312 ? -18.378 21.464 12.669 1.00 65.88 312 LYS A O 1
ATOM 2484 N N . SER A 1 313 ? -17.858 19.462 13.514 1.00 64.88 313 SER A N 1
ATOM 2485 C CA . SER A 1 313 ? -17.482 18.886 12.214 1.00 64.88 313 SER A CA 1
ATOM 2486 C C . SER A 1 313 ? -18.718 18.340 11.478 1.00 64.88 313 SER A C 1
ATOM 2488 O O . SER A 1 313 ? -19.364 17.438 12.013 1.00 64.88 313 SER A O 1
ATOM 2490 N N . PRO A 1 314 ? -19.020 18.784 10.241 1.00 67.38 314 PRO A N 1
ATOM 2491 C CA . PRO A 1 314 ? -20.154 18.269 9.462 1.00 67.38 314 PRO A CA 1
ATOM 2492 C C . PRO A 1 314 ? -20.103 16.753 9.238 1.00 67.38 314 PRO A C 1
ATOM 2494 O O . PRO A 1 314 ? -21.123 16.075 9.261 1.00 67.38 314 PRO A O 1
ATOM 2497 N N . ALA A 1 315 ? -18.904 16.190 9.079 1.00 63.25 315 ALA A N 1
ATOM 2498 C CA . ALA A 1 315 ? -18.732 14.752 8.900 1.00 63.25 315 ALA A CA 1
ATOM 2499 C C . ALA A 1 315 ? -19.013 13.951 10.182 1.00 63.25 315 ALA A C 1
ATOM 2501 O O . ALA A 1 315 ? -19.478 12.820 10.097 1.00 63.25 315 ALA A O 1
ATOM 2502 N N . VAL A 1 316 ? -18.775 14.526 11.368 1.00 71.56 316 VAL A N 1
ATOM 2503 C CA . VAL A 1 316 ? -19.165 13.886 12.637 1.00 71.56 316 VAL A CA 1
ATOM 2504 C C . VAL A 1 316 ? -20.687 13.857 12.763 1.00 71.56 316 VAL A C 1
ATOM 2506 O O . VAL A 1 316 ? -21.233 12.868 13.236 1.00 71.56 316 VAL A O 1
ATOM 2509 N N . GLU A 1 317 ? -21.372 14.891 12.276 1.00 71.12 317 GLU A N 1
ATOM 2510 C CA . GLU A 1 317 ? -22.835 14.937 12.269 1.00 71.12 317 GLU A CA 1
ATOM 2511 C C . GLU A 1 317 ? -23.446 13.896 11.323 1.00 71.12 317 GLU A C 1
ATOM 2513 O O . GLU A 1 317 ? -24.348 13.162 11.715 1.00 71.12 317 GLU A O 1
ATOM 2518 N N . ILE A 1 318 ? -22.879 13.731 10.125 1.00 74.50 318 ILE A N 1
ATOM 2519 C CA . ILE A 1 318 ? -23.275 12.659 9.197 1.00 74.50 318 ILE A CA 1
ATOM 2520 C C . ILE A 1 318 ? -23.078 11.276 9.842 1.00 74.50 318 ILE A C 1
ATOM 2522 O O . ILE A 1 318 ? -23.933 10.402 9.722 1.00 74.50 318 ILE A O 1
ATOM 2526 N N . LEU A 1 319 ? -21.972 11.069 10.566 1.00 76.06 319 LEU A N 1
ATOM 2527 C CA . LEU A 1 319 ? -21.710 9.806 11.265 1.00 76.06 319 LEU A CA 1
ATOM 2528 C C . LEU A 1 319 ? -22.670 9.551 12.441 1.00 76.06 319 LEU A C 1
ATOM 2530 O O . LEU A 1 319 ? -22.944 8.389 12.739 1.00 76.06 319 LEU A O 1
ATOM 2534 N N . ARG A 1 320 ? -23.189 10.600 13.093 1.00 78.25 320 ARG A N 1
ATOM 2535 C CA . ARG A 1 320 ? -24.257 10.483 14.103 1.00 78.25 320 ARG A CA 1
ATOM 2536 C C . ARG A 1 320 ? -25.592 10.120 13.469 1.00 78.25 320 ARG A C 1
ATOM 2538 O O . ARG A 1 320 ? -26.258 9.222 13.963 1.00 78.25 320 ARG A O 1
ATOM 2545 N N . GLN A 1 321 ? -25.948 10.769 12.360 1.00 79.50 321 GLN A N 1
ATOM 2546 C CA . GLN A 1 321 ? -27.167 10.453 11.604 1.00 79.50 321 GLN A CA 1
ATOM 2547 C C . GLN A 1 321 ? -27.170 9.007 11.092 1.00 79.50 321 GLN A C 1
ATOM 2549 O O . GLN A 1 321 ? -28.220 8.384 11.009 1.00 79.50 321 GLN A O 1
ATOM 2554 N N . ALA A 1 322 ? -25.991 8.464 10.783 1.00 79.25 322 ALA A N 1
ATOM 2555 C CA . ALA A 1 322 ? -25.808 7.068 10.399 1.00 79.25 322 ALA A CA 1
ATOM 2556 C C . ALA A 1 322 ? -25.688 6.090 11.592 1.00 79.25 322 ALA A C 1
ATOM 2558 O O . ALA A 1 322 ? -25.335 4.933 11.379 1.00 79.25 322 ALA A O 1
ATOM 2559 N N . GLU A 1 323 ? -25.912 6.545 12.833 1.00 77.56 323 GLU A N 1
ATOM 2560 C CA . GLU A 1 323 ? -25.822 5.757 14.079 1.00 77.56 323 GLU A CA 1
ATOM 2561 C C . GLU A 1 323 ? -24.450 5.091 14.334 1.00 77.56 323 GLU A C 1
ATOM 2563 O O . GLU A 1 323 ? -24.321 4.154 15.122 1.00 77.56 323 GLU A O 1
ATOM 2568 N N . VAL A 1 324 ? -23.380 5.587 13.702 1.00 75.62 324 VAL A N 1
ATOM 2569 C CA . VAL A 1 324 ? -22.014 5.055 13.873 1.00 75.62 324 VAL A CA 1
ATOM 2570 C C . VAL A 1 324 ? -21.343 5.624 15.131 1.00 75.62 324 VAL A C 1
ATOM 2572 O O . VAL A 1 324 ? -20.480 4.981 15.732 1.00 75.62 324 VAL A O 1
ATOM 2575 N N . VAL A 1 325 ? -21.721 6.839 15.536 1.00 76.38 325 VAL A N 1
ATOM 2576 C CA . VAL A 1 325 ? -21.163 7.564 16.688 1.00 76.38 325 VAL A CA 1
ATOM 2577 C C . VAL A 1 325 ? -22.306 7.984 17.606 1.00 76.38 325 VAL A C 1
ATOM 2579 O O . VAL A 1 325 ? -23.260 8.600 17.143 1.00 76.38 325 VAL A O 1
ATOM 2582 N N . SER A 1 326 ? -22.190 7.687 18.904 1.00 78.31 326 SER A N 1
ATOM 2583 C CA . SER A 1 326 ? -23.209 8.030 19.906 1.00 78.31 326 SER A CA 1
ATOM 2584 C C . SER A 1 326 ? -23.493 9.532 19.939 1.00 78.31 326 SER A C 1
ATOM 2586 O O . SER A 1 326 ? -22.565 10.352 19.921 1.00 78.31 326 SER A O 1
ATOM 2588 N N . SER A 1 327 ? -24.772 9.897 20.017 1.00 74.44 327 SER A N 1
ATOM 2589 C CA . SER A 1 327 ? -25.181 11.293 20.148 1.00 74.44 327 SER A CA 1
ATOM 2590 C C . SER A 1 327 ? -24.853 11.840 21.553 1.00 74.44 327 SER A C 1
ATOM 2592 O O . SER A 1 327 ? -24.628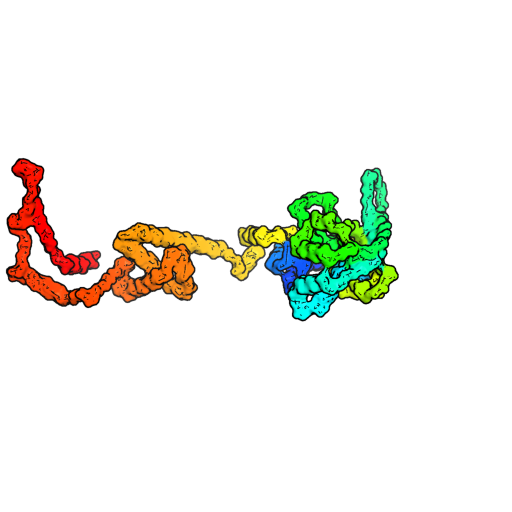 11.072 22.495 1.00 74.44 327 SER A O 1
ATOM 2594 N N . PRO A 1 328 ? -24.815 13.173 21.739 1.00 72.44 328 PRO A N 1
ATOM 2595 C CA . PRO A 1 328 ? -24.682 13.777 23.066 1.00 72.44 328 PRO A CA 1
ATOM 2596 C C . PRO A 1 328 ? -25.780 13.337 24.048 1.00 72.44 328 PRO A C 1
ATOM 2598 O O . PRO A 1 328 ? -25.497 13.152 25.231 1.00 72.44 328 PRO A O 1
ATOM 2601 N N . GLU A 1 329 ? -27.004 13.120 23.559 1.00 76.69 329 GLU A N 1
ATOM 2602 C CA . GLU A 1 329 ? -28.125 12.623 24.363 1.00 76.69 329 GLU A CA 1
ATOM 2603 C C . GLU A 1 329 ? -27.888 11.180 24.816 1.00 76.69 329 GLU A C 1
ATOM 2605 O O . GLU A 1 329 ? -28.059 10.873 25.996 1.00 76.69 329 GLU A O 1
ATOM 2610 N N . ASP A 1 330 ? -27.383 10.313 23.933 1.00 79.44 330 ASP A N 1
ATOM 2611 C CA . ASP A 1 330 ? -27.036 8.929 24.287 1.00 79.44 330 ASP A CA 1
ATOM 2612 C C . ASP A 1 330 ? -25.927 8.875 25.342 1.00 79.44 330 ASP A C 1
ATOM 2614 O O . ASP A 1 330 ? -25.978 8.078 26.281 1.00 79.44 330 ASP A O 1
ATOM 2618 N N . LEU A 1 331 ? -24.920 9.744 25.215 1.00 76.75 331 LEU A N 1
ATOM 2619 C CA . LEU A 1 331 ? -23.832 9.851 26.187 1.00 76.75 331 LEU A CA 1
ATOM 2620 C C . LEU A 1 331 ? -24.337 10.330 27.555 1.00 76.75 331 LEU A C 1
ATOM 2622 O O . LEU A 1 331 ? -23.900 9.811 28.586 1.00 76.75 331 LEU A O 1
ATOM 2626 N N . MET A 1 332 ? -25.268 11.286 27.574 1.00 80.81 332 MET A N 1
ATOM 2627 C CA . MET A 1 332 ? -25.890 11.780 28.801 1.00 80.81 332 MET A CA 1
ATOM 2628 C C . MET A 1 332 ? -26.763 10.706 29.459 1.00 80.81 332 MET A C 1
ATOM 2630 O O . MET A 1 332 ? -26.611 10.448 30.656 1.00 80.81 332 MET A O 1
ATOM 2634 N N . ASN A 1 333 ? -27.588 10.008 28.678 1.00 82.38 333 ASN A N 1
ATOM 2635 C CA . ASN A 1 333 ? -28.400 8.886 29.150 1.00 82.38 333 ASN A CA 1
ATOM 2636 C C . ASN A 1 333 ? -27.521 7.772 29.740 1.00 82.38 333 ASN A C 1
ATOM 2638 O O . ASN A 1 333 ? -27.761 7.328 30.865 1.00 82.38 333 ASN A O 1
ATOM 2642 N N . MET A 1 334 ? -26.427 7.398 29.066 1.00 83.81 334 MET A N 1
ATOM 2643 C CA . MET A 1 334 ? -25.465 6.424 29.599 1.00 83.81 334 MET A CA 1
ATOM 2644 C C . MET A 1 334 ? -24.807 6.881 30.908 1.00 83.81 334 MET A C 1
ATOM 2646 O O . MET A 1 334 ? -24.534 6.054 31.783 1.00 83.81 334 MET A O 1
ATOM 2650 N N . SER A 1 335 ? -24.528 8.179 31.064 1.00 85.12 335 SER A N 1
ATOM 2651 C CA . SER A 1 335 ? -23.964 8.725 32.303 1.00 85.12 335 SER A CA 1
ATOM 2652 C C . SER A 1 335 ? -24.946 8.604 33.471 1.00 85.12 335 SER A C 1
ATOM 2654 O O . SER A 1 335 ? -24.553 8.176 34.559 1.00 85.12 335 SER A O 1
ATOM 2656 N N . ILE A 1 336 ? -26.223 8.926 33.240 1.00 86.00 336 ILE A N 1
ATOM 2657 C CA . ILE A 1 336 ? -27.294 8.809 34.242 1.00 86.00 336 ILE A CA 1
ATOM 2658 C C . ILE A 1 336 ? -27.470 7.346 34.661 1.00 86.00 336 ILE A C 1
ATOM 2660 O O . ILE A 1 336 ? -27.466 7.031 35.853 1.00 86.00 336 ILE A O 1
ATOM 2664 N N . GLU A 1 337 ? -27.546 6.431 33.692 1.00 87.12 337 GLU A N 1
ATOM 2665 C CA . GLU A 1 337 ? -27.653 4.995 33.959 1.00 87.12 337 GLU A CA 1
ATOM 2666 C C . GLU A 1 337 ? -26.457 4.460 34.757 1.00 87.12 337 GLU A C 1
ATOM 2668 O O . GLU A 1 337 ? -26.621 3.632 35.659 1.00 87.12 337 GLU A O 1
ATOM 2673 N N . LYS A 1 338 ? -25.243 4.935 34.452 1.00 88.81 338 LYS A N 1
ATOM 2674 C CA . LYS A 1 338 ? -24.025 4.540 35.165 1.00 88.81 338 LYS A CA 1
ATOM 2675 C C . LYS A 1 338 ? -24.028 5.032 36.612 1.00 88.81 338 LYS A C 1
ATOM 2677 O O . LYS A 1 338 ? -23.684 4.245 37.491 1.00 88.81 338 LYS A O 1
ATOM 2682 N N . ALA A 1 339 ? -24.423 6.282 36.858 1.00 90.38 339 ALA A N 1
ATOM 2683 C CA . ALA A 1 339 ? -24.510 6.845 38.206 1.00 90.38 339 ALA A CA 1
ATOM 2684 C C . ALA A 1 339 ? -25.513 6.066 39.071 1.00 90.38 339 ALA A C 1
ATOM 2686 O O . ALA A 1 339 ? -25.150 5.559 40.131 1.00 90.38 339 ALA A O 1
ATOM 2687 N N . ALA A 1 340 ? -26.726 5.840 38.554 1.00 89.81 340 ALA A N 1
ATOM 2688 C CA . ALA A 1 340 ? -27.746 5.053 39.246 1.00 89.81 340 ALA A CA 1
ATOM 2689 C C . ALA A 1 340 ? -27.262 3.628 39.576 1.00 89.81 340 ALA A C 1
ATOM 2691 O O . ALA A 1 340 ? -27.565 3.078 40.637 1.00 89.81 340 ALA A O 1
ATOM 2692 N N . LEU A 1 341 ? -26.486 3.010 38.679 1.00 90.31 341 LEU A N 1
ATOM 2693 C CA . LEU A 1 341 ? -25.949 1.670 38.895 1.00 90.31 341 LEU A CA 1
ATOM 2694 C C . LEU A 1 341 ? -24.855 1.635 39.978 1.00 90.31 341 LEU A C 1
ATOM 2696 O O . LEU A 1 341 ? -24.794 0.663 40.738 1.00 90.31 341 LEU A O 1
ATOM 2700 N N . GLU A 1 342 ? -24.021 2.672 40.076 1.00 90.44 342 GLU A N 1
ATOM 2701 C CA . GLU A 1 342 ? -23.010 2.800 41.134 1.00 90.44 342 GLU A CA 1
ATOM 2702 C C . GLU A 1 342 ? -23.663 3.048 42.509 1.00 90.44 342 GLU A C 1
ATOM 2704 O O . GLU A 1 342 ? -23.257 2.440 43.503 1.00 90.44 342 GLU A O 1
ATOM 2709 N N . ASP A 1 343 ? -24.750 3.824 42.565 1.00 92.75 343 ASP A N 1
ATOM 2710 C CA . ASP A 1 343 ? -25.536 4.028 43.792 1.00 92.75 343 ASP A CA 1
ATOM 2711 C C . ASP A 1 343 ? -26.182 2.722 44.275 1.00 92.75 343 ASP A C 1
ATOM 2713 O O . ASP A 1 343 ? -26.091 2.359 45.453 1.00 92.75 343 ASP A O 1
ATOM 2717 N N . ILE A 1 344 ? -26.770 1.947 43.356 1.00 91.62 344 ILE A N 1
ATOM 2718 C CA . ILE A 1 344 ? -27.332 0.621 43.661 1.00 91.62 344 ILE A CA 1
ATOM 2719 C C . ILE A 1 344 ? -26.248 -0.313 44.211 1.00 91.62 344 ILE A C 1
ATOM 2721 O O . ILE A 1 344 ? -26.487 -1.057 45.168 1.00 91.62 344 ILE A O 1
ATOM 2725 N N . LYS A 1 345 ? -25.050 -0.294 43.620 1.00 92.12 345 LYS A N 1
ATOM 2726 C CA . LYS A 1 345 ? -23.915 -1.103 44.075 1.00 92.12 345 LYS A CA 1
ATOM 2727 C C . LYS A 1 345 ? -23.470 -0.700 45.484 1.00 92.12 345 LYS A C 1
ATOM 2729 O O . LYS A 1 345 ? -23.307 -1.578 46.332 1.00 92.12 345 LYS A O 1
ATOM 2734 N N . THR A 1 346 ? -23.386 0.597 45.761 1.00 91.31 346 THR A N 1
ATOM 2735 C CA . THR A 1 346 ? -23.056 1.133 47.090 1.00 91.31 346 THR A CA 1
ATOM 2736 C C . THR A 1 346 ? -24.095 0.708 48.135 1.00 91.31 346 THR A C 1
ATOM 2738 O O . THR A 1 346 ? -23.749 0.211 49.212 1.00 91.31 346 THR A O 1
ATOM 2741 N N . ALA A 1 347 ? -25.387 0.787 47.798 1.00 90.06 347 ALA A N 1
ATOM 2742 C CA . ALA A 1 347 ? -26.469 0.316 48.663 1.00 90.06 347 ALA A CA 1
ATOM 2743 C C . ALA A 1 347 ? -26.366 -1.196 48.953 1.00 90.06 347 ALA A C 1
ATOM 2745 O O . ALA A 1 347 ? -26.507 -1.628 50.102 1.00 90.06 347 ALA A O 1
ATOM 2746 N N . ILE A 1 348 ? -26.054 -2.007 47.937 1.00 89.69 348 ILE A N 1
ATOM 2747 C CA . ILE A 1 348 ? -25.832 -3.456 48.071 1.00 89.69 348 ILE A CA 1
ATOM 2748 C C . ILE A 1 348 ? -24.652 -3.761 49.001 1.00 89.69 348 ILE A C 1
ATOM 2750 O O . ILE A 1 348 ? -24.753 -4.653 49.849 1.00 89.69 348 ILE A O 1
ATOM 2754 N N . GLU A 1 349 ? -23.535 -3.052 48.849 1.00 87.94 349 GLU A N 1
ATOM 2755 C CA . GLU A 1 349 ? -22.336 -3.228 49.672 1.00 87.94 349 GLU A CA 1
ATOM 2756 C C . GLU A 1 349 ? -22.606 -2.872 51.138 1.00 87.94 349 GLU A C 1
ATOM 2758 O O . GLU A 1 349 ? -22.263 -3.656 52.026 1.00 87.94 349 GLU A O 1
ATOM 2763 N N . SER A 1 350 ? -23.344 -1.787 51.394 1.00 86.19 350 SER A N 1
ATOM 2764 C CA . SER A 1 350 ? -23.754 -1.386 52.749 1.00 86.19 350 SER A CA 1
ATOM 2765 C C . SER A 1 350 ? -24.611 -2.438 53.474 1.00 86.19 350 SER A C 1
ATOM 2767 O O . SER A 1 350 ? -24.547 -2.573 54.698 1.00 86.19 350 SER A O 1
ATOM 2769 N N . CYS A 1 351 ? -25.394 -3.226 52.726 1.00 84.19 351 CYS A N 1
ATOM 2770 C CA . CYS A 1 351 ? -26.197 -4.315 53.283 1.00 84.19 351 CYS A CA 1
ATOM 2771 C C . CYS A 1 351 ? -25.371 -5.598 53.496 1.00 84.19 351 CYS A C 1
ATOM 2773 O O . CYS A 1 351 ? -25.694 -6.413 54.357 1.00 84.19 351 CYS A O 1
ATOM 2775 N N . LYS A 1 352 ? -24.291 -5.819 52.733 1.00 77.38 352 LYS A N 1
ATOM 2776 C CA . LYS A 1 352 ? -23.425 -7.002 52.920 1.00 77.38 352 LYS A CA 1
ATOM 2777 C C . LYS A 1 352 ? -22.632 -6.947 54.225 1.00 77.38 352 LYS A C 1
ATOM 2779 O O . LYS A 1 352 ? -22.369 -7.995 54.810 1.00 77.38 352 LYS A O 1
ATOM 2784 N N . THR A 1 353 ? -22.246 -5.754 54.668 1.00 65.81 353 THR A N 1
ATOM 2785 C CA . THR A 1 353 ? -21.409 -5.560 55.862 1.00 65.81 353 THR A CA 1
ATOM 2786 C C . THR A 1 353 ? -22.189 -5.736 57.168 1.00 65.81 353 THR A C 1
ATOM 2788 O O . THR A 1 353 ? -21.619 -6.144 58.178 1.00 65.81 353 THR A O 1
ATOM 2791 N N . LYS A 1 354 ? -23.508 -5.504 57.155 1.00 71.69 354 LYS A N 1
ATOM 2792 C CA . LYS A 1 354 ? -24.372 -5.581 58.342 1.00 71.69 354 LYS A CA 1
ATOM 2793 C C . LYS A 1 354 ? -25.019 -6.965 58.480 1.00 71.69 354 LYS A C 1
ATOM 2795 O O . LYS A 1 354 ? -25.819 -7.374 57.640 1.00 71.69 354 LYS A O 1
ATOM 2800 N N . ARG A 1 355 ? -24.738 -7.677 59.580 1.00 68.50 355 ARG A N 1
ATOM 2801 C CA . ARG A 1 355 ? -25.352 -8.981 59.923 1.00 68.50 355 ARG A CA 1
ATOM 2802 C C . ARG A 1 355 ? -26.610 -8.830 60.795 1.00 68.50 355 ARG A C 1
ATOM 2804 O O . ARG A 1 355 ? -26.693 -9.421 61.866 1.00 68.50 355 ARG A O 1
ATOM 2811 N N . SER A 1 356 ? -27.593 -8.044 60.351 1.00 80.31 356 SER A N 1
ATOM 2812 C CA . SER A 1 356 ? -28.892 -7.905 61.036 1.00 80.31 356 SER A CA 1
ATOM 2813 C C . SER A 1 356 ? -30.045 -8.471 60.202 1.00 80.31 356 SER A C 1
ATOM 2815 O O . SER A 1 356 ? -29.943 -8.599 58.979 1.00 80.31 356 SER A O 1
ATOM 2817 N N . LYS A 1 357 ? -31.163 -8.812 60.861 1.00 75.38 357 LYS A N 1
ATOM 2818 C CA . LYS A 1 357 ? -32.394 -9.258 60.179 1.00 75.38 357 LYS A CA 1
ATOM 2819 C C . LYS A 1 357 ? -32.900 -8.196 59.198 1.00 75.38 357 LYS A C 1
ATOM 2821 O O . LYS A 1 357 ? -33.259 -8.542 58.075 1.00 75.38 357 LYS A O 1
ATOM 2826 N N . ASP A 1 358 ? -32.821 -6.929 59.588 1.00 78.12 358 ASP A N 1
ATOM 2827 C CA . ASP A 1 358 ? -33.254 -5.799 58.763 1.00 78.12 358 ASP A CA 1
ATOM 2828 C C . ASP A 1 358 ? -32.335 -5.599 57.558 1.00 78.12 358 ASP A C 1
ATOM 2830 O O . ASP A 1 358 ? -32.810 -5.385 56.452 1.00 78.12 358 ASP A O 1
ATOM 2834 N N . SER A 1 359 ? -31.022 -5.792 57.717 1.00 78.81 359 SER A N 1
ATOM 2835 C CA . SER A 1 359 ? -30.070 -5.740 56.600 1.00 78.81 359 SER A CA 1
ATOM 2836 C C . SER A 1 359 ? -30.354 -6.811 55.537 1.00 78.81 359 SER A C 1
ATOM 2838 O O . SER A 1 359 ? -30.322 -6.553 54.329 1.00 78.81 359 SER A O 1
ATOM 2840 N N . VAL A 1 360 ? -30.699 -8.027 55.974 1.00 80.94 360 VAL A N 1
ATOM 2841 C CA . VAL A 1 360 ? -31.100 -9.116 55.069 1.00 80.94 360 VAL A CA 1
ATOM 2842 C C . VAL A 1 360 ? -32.403 -8.774 54.344 1.00 80.94 360 VAL A C 1
ATOM 2844 O O . VAL A 1 360 ? -32.537 -9.079 53.156 1.00 80.94 360 VAL A O 1
ATOM 2847 N N . LEU A 1 361 ? -33.349 -8.142 55.041 1.00 82.00 361 LEU A N 1
ATOM 2848 C CA . LEU A 1 361 ? -34.610 -7.683 54.471 1.00 82.00 361 LEU A CA 1
ATOM 2849 C C . LEU A 1 361 ? -34.379 -6.596 53.412 1.00 82.00 361 LEU A C 1
ATOM 2851 O O . LEU A 1 361 ? -34.803 -6.770 52.271 1.00 82.00 361 LEU A O 1
ATOM 2855 N N . SER A 1 362 ? -33.624 -5.548 53.748 1.00 84.31 362 SER A N 1
ATOM 2856 C CA . SER A 1 362 ? -33.261 -4.451 52.843 1.00 84.31 362 SER A CA 1
ATOM 2857 C C . SER A 1 362 ? -32.560 -4.960 51.588 1.00 84.31 362 SER A C 1
ATOM 2859 O O . SER A 1 362 ? -32.918 -4.588 50.474 1.00 84.31 362 SER A O 1
ATOM 2861 N N . MET A 1 363 ? -31.630 -5.906 51.733 1.00 87.38 363 MET A N 1
ATOM 2862 C CA . MET A 1 363 ? -30.984 -6.554 50.594 1.00 87.38 363 MET A CA 1
ATOM 2863 C C . MET A 1 363 ? -31.985 -7.314 49.706 1.00 87.38 363 MET A C 1
ATOM 2865 O O . MET A 1 363 ? -31.864 -7.294 48.482 1.00 87.38 363 MET A O 1
ATOM 2869 N N . ASN A 1 364 ? -32.971 -8.005 50.285 1.00 85.69 364 ASN A N 1
ATOM 2870 C CA . ASN A 1 364 ? -33.990 -8.706 49.498 1.00 85.69 364 ASN A CA 1
ATOM 2871 C C . ASN A 1 364 ? -34.894 -7.727 48.737 1.00 85.69 364 ASN A C 1
ATOM 2873 O O . ASN A 1 364 ? -35.204 -7.993 47.576 1.00 85.69 364 ASN A O 1
ATOM 2877 N N . VAL A 1 365 ? -35.265 -6.605 49.362 1.00 86.62 365 VAL A N 1
ATOM 2878 C CA . VAL A 1 365 ? -36.041 -5.520 48.740 1.00 86.62 365 VAL A CA 1
ATOM 2879 C C . VAL A 1 365 ? -35.273 -4.904 47.573 1.00 86.62 365 VAL A C 1
ATOM 2881 O O . VAL A 1 365 ? -35.800 -4.825 46.463 1.00 86.62 365 VAL A O 1
ATOM 2884 N N . LEU A 1 366 ? -34.009 -4.532 47.793 1.00 89.38 366 LEU A N 1
ATOM 2885 C CA . LEU A 1 366 ? -33.141 -3.937 46.774 1.00 89.38 366 LEU A CA 1
ATOM 2886 C C . LEU A 1 366 ? -32.993 -4.858 45.563 1.00 89.38 366 LEU A C 1
ATOM 2888 O O . LEU A 1 366 ? -33.262 -4.463 44.430 1.00 89.38 366 LEU A O 1
ATOM 2892 N N . VAL A 1 367 ? -32.633 -6.121 45.803 1.00 89.69 367 VAL A N 1
ATOM 2893 C CA . VAL A 1 367 ? -32.450 -7.114 44.738 1.00 89.69 367 VAL A CA 1
ATOM 2894 C C . VAL A 1 367 ? -33.760 -7.369 43.992 1.00 89.69 367 VAL A C 1
ATOM 2896 O O . VAL A 1 367 ? -33.735 -7.520 42.772 1.00 89.69 367 VAL A O 1
ATOM 2899 N N . ALA A 1 368 ? -34.902 -7.419 44.682 1.00 88.69 368 ALA A N 1
ATOM 2900 C CA . ALA A 1 368 ? -36.199 -7.584 44.034 1.00 88.69 368 ALA A CA 1
ATOM 2901 C C . ALA A 1 368 ? -36.550 -6.370 43.159 1.00 88.69 368 ALA A C 1
ATOM 2903 O O . ALA A 1 368 ? -36.997 -6.550 42.028 1.00 88.69 368 ALA A O 1
ATOM 2904 N N . SER A 1 369 ? -36.267 -5.154 43.626 1.00 87.62 369 SER A N 1
ATOM 2905 C CA . SER A 1 369 ? -36.538 -3.907 42.899 1.00 87.62 369 SER A CA 1
ATOM 2906 C C . SER A 1 369 ? -35.803 -3.850 41.558 1.00 87.62 369 SER A C 1
ATOM 2908 O O . SER A 1 369 ? -36.413 -3.539 40.538 1.00 87.62 369 SER A O 1
ATOM 2910 N N . ILE A 1 370 ? -34.532 -4.263 41.540 1.00 88.75 370 ILE A N 1
ATOM 2911 C CA . ILE A 1 370 ? -33.662 -4.233 40.353 1.00 88.75 370 ILE A CA 1
ATOM 2912 C C . ILE A 1 370 ? -33.715 -5.512 39.504 1.00 88.75 370 ILE A C 1
ATOM 2914 O O . ILE A 1 370 ? -32.932 -5.652 38.578 1.00 88.75 370 ILE A O 1
ATOM 2918 N N . SER A 1 371 ? -34.571 -6.489 39.814 1.00 87.31 371 SER A N 1
ATOM 2919 C CA . SER A 1 371 ? -34.637 -7.770 39.081 1.00 87.31 371 SER A CA 1
ATOM 2920 C C . SER A 1 371 ? -35.936 -7.915 38.285 1.00 87.31 371 SER A C 1
ATOM 2922 O O . SER A 1 371 ? -36.556 -8.974 38.317 1.00 87.31 371 SER A O 1
ATOM 2924 N N . GLY A 1 372 ? -36.369 -6.847 37.611 1.00 83.25 372 GLY A N 1
ATOM 2925 C CA . GLY A 1 372 ? -37.614 -6.816 36.837 1.00 83.25 372 GLY A CA 1
ATOM 2926 C C . GLY A 1 372 ? -37.576 -7.558 35.493 1.00 83.25 372 GLY A C 1
ATOM 2927 O O . GLY A 1 372 ? -36.559 -8.131 35.085 1.00 83.25 372 GLY A O 1
ATOM 2928 N N . GLU A 1 373 ? -38.705 -7.506 34.785 1.00 80.94 373 GLU A N 1
ATOM 2929 C CA . GLU A 1 373 ? -38.917 -8.172 33.490 1.00 80.94 373 GLU A CA 1
ATOM 2930 C C . GLU A 1 373 ? -37.963 -7.656 32.408 1.00 80.94 373 GLU A C 1
ATOM 2932 O O . GLU A 1 373 ? -37.263 -8.465 31.804 1.00 80.94 373 GLU A O 1
ATOM 2937 N N . LYS A 1 374 ? -37.763 -6.333 32.305 1.00 82.25 374 LYS A N 1
ATOM 2938 C CA . LYS A 1 374 ? -36.809 -5.711 31.362 1.00 82.25 374 LYS A CA 1
ATOM 2939 C C . LYS A 1 374 ? -35.397 -6.312 31.422 1.00 82.25 374 LYS A C 1
ATOM 2941 O O . LYS A 1 374 ? -34.752 -6.534 30.402 1.00 82.25 374 LYS A O 1
ATOM 2946 N N . ILE A 1 375 ? -34.898 -6.625 32.621 1.00 81.00 375 ILE A N 1
ATOM 2947 C CA . ILE A 1 375 ? -33.559 -7.217 32.821 1.00 81.00 375 ILE A CA 1
ATOM 2948 C C . ILE A 1 375 ? -33.529 -8.703 32.451 1.00 81.00 375 ILE A C 1
ATOM 2950 O O . ILE A 1 375 ? -32.465 -9.258 32.152 1.00 81.00 375 ILE A O 1
ATOM 2954 N N . THR A 1 376 ? -34.684 -9.369 32.491 1.00 73.94 376 THR A N 1
ATOM 2955 C CA . THR A 1 376 ? -34.778 -10.785 32.137 1.00 73.94 376 THR A CA 1
ATOM 2956 C C . THR A 1 376 ? -35.037 -11.005 30.650 1.00 73.94 376 THR A C 1
ATOM 2958 O O . THR A 1 376 ? -34.455 -11.934 30.097 1.00 73.94 376 THR A O 1
ATOM 2961 N N . GLU A 1 377 ? -35.784 -10.116 29.999 1.00 74.75 377 GLU A N 1
ATOM 2962 C CA . GLU A 1 377 ? -36.011 -10.097 28.548 1.00 74.75 377 GLU A CA 1
ATOM 2963 C C . GLU A 1 377 ? -34.731 -9.771 27.769 1.00 74.75 377 GLU A C 1
ATOM 2965 O O . GLU A 1 377 ? -34.354 -10.497 26.853 1.00 74.75 377 GLU A O 1
ATOM 2970 N N . THR A 1 378 ? -33.975 -8.760 28.207 1.00 71.50 378 THR A N 1
ATOM 2971 C CA . THR A 1 378 ? -32.718 -8.325 27.559 1.00 71.50 378 THR A CA 1
ATOM 2972 C C . THR A 1 378 ? -31.544 -9.298 27.732 1.00 71.50 378 THR A C 1
ATOM 2974 O O . THR A 1 378 ? -30.436 -9.027 27.279 1.00 71.50 378 THR A O 1
ATOM 2977 N N . ARG A 1 379 ? -31.731 -10.437 28.422 1.00 77.31 379 ARG A N 1
ATOM 2978 C CA . ARG A 1 379 ? -30.667 -11.404 28.779 1.00 77.31 379 ARG A CA 1
ATOM 2979 C C . ARG A 1 379 ? -29.474 -10.781 29.540 1.00 77.31 379 ARG A C 1
ATOM 2981 O O . ARG A 1 379 ? -28.445 -11.432 29.728 1.00 77.31 379 ARG A O 1
ATOM 2988 N N . CYS A 1 380 ? -29.628 -9.574 30.090 1.00 81.19 380 CYS A N 1
ATOM 2989 C CA . CYS A 1 380 ? -28.567 -8.807 30.754 1.00 81.19 380 CYS A CA 1
ATOM 2990 C C . CYS A 1 380 ? -28.275 -9.235 32.201 1.00 81.19 380 CYS A C 1
ATOM 2992 O O . CYS A 1 380 ? -27.327 -8.744 32.817 1.00 81.19 380 CYS A O 1
ATOM 2994 N N . ARG A 1 381 ? -29.036 -10.185 32.762 1.00 85.12 381 ARG A N 1
ATOM 2995 C CA . ARG A 1 381 ? -28.921 -10.622 34.167 1.00 85.12 381 ARG A CA 1
ATOM 2996 C C . ARG A 1 381 ? -27.497 -11.009 34.589 1.00 85.12 381 ARG A C 1
ATOM 2998 O O . ARG A 1 381 ? -27.085 -10.671 35.696 1.00 85.12 381 ARG A O 1
ATOM 3005 N N . LYS A 1 382 ? -26.741 -11.720 33.739 1.00 85.62 382 LYS A N 1
ATOM 3006 C CA . LYS A 1 382 ? -25.346 -12.112 34.042 1.00 85.62 382 LYS A CA 1
ATOM 3007 C C . LYS A 1 382 ? -24.422 -10.892 34.124 1.00 85.62 382 LYS A C 1
ATOM 3009 O O . LYS A 1 382 ? -23.624 -10.795 35.053 1.00 85.62 382 LYS A O 1
ATOM 3014 N N . ASN A 1 383 ? -24.572 -9.952 33.193 1.00 86.38 383 ASN A N 1
ATOM 3015 C CA . ASN A 1 383 ? -23.764 -8.734 33.137 1.00 86.38 383 ASN A CA 1
ATOM 3016 C C . ASN A 1 383 ? -24.083 -7.800 34.310 1.00 86.38 383 ASN A C 1
ATOM 3018 O O . ASN A 1 383 ? -23.164 -7.296 34.954 1.00 86.38 383 ASN A O 1
ATOM 3022 N N . LEU A 1 384 ? -25.366 -7.646 34.651 1.00 88.50 384 LEU A N 1
ATOM 3023 C CA . LEU A 1 384 ? -25.799 -6.875 35.817 1.00 88.50 384 LEU A CA 1
ATOM 3024 C C . LEU A 1 384 ? -25.272 -7.478 37.126 1.00 88.50 384 LEU A C 1
ATOM 3026 O O . LEU A 1 384 ? -24.717 -6.762 37.953 1.00 88.50 384 LEU A O 1
ATOM 3030 N N . ALA A 1 385 ? -25.378 -8.802 37.293 1.00 88.62 385 ALA A N 1
ATOM 3031 C CA . ALA A 1 385 ? -24.841 -9.502 38.461 1.00 88.62 385 ALA A CA 1
ATOM 3032 C C . ALA A 1 385 ? -23.338 -9.250 38.639 1.00 88.62 385 ALA A C 1
ATOM 3034 O O . ALA A 1 385 ? -22.887 -8.987 39.753 1.00 88.62 385 ALA A O 1
ATOM 3035 N N . LYS A 1 386 ? -22.578 -9.288 37.534 1.00 89.69 386 LYS A N 1
ATOM 3036 C CA . LYS A 1 386 ? -21.140 -9.005 37.528 1.00 89.69 386 LYS A CA 1
ATOM 3037 C C . LYS A 1 386 ? -20.849 -7.556 37.925 1.00 89.69 386 LYS A C 1
ATOM 3039 O O . LYS A 1 386 ? -20.009 -7.350 38.792 1.00 89.69 386 LYS A O 1
ATOM 3044 N N . LYS A 1 387 ? -21.558 -6.573 37.351 1.00 88.75 387 LYS A N 1
ATOM 3045 C CA . LYS A 1 387 ? -21.376 -5.150 37.697 1.00 88.75 387 LYS A CA 1
ATOM 3046 C C . LYS A 1 387 ? -21.704 -4.849 39.168 1.00 88.75 387 LYS A C 1
ATOM 3048 O O . LYS A 1 387 ? -20.992 -4.074 39.791 1.00 88.75 387 LYS A O 1
ATOM 3053 N N . LEU A 1 388 ? -22.730 -5.490 39.730 1.00 90.00 388 LEU A N 1
ATOM 3054 C CA . LEU A 1 388 ? -23.165 -5.295 41.123 1.00 90.00 388 LEU A CA 1
ATOM 3055 C C . LEU A 1 388 ? -22.454 -6.209 42.142 1.00 90.00 388 LEU A C 1
ATOM 3057 O O . LEU A 1 388 ? -22.777 -6.188 43.331 1.00 90.00 388 LEU A O 1
ATOM 3061 N N . GLY A 1 389 ? -21.540 -7.080 41.697 1.00 89.00 389 GLY A N 1
ATOM 3062 C CA . GLY A 1 389 ? -20.854 -8.038 42.570 1.00 89.00 389 GLY A CA 1
ATOM 3063 C C . GLY A 1 389 ? -21.808 -9.001 43.294 1.00 89.00 389 GLY A C 1
ATOM 3064 O O . GLY A 1 389 ? -21.617 -9.307 44.476 1.00 89.00 389 GLY A O 1
ATOM 3065 N N . LEU A 1 390 ? -22.876 -9.448 42.628 1.00 89.25 390 LEU A N 1
ATOM 3066 C CA . LEU A 1 390 ? -23.893 -10.340 43.190 1.00 89.25 390 LEU A CA 1
ATOM 3067 C C . LEU A 1 390 ? -23.872 -11.727 42.526 1.00 89.25 390 LEU A C 1
ATOM 3069 O O . LEU A 1 390 ? -23.646 -11.838 41.323 1.00 89.25 390 LEU A O 1
ATOM 3073 N N . PRO A 1 391 ? -24.211 -12.807 43.255 1.00 89.44 391 PRO A N 1
ATOM 3074 C CA . PRO A 1 391 ? -24.470 -14.098 42.629 1.00 89.44 391 PRO A CA 1
ATOM 3075 C C . PRO A 1 391 ? -25.691 -14.016 41.704 1.00 89.44 391 PRO A C 1
ATOM 3077 O O . PRO A 1 391 ? -26.754 -13.559 42.123 1.00 89.44 391 PRO A O 1
ATOM 3080 N N . VAL A 1 392 ? -25.600 -14.557 40.485 1.00 87.44 392 VAL A N 1
ATOM 3081 C CA . VAL A 1 392 ? -26.712 -14.558 39.506 1.00 87.44 392 VAL A CA 1
ATOM 3082 C C . VAL A 1 392 ? -27.999 -15.167 40.090 1.00 87.44 392 VAL A C 1
ATOM 3084 O O . VAL A 1 392 ? -29.104 -14.683 39.836 1.00 87.44 392 VAL A O 1
ATOM 3087 N N . ARG A 1 393 ? -27.866 -16.198 40.940 1.00 88.38 393 ARG A N 1
ATOM 3088 C CA . ARG A 1 393 ? -28.992 -16.836 41.651 1.00 88.38 393 ARG A CA 1
ATOM 3089 C C . ARG A 1 393 ? -29.766 -15.854 42.539 1.00 88.38 393 ARG A C 1
ATOM 3091 O O . ARG A 1 393 ? -30.972 -16.013 42.707 1.00 88.38 393 ARG A O 1
ATOM 3098 N N . ARG A 1 394 ? -29.099 -14.832 43.085 1.00 88.06 394 ARG A N 1
ATOM 3099 C CA . ARG A 1 394 ? -29.715 -13.813 43.943 1.00 88.06 394 ARG A CA 1
ATOM 3100 C C . ARG A 1 394 ? -30.636 -12.896 43.136 1.00 88.06 394 ARG A C 1
ATOM 3102 O O . ARG A 1 394 ? -31.770 -12.720 43.559 1.00 88.06 394 ARG A O 1
ATOM 3109 N N . LEU A 1 395 ? -30.228 -12.446 41.943 1.00 87.81 395 LEU A N 1
ATOM 3110 C CA . LEU A 1 395 ? -31.121 -11.720 41.019 1.00 87.81 395 LEU A CA 1
ATOM 3111 C C . LEU A 1 395 ? -32.304 -12.594 40.567 1.00 87.81 395 LEU A C 1
ATOM 3113 O O . LEU A 1 395 ? -33.444 -12.143 40.531 1.00 87.81 395 LEU A O 1
ATOM 3117 N N . SER A 1 396 ? -32.068 -13.884 40.295 1.00 85.31 396 SER A N 1
ATOM 3118 C CA . SER A 1 396 ? -33.162 -14.810 39.958 1.00 85.31 396 SER A CA 1
ATOM 3119 C C . SER A 1 396 ? -34.181 -14.955 41.093 1.00 85.31 396 SER A C 1
ATOM 3121 O O . SER A 1 396 ? -35.376 -15.071 40.825 1.00 85.31 396 SER A O 1
ATOM 3123 N N . ARG A 1 397 ? -33.725 -14.975 42.350 1.00 85.69 397 ARG A N 1
ATOM 3124 C CA . ARG A 1 397 ? -34.602 -15.004 43.526 1.00 85.69 397 ARG A CA 1
ATOM 3125 C C . ARG A 1 397 ? -35.303 -13.662 43.733 1.00 85.69 397 ARG A C 1
ATOM 3127 O O . ARG A 1 397 ? -36.480 -13.662 44.064 1.00 85.69 397 ARG A O 1
ATOM 3134 N N . GLY A 1 398 ? -34.611 -12.553 43.475 1.00 87.06 398 GLY A N 1
ATOM 3135 C CA . GLY A 1 398 ? -35.186 -11.210 43.456 1.00 87.06 398 GLY A CA 1
ATOM 3136 C C . GLY A 1 398 ? -36.378 -11.103 42.518 1.00 87.06 398 GLY A C 1
ATOM 3137 O O . GLY A 1 398 ? -37.432 -10.655 42.948 1.00 87.06 398 GLY A O 1
ATOM 3138 N N . ASN A 1 399 ? -36.250 -11.596 41.284 1.00 86.00 399 ASN A N 1
ATOM 3139 C CA . ASN A 1 399 ? -37.357 -11.578 40.326 1.00 86.00 399 ASN A CA 1
ATOM 3140 C C . ASN A 1 399 ? -38.566 -12.395 40.822 1.00 86.00 399 ASN A C 1
ATOM 3142 O O . ASN A 1 399 ? -39.700 -11.928 40.783 1.00 86.00 399 ASN A O 1
ATOM 3146 N N . ARG A 1 400 ? -38.331 -13.594 41.380 1.00 82.62 400 ARG A N 1
ATOM 3147 C CA . ARG A 1 400 ? -39.404 -14.409 41.986 1.00 82.62 400 ARG A CA 1
ATOM 3148 C C . ARG A 1 400 ? -40.094 -13.674 43.136 1.00 82.62 400 ARG A C 1
ATOM 3150 O O . ARG A 1 400 ? -41.320 -13.658 43.199 1.00 82.62 400 ARG A O 1
ATOM 3157 N N . ASN A 1 401 ? -39.314 -13.044 44.015 1.00 80.00 401 ASN A N 1
ATOM 3158 C CA . ASN A 1 401 ? -39.842 -12.258 45.127 1.00 80.00 401 ASN A CA 1
ATOM 3159 C C . ASN A 1 401 ? -40.659 -11.065 44.616 1.00 80.00 401 ASN A C 1
ATOM 3161 O O . ASN A 1 401 ? -41.797 -10.903 45.034 1.00 80.00 401 ASN A O 1
ATOM 3165 N N . ARG A 1 402 ? -40.126 -10.290 43.662 1.00 85.12 402 ARG A N 1
ATOM 3166 C CA . ARG A 1 402 ? -40.827 -9.178 43.005 1.00 85.12 402 ARG A CA 1
ATOM 3167 C C . ARG A 1 402 ? -42.153 -9.630 42.400 1.00 85.12 402 ARG A C 1
ATOM 3169 O O . ARG A 1 402 ? -43.173 -9.004 42.645 1.00 85.12 402 ARG A O 1
ATOM 3176 N N . THR A 1 403 ? -42.145 -10.736 41.660 1.00 82.06 403 THR A N 1
ATOM 3177 C CA . THR A 1 403 ? -43.355 -11.303 41.042 1.00 82.06 403 THR A CA 1
ATOM 3178 C C . THR A 1 403 ? -44.390 -11.684 42.100 1.00 82.06 403 THR A C 1
ATOM 3180 O O . THR A 1 403 ? -45.576 -11.463 41.904 1.00 82.06 403 THR A O 1
ATOM 3183 N N . THR A 1 404 ? -43.943 -12.232 43.232 1.00 79.44 404 THR A N 1
ATOM 3184 C CA . THR A 1 404 ? -44.828 -12.602 44.346 1.00 79.44 404 THR A CA 1
ATOM 3185 C C . THR A 1 404 ? -45.433 -11.360 45.003 1.00 79.44 404 THR A C 1
ATOM 3187 O O . THR A 1 404 ? -46.638 -11.323 45.202 1.00 79.44 404 THR A O 1
ATOM 3190 N N . ILE A 1 405 ? -44.620 -10.331 45.275 1.00 77.38 405 ILE A N 1
ATOM 3191 C CA . ILE A 1 405 ? -45.049 -9.068 45.902 1.00 77.38 405 ILE A CA 1
ATOM 3192 C C . ILE A 1 405 ? -46.057 -8.323 45.019 1.00 77.38 405 ILE A C 1
ATOM 3194 O O . ILE A 1 405 ? -47.062 -7.833 45.519 1.00 77.38 405 ILE A O 1
ATOM 3198 N N . LEU A 1 406 ? -45.796 -8.245 43.709 1.00 78.06 406 LEU A N 1
ATOM 3199 C CA . LEU A 1 406 ? -46.658 -7.527 42.764 1.00 78.06 406 LEU A CA 1
ATOM 3200 C C . LEU A 1 406 ? -47.967 -8.267 42.450 1.00 78.06 406 LEU A C 1
ATOM 3202 O O . LEU A 1 406 ? -48.910 -7.632 41.997 1.00 78.06 406 LEU A O 1
ATOM 3206 N N . LYS A 1 407 ? -48.027 -9.589 42.661 1.00 78.94 407 LYS A N 1
ATOM 3207 C CA . LYS A 1 407 ? -49.228 -10.410 42.412 1.00 78.94 407 LYS A CA 1
ATOM 3208 C C . LYS A 1 407 ? -50.020 -10.753 43.677 1.00 78.94 407 LYS A C 1
ATOM 3210 O O . LYS A 1 407 ? -51.103 -11.314 43.564 1.00 78.94 407 LYS A O 1
ATOM 3215 N N . SER A 1 408 ? -49.488 -10.485 44.868 1.00 72.81 408 SER A N 1
ATOM 3216 C CA . SER A 1 408 ? -50.185 -10.749 46.130 1.00 72.81 408 SER A CA 1
ATOM 3217 C C . SER A 1 408 ? -51.108 -9.594 46.516 1.00 72.81 408 SER A C 1
ATOM 3219 O O . SER A 1 408 ? -50.702 -8.442 46.406 1.00 72.81 408 SER A O 1
ATOM 3221 N N . GLU A 1 409 ? -52.273 -9.900 47.092 1.00 63.75 409 GLU A N 1
ATOM 3222 C CA . GLU A 1 409 ? -53.222 -8.905 47.635 1.00 63.75 409 GLU A CA 1
ATOM 3223 C C . GLU A 1 409 ? -52.616 -8.020 48.742 1.00 63.75 409 GLU A C 1
ATOM 3225 O O . GLU A 1 409 ? -53.052 -6.895 48.958 1.00 63.75 409 GLU A O 1
ATOM 3230 N N . LYS A 1 410 ? -51.571 -8.504 49.430 1.00 60.47 410 LYS A N 1
ATOM 3231 C CA . LYS A 1 410 ? -50.786 -7.740 50.411 1.00 60.47 410 LYS A CA 1
ATOM 3232 C C . LYS A 1 410 ? -49.469 -7.279 49.783 1.00 60.47 410 LYS A C 1
ATOM 3234 O O . LYS A 1 410 ? -48.423 -7.897 49.980 1.00 60.47 410 LYS A O 1
ATOM 3239 N N . SER A 1 411 ? -49.512 -6.195 49.014 1.00 60.22 411 SER A N 1
ATOM 3240 C CA . SER A 1 411 ? -48.367 -5.641 48.280 1.00 60.22 411 SER A CA 1
ATOM 3241 C C . SER A 1 411 ? -47.369 -4.924 49.201 1.00 60.22 411 SER A C 1
ATOM 3243 O O . SER A 1 411 ? -47.324 -3.696 49.261 1.00 60.22 411 SER A O 1
ATOM 3245 N N . CYS A 1 412 ? -46.547 -5.669 49.941 1.00 69.12 412 CYS A N 1
ATOM 3246 C CA . CYS A 1 412 ? -45.504 -5.076 50.778 1.00 69.12 412 CYS A CA 1
ATOM 3247 C C . CYS A 1 412 ? -44.124 -5.645 50.444 1.00 69.12 412 CYS A C 1
ATOM 3249 O O . CYS A 1 412 ? -43.861 -6.838 50.587 1.00 69.12 412 CYS A O 1
ATOM 3251 N N . TRP A 1 413 ? -43.208 -4.761 50.038 1.00 69.69 413 TRP A N 1
ATOM 3252 C CA . TRP A 1 413 ? -41.828 -5.118 49.697 1.00 69.69 413 TRP A CA 1
ATOM 3253 C C . TRP A 1 413 ? -41.044 -5.671 50.893 1.00 69.69 413 TRP A C 1
ATOM 3255 O O . TRP A 1 413 ? -40.174 -6.523 50.724 1.00 69.69 413 TRP A O 1
ATOM 3265 N N . ALA A 1 414 ? -41.400 -5.240 52.104 1.00 64.56 414 ALA A N 1
ATOM 3266 C CA . ALA A 1 414 ? -40.831 -5.712 53.362 1.00 64.56 414 ALA A CA 1
ATOM 3267 C C . ALA A 1 414 ? -41.472 -7.018 53.877 1.00 64.56 414 ALA A C 1
ATOM 3269 O O . ALA A 1 414 ? -40.993 -7.596 54.852 1.00 64.56 414 ALA A O 1
ATOM 3270 N N . TYR A 1 415 ? -42.546 -7.511 53.255 1.00 58.31 415 TYR A N 1
ATOM 3271 C CA . TYR A 1 415 ? -43.286 -8.655 53.775 1.00 58.31 415 TYR A CA 1
ATOM 3272 C C . TYR A 1 415 ? -42.667 -9.975 53.311 1.00 58.31 415 TYR A C 1
ATOM 3274 O O . TYR A 1 415 ? -42.838 -10.426 52.180 1.00 58.31 415 TYR A O 1
ATOM 3282 N N . VAL A 1 416 ? -41.931 -10.624 54.212 1.00 55.31 416 VAL A N 1
ATOM 3283 C CA . VAL A 1 416 ? -41.429 -11.985 54.008 1.00 55.31 416 VAL A CA 1
ATOM 3284 C C . VAL A 1 416 ? -42.276 -12.924 54.859 1.00 55.31 416 VAL A C 1
ATOM 3286 O O . VAL A 1 416 ? -42.031 -13.052 56.059 1.00 55.31 416 VAL A O 1
ATOM 3289 N N . CYS A 1 417 ? -43.257 -13.614 54.263 1.00 50.75 417 CYS A N 1
ATOM 3290 C CA . CYS A 1 417 ? -43.913 -14.731 54.944 1.00 50.75 417 CYS A CA 1
ATOM 3291 C C . CYS A 1 417 ? -42.835 -15.726 55.385 1.00 50.75 417 CYS A C 1
ATOM 3293 O O . CYS A 1 417 ? -42.165 -16.347 54.549 1.00 50.75 417 CYS A O 1
ATOM 3295 N N . ARG A 1 418 ? -42.646 -15.903 56.698 1.00 50.56 418 ARG A N 1
ATOM 3296 C CA . ARG A 1 418 ? -41.869 -17.044 57.183 1.00 50.56 418 ARG A CA 1
ATOM 3297 C C . ARG A 1 418 ? -42.628 -18.295 56.765 1.00 50.56 418 ARG A C 1
ATOM 3299 O O . ARG A 1 418 ? -43.769 -18.476 57.173 1.00 50.56 418 ARG A O 1
ATOM 3306 N N . LYS A 1 419 ? -41.996 -19.162 55.970 1.00 47.47 419 LYS A N 1
ATOM 3307 C CA . LYS A 1 419 ? -42.500 -20.525 55.793 1.00 47.47 419 LYS A CA 1
ATOM 3308 C C . LYS A 1 419 ? -42.538 -21.168 57.175 1.00 47.47 419 LYS A C 1
ATOM 3310 O O . LYS A 1 419 ? -41.492 -21.308 57.813 1.00 47.47 419 LYS A O 1
ATOM 3315 N N . THR A 1 420 ? -43.731 -21.504 57.646 1.00 52.09 420 THR A N 1
ATOM 3316 C CA . THR A 1 420 ? -43.911 -22.375 58.802 1.00 52.09 420 THR A CA 1
ATOM 3317 C C . THR A 1 420 ? -43.175 -23.683 58.520 1.00 52.09 420 THR A C 1
ATOM 3319 O O . THR A 1 420 ? -43.177 -24.185 57.391 1.00 52.09 420 THR A O 1
ATOM 3322 N N . ARG A 1 421 ? -42.428 -24.182 59.510 1.00 58.00 421 ARG A N 1
ATOM 3323 C CA . ARG A 1 421 ? -41.740 -25.468 59.363 1.00 58.00 421 ARG A CA 1
ATOM 3324 C C . ARG A 1 421 ? -42.796 -26.569 59.184 1.00 58.00 421 ARG A C 1
ATOM 3326 O O . ARG A 1 421 ? -43.924 -26.399 59.633 1.00 58.00 421 ARG A O 1
ATOM 3333 N N . LYS A 1 422 ? -42.457 -27.668 58.504 1.00 57.44 422 LYS A N 1
ATOM 3334 C CA . LYS A 1 422 ? -43.424 -28.748 58.208 1.00 57.44 422 LYS A CA 1
ATOM 3335 C C . LYS A 1 422 ? -43.988 -29.417 59.469 1.00 57.44 422 LYS A C 1
ATOM 3337 O O . LYS A 1 422 ? -45.078 -29.961 59.423 1.00 57.44 422 LYS A O 1
ATOM 3342 N N . ASP A 1 423 ? -43.238 -29.358 60.560 1.00 65.06 423 ASP A N 1
ATOM 3343 C CA . ASP A 1 423 ? -43.564 -29.827 61.907 1.00 65.06 423 ASP A CA 1
ATOM 3344 C C . ASP A 1 423 ? -44.253 -28.756 62.773 1.00 65.06 423 ASP A C 1
ATOM 3346 O O . ASP A 1 423 ? -44.542 -28.995 63.943 1.00 65.06 423 ASP A O 1
ATOM 3350 N N . ALA A 1 424 ? -44.511 -27.556 62.238 1.00 62.62 424 ALA A N 1
ATOM 3351 C CA . ALA A 1 424 ? -45.227 -26.532 62.983 1.00 62.62 424 ALA A CA 1
ATOM 3352 C C . ALA A 1 424 ? -46.673 -26.982 63.222 1.00 62.62 424 ALA A C 1
ATOM 3354 O O . ALA A 1 424 ? -47.392 -27.302 62.276 1.00 62.62 424 ALA A O 1
ATOM 3355 N N . LEU A 1 425 ? -47.094 -26.958 64.490 1.00 65.75 425 LEU A N 1
ATOM 3356 C CA . LEU A 1 425 ? -48.471 -27.242 64.889 1.00 65.75 425 LEU A CA 1
ATOM 3357 C C . LEU A 1 425 ? -49.452 -26.402 64.064 1.00 65.75 425 LEU A C 1
ATOM 3359 O O . LEU A 1 425 ? -49.196 -25.220 63.804 1.00 65.75 425 LEU A O 1
ATOM 3363 N N . SER A 1 426 ? -50.572 -27.012 63.673 1.00 70.88 426 SER A N 1
ATOM 3364 C CA . SER A 1 426 ? -51.634 -26.300 62.965 1.00 70.88 426 SER A CA 1
ATOM 3365 C C . SER A 1 426 ? -52.157 -25.139 63.821 1.00 70.88 426 SER A C 1
ATOM 3367 O O . SER A 1 426 ? -52.109 -25.190 65.055 1.00 70.88 426 SER A O 1
ATOM 3369 N N . GLU A 1 427 ? -52.652 -24.076 63.185 1.00 63.28 427 GLU A N 1
ATOM 3370 C CA . GLU A 1 427 ? -53.226 -22.937 63.918 1.00 63.28 427 GLU A CA 1
ATOM 3371 C C . GLU A 1 427 ? -54.442 -23.349 64.763 1.00 63.28 427 GLU A C 1
ATOM 3373 O O . GLU A 1 427 ? -54.649 -22.808 65.848 1.00 63.28 427 GLU A O 1
ATOM 3378 N N . GLU A 1 428 ? -55.187 -24.372 64.339 1.00 72.00 428 GLU A N 1
ATOM 3379 C CA . GLU A 1 428 ? -56.245 -24.985 65.148 1.00 72.00 428 GLU A CA 1
ATOM 3380 C C . GLU A 1 428 ? -55.686 -25.657 66.402 1.00 72.00 428 GLU A C 1
ATOM 3382 O O . GLU A 1 428 ? -56.174 -25.406 67.500 1.00 72.00 428 GLU A O 1
ATOM 3387 N N . THR A 1 429 ? -54.614 -26.445 66.281 1.00 72.56 429 THR A N 1
ATOM 3388 C CA . THR A 1 429 ? -53.973 -27.095 67.435 1.00 72.56 429 THR A CA 1
ATOM 3389 C C . THR A 1 429 ? -53.397 -26.067 68.411 1.00 72.56 429 THR A C 1
ATOM 3391 O O . THR A 1 429 ? -53.527 -26.226 69.625 1.00 72.56 429 THR A O 1
ATOM 3394 N N . LYS A 1 430 ? -52.811 -24.974 67.905 1.00 70.25 430 LYS A N 1
ATOM 3395 C CA . LYS A 1 430 ? -52.334 -23.863 68.745 1.00 70.25 430 LYS A CA 1
ATOM 3396 C C . LYS A 1 430 ? -53.481 -23.158 69.467 1.00 70.25 430 LYS A C 1
ATOM 3398 O O . LYS A 1 430 ? -53.346 -22.862 70.652 1.00 70.25 430 LYS A O 1
ATOM 3403 N N . ARG A 1 431 ? -54.610 -22.924 68.787 1.00 67.06 431 ARG A N 1
ATOM 3404 C CA . ARG A 1 431 ? -55.825 -22.358 69.398 1.00 67.06 431 ARG A CA 1
ATOM 3405 C C . ARG A 1 431 ? -56.426 -23.279 70.451 1.00 67.06 431 ARG A C 1
ATOM 3407 O O . ARG A 1 431 ? -56.815 -22.800 71.507 1.00 67.06 431 ARG A O 1
ATOM 3414 N N . LEU A 1 432 ? -56.466 -24.586 70.205 1.00 75.56 432 LEU A N 1
ATOM 3415 C CA . LEU A 1 432 ? -56.954 -25.564 71.179 1.00 75.56 432 LEU A CA 1
ATOM 3416 C C . LEU A 1 432 ? -56.080 -25.588 72.437 1.00 75.56 432 LEU A C 1
ATOM 3418 O O . LEU A 1 432 ? -56.612 -25.549 73.545 1.00 75.56 432 LEU A O 1
ATOM 3422 N N . ALA A 1 433 ? -54.754 -25.577 72.275 1.00 71.12 433 ALA A N 1
ATOM 3423 C CA . ALA A 1 433 ? -53.822 -25.483 73.395 1.00 71.12 433 ALA A CA 1
ATOM 3424 C C . ALA A 1 433 ? -53.992 -24.164 74.168 1.00 71.12 433 ALA A C 1
ATOM 3426 O O . ALA A 1 433 ? -54.059 -24.179 75.394 1.00 71.12 433 ALA A O 1
ATOM 3427 N N . TYR A 1 434 ? -54.125 -23.034 73.465 1.00 67.06 434 TYR A N 1
ATOM 3428 C CA . TYR A 1 434 ? -54.390 -21.732 74.082 1.00 67.06 434 TYR A CA 1
ATOM 3429 C C . TYR A 1 434 ? -55.689 -21.738 74.900 1.00 67.06 434 TYR A C 1
ATOM 3431 O O . TYR A 1 434 ? -55.684 -21.415 76.086 1.00 67.06 434 TYR A O 1
ATOM 3439 N N . ASN A 1 435 ? -56.784 -22.198 74.294 1.00 74.00 435 ASN A N 1
ATOM 3440 C CA . ASN A 1 435 ? -58.089 -22.269 74.943 1.00 74.00 435 ASN A CA 1
ATOM 3441 C C . ASN A 1 435 ? -58.080 -23.203 76.158 1.00 74.00 435 ASN A C 1
ATOM 3443 O O . ASN A 1 435 ? -58.769 -22.920 77.130 1.00 74.00 435 ASN A O 1
ATOM 3447 N N . PHE A 1 436 ? -57.313 -24.301 76.126 1.00 76.31 436 PHE A N 1
ATOM 3448 C CA . PHE A 1 436 ? -57.152 -25.199 77.271 1.00 76.31 436 PHE A CA 1
ATOM 3449 C C . PHE A 1 436 ? -56.510 -24.486 78.464 1.00 76.31 436 PHE A C 1
ATOM 3451 O O . PHE A 1 436 ? -57.060 -24.530 79.561 1.00 76.31 436 PHE A O 1
ATOM 3458 N N . TRP A 1 437 ? -55.392 -23.787 78.253 1.00 63.78 437 TRP A N 1
ATOM 3459 C CA . TRP A 1 437 ? -54.695 -23.079 79.330 1.00 63.78 437 TRP A CA 1
ATOM 3460 C C . TRP A 1 437 ? -55.459 -21.853 79.839 1.00 63.78 437 TRP A C 1
ATOM 3462 O O . TRP A 1 437 ? -55.314 -21.503 81.005 1.00 63.78 437 TRP A O 1
ATOM 3472 N N . MET A 1 438 ? -56.318 -21.251 79.014 1.00 62.78 438 MET A N 1
ATOM 3473 C CA . MET A 1 438 ? -57.210 -20.154 79.411 1.00 62.78 438 MET A CA 1
ATOM 3474 C C . MET A 1 438 ? -58.435 -20.599 80.231 1.00 62.78 438 MET A C 1
ATOM 3476 O O . MET A 1 438 ? -59.165 -19.745 80.735 1.00 62.78 438 MET A O 1
ATOM 3480 N N . LYS A 1 439 ? -58.701 -21.908 80.381 1.00 72.69 439 LYS A N 1
ATOM 3481 C CA . LYS A 1 439 ? -59.843 -22.380 81.182 1.00 72.69 439 LYS A CA 1
ATOM 3482 C C . LYS A 1 439 ? -59.651 -22.046 82.671 1.00 72.69 439 LYS A C 1
ATOM 3484 O O . LYS A 1 439 ? -58.557 -22.266 83.203 1.00 72.69 439 LYS A O 1
ATOM 3489 N N . PRO A 1 440 ? -60.712 -21.594 83.370 1.00 61.22 440 PRO A N 1
ATOM 3490 C CA . PRO A 1 440 ? -60.652 -21.306 84.800 1.00 61.22 440 PRO A CA 1
ATOM 3491 C C . PRO A 1 440 ? -60.138 -22.512 85.594 1.00 61.22 440 PRO A C 1
ATOM 3493 O O . PRO A 1 440 ? -60.649 -23.620 85.445 1.00 61.22 440 PRO A O 1
ATOM 3496 N N . GLY A 1 441 ? -59.120 -22.297 86.429 1.00 64.31 441 GLY A N 1
ATOM 3497 C CA . GLY A 1 441 ? -58.552 -23.326 87.306 1.00 64.31 441 GLY A CA 1
ATOM 3498 C C . GLY A 1 441 ? -57.414 -24.170 86.715 1.00 64.31 441 GLY A C 1
ATOM 3499 O O . GLY A 1 441 ? -56.791 -24.910 87.472 1.00 64.31 441 GLY A O 1
ATOM 3500 N N . ILE A 1 442 ? -57.096 -24.053 85.416 1.00 68.81 442 ILE A N 1
ATOM 3501 C CA . ILE A 1 442 ? -55.965 -24.775 84.791 1.00 68.81 442 ILE A CA 1
ATOM 3502 C C . ILE A 1 442 ? -54.673 -23.955 84.857 1.00 68.81 442 ILE A C 1
ATOM 3504 O O . ILE A 1 442 ? -53.633 -24.456 85.286 1.00 68.81 442 ILE A O 1
ATOM 3508 N N . SER A 1 443 ? -54.737 -22.682 84.470 1.00 57.91 443 SER A N 1
ATOM 3509 C CA . SER A 1 443 ? -53.683 -21.705 84.737 1.00 57.91 443 SER A CA 1
ATOM 3510 C C . SER A 1 443 ? -54.155 -20.703 85.792 1.00 57.91 443 SER A C 1
ATOM 3512 O O . SER A 1 443 ? -55.353 -20.487 85.987 1.00 57.91 443 SER A O 1
ATOM 3514 N N . ARG A 1 444 ? -53.203 -20.128 86.527 1.00 52.81 444 ARG A N 1
ATOM 3515 C CA . ARG A 1 444 ? -53.452 -19.080 87.524 1.00 52.81 444 ARG A CA 1
ATOM 3516 C C . ARG A 1 444 ? -52.923 -17.769 86.939 1.00 52.81 444 ARG A C 1
ATOM 3518 O O . ARG A 1 444 ? -51.812 -17.801 86.410 1.00 52.81 444 ARG A O 1
ATOM 3525 N N . PRO A 1 445 ? -53.626 -16.633 87.063 1.00 51.84 445 PRO A N 1
ATOM 3526 C CA . PRO A 1 445 ? -53.002 -15.332 86.846 1.00 51.84 445 PRO A CA 1
ATOM 3527 C C . PRO A 1 445 ? -51.846 -15.174 87.848 1.00 51.84 445 PRO A C 1
ATOM 3529 O O . PRO A 1 445 ? -52.033 -15.392 89.047 1.00 51.84 445 PRO A O 1
ATOM 3532 N N . THR A 1 446 ? -50.641 -14.882 87.370 1.00 50.91 446 THR A N 1
ATOM 3533 C CA . THR A 1 446 ? -49.440 -14.697 88.201 1.00 50.91 446 THR A CA 1
ATOM 3534 C C . THR A 1 446 ? -49.553 -13.447 89.074 1.00 50.91 446 THR A C 1
ATOM 3536 O O . THR A 1 446 ? -50.094 -12.434 88.638 1.00 50.91 446 THR A O 1
ATOM 3539 N N . GLY A 1 447 ? -49.046 -13.509 90.314 1.00 50.41 447 GLY A N 1
ATOM 3540 C CA . GLY A 1 447 ? -49.040 -12.350 91.218 1.00 50.41 447 GLY A CA 1
ATOM 3541 C C . GLY A 1 447 ? -49.113 -12.644 92.720 1.00 50.41 447 GLY A C 1
ATOM 3542 O O . GLY A 1 447 ? -49.656 -11.817 93.452 1.00 50.41 447 GLY A O 1
ATOM 3543 N N . ASN A 1 448 ? -48.608 -13.782 93.220 1.00 50.41 448 ASN A N 1
ATOM 3544 C CA . ASN A 1 448 ? -48.586 -14.034 94.668 1.00 50.41 448 ASN A CA 1
ATOM 3545 C C . ASN A 1 448 ? -47.190 -13.774 95.267 1.00 50.41 448 ASN A C 1
ATOM 3547 O O . ASN A 1 448 ? -46.168 -13.886 94.596 1.00 50.41 448 ASN A O 1
ATOM 3551 N N . LYS A 1 449 ? -47.123 -13.441 96.564 1.00 49.25 449 LYS A N 1
ATOM 3552 C CA . LYS A 1 449 ? -45.883 -13.048 97.277 1.00 49.25 449 LYS A CA 1
ATOM 3553 C C . LYS A 1 449 ? -44.758 -14.101 97.248 1.00 49.25 449 LYS A C 1
ATOM 3555 O O . LYS A 1 449 ? -43.622 -13.761 97.571 1.00 49.25 449 LYS A O 1
ATOM 3560 N N . ALA A 1 450 ? -45.063 -15.347 96.879 1.00 53.28 450 ALA A N 1
ATOM 3561 C CA . ALA A 1 450 ? -44.090 -16.428 96.720 1.00 53.28 450 ALA A CA 1
ATOM 3562 C C . ALA A 1 450 ? -43.216 -16.295 95.450 1.00 53.28 450 ALA A C 1
ATOM 3564 O O . ALA A 1 450 ? -42.183 -16.952 95.365 1.00 53.28 450 ALA A O 1
ATOM 3565 N N . ASP A 1 451 ? -43.572 -15.403 94.515 1.00 57.47 451 ASP A N 1
ATOM 3566 C CA . ASP A 1 451 ? -42.897 -15.232 93.216 1.00 57.47 451 ASP A CA 1
ATOM 3567 C C . ASP A 1 451 ? -41.807 -14.132 93.229 1.00 57.47 451 ASP A C 1
ATOM 3569 O O . ASP A 1 451 ? -41.359 -13.651 92.184 1.00 57.47 451 ASP A O 1
ATOM 3573 N N . VAL A 1 452 ? -41.369 -13.704 94.421 1.00 57.41 452 VAL A N 1
ATOM 3574 C CA . VAL A 1 452 ? -40.352 -12.656 94.611 1.00 57.41 452 VAL A CA 1
ATOM 3575 C C . VAL A 1 452 ? -39.064 -13.267 95.152 1.00 57.41 452 VAL A C 1
ATOM 3577 O O . VAL A 1 452 ? -39.011 -13.727 96.294 1.00 57.41 452 VAL A O 1
ATOM 3580 N N . LYS A 1 453 ? -37.989 -13.216 94.358 1.00 58.00 453 LYS A N 1
ATOM 3581 C CA . LYS A 1 453 ? -36.650 -13.618 94.809 1.00 58.00 453 LYS A CA 1
ATOM 3582 C C . LYS A 1 453 ? -35.961 -12.408 95.453 1.00 58.00 453 LYS A C 1
ATOM 3584 O O . LYS A 1 453 ? -35.942 -11.324 94.867 1.00 58.00 453 LYS A O 1
ATOM 3589 N N . ARG A 1 454 ? -35.435 -12.576 96.672 1.00 69.56 454 ARG A N 1
ATOM 3590 C CA . ARG A 1 454 ? -34.703 -11.530 97.409 1.00 69.56 454 ARG A CA 1
ATOM 3591 C C . ARG A 1 454 ? -33.204 -11.782 97.335 1.00 69.56 454 ARG A C 1
ATOM 3593 O O . ARG A 1 454 ? -32.764 -12.891 97.624 1.00 69.56 454 ARG A O 1
ATOM 3600 N N . GLU A 1 455 ? -32.439 -10.747 97.017 1.00 61.09 455 GLU A N 1
ATOM 3601 C CA . GLU A 1 455 ? -30.977 -10.762 97.046 1.00 61.09 455 GLU A CA 1
ATOM 3602 C C . GLU A 1 455 ? -30.480 -9.702 98.038 1.00 61.09 455 GLU A C 1
ATOM 3604 O O . GLU A 1 455 ? -31.003 -8.587 98.097 1.00 61.09 455 GLU A O 1
ATOM 3609 N N . ARG A 1 456 ? -29.521 -10.064 98.898 1.00 72.38 456 ARG A N 1
ATOM 3610 C CA . ARG A 1 456 ? -29.002 -9.163 99.935 1.00 72.38 456 ARG A CA 1
ATOM 3611 C C . ARG A 1 456 ? -27.836 -8.361 99.372 1.00 72.38 456 ARG A C 1
ATOM 3613 O O . ARG A 1 456 ? -26.784 -8.922 99.096 1.00 72.38 456 ARG A O 1
ATOM 3620 N N . ILE A 1 457 ? -28.014 -7.050 99.287 1.00 76.44 457 ILE A N 1
ATOM 3621 C CA . ILE A 1 457 ? -27.018 -6.098 98.764 1.00 76.44 457 ILE A CA 1
ATOM 3622 C C . ILE A 1 457 ? -26.229 -5.396 99.877 1.00 76.44 457 ILE A C 1
ATOM 3624 O O . ILE A 1 457 ? -25.217 -4.760 99.608 1.00 76.44 457 ILE A O 1
ATOM 3628 N N . GLY A 1 458 ? -26.661 -5.512 101.138 1.00 67.00 458 GLY A N 1
ATOM 3629 C CA . GLY A 1 458 ? -25.937 -4.950 102.277 1.00 67.00 458 GLY A CA 1
ATOM 3630 C C . GLY A 1 458 ? -26.527 -5.337 103.637 1.00 67.00 458 GLY A C 1
ATOM 3631 O O . GLY A 1 458 ? -27.517 -6.079 103.712 1.00 67.00 458 GLY A O 1
ATOM 3632 N N . PRO A 1 459 ? -25.944 -4.856 104.750 1.00 57.69 459 PRO A N 1
ATOM 3633 C CA . PRO A 1 459 ? -26.469 -5.098 106.088 1.00 57.69 459 PRO A CA 1
ATOM 3634 C C . PRO A 1 459 ? -27.909 -4.590 106.219 1.00 57.69 459 PRO A C 1
ATOM 3636 O O . PRO A 1 459 ? -28.159 -3.394 106.253 1.00 57.69 459 PRO A O 1
ATOM 3639 N N . LYS A 1 460 ? -28.861 -5.529 106.279 1.00 64.56 460 LYS A N 1
ATOM 3640 C CA . LYS A 1 460 ? -30.318 -5.290 106.334 1.00 64.56 460 LYS A CA 1
ATOM 3641 C C . LYS A 1 460 ? -30.925 -4.601 105.091 1.00 64.56 460 LYS A C 1
ATOM 3643 O O . LYS A 1 460 ? -32.068 -4.166 105.161 1.00 64.56 460 LYS A O 1
ATOM 3648 N N . ILE A 1 461 ? -30.224 -4.580 103.952 1.00 63.50 461 ILE A N 1
ATOM 3649 C CA . ILE A 1 461 ? -30.715 -4.021 102.678 1.00 63.50 461 ILE A CA 1
ATOM 3650 C C . ILE A 1 461 ? -30.863 -5.148 101.647 1.00 63.50 461 ILE A C 1
ATOM 3652 O O . ILE A 1 461 ? -29.934 -5.937 101.445 1.00 63.50 461 ILE A O 1
ATOM 3656 N N . TYR A 1 462 ? -32.024 -5.217 100.991 1.00 79.69 462 TYR A N 1
ATOM 3657 C CA . TYR A 1 462 ? -32.372 -6.258 100.019 1.00 79.69 462 TYR A CA 1
ATOM 3658 C C . TYR A 1 462 ? -32.957 -5.646 98.743 1.00 79.69 462 TYR A C 1
ATOM 3660 O O . TYR A 1 462 ? -33.808 -4.760 98.826 1.00 79.69 462 TYR A O 1
ATOM 3668 N N . THR A 1 463 ? -32.566 -6.165 97.579 1.00 66.50 463 THR A N 1
ATOM 3669 C CA . THR A 1 463 ? -33.295 -5.971 96.319 1.00 66.50 463 THR A CA 1
ATOM 3670 C C . THR A 1 463 ? -34.287 -7.110 96.129 1.00 66.50 463 THR A C 1
ATOM 3672 O O . THR A 1 463 ? -34.005 -8.276 96.417 1.00 66.50 463 THR A O 1
ATOM 3675 N N . CYS A 1 464 ? -35.484 -6.763 95.662 1.00 65.38 464 CYS A N 1
ATOM 3676 C CA . CYS A 1 464 ? -36.537 -7.710 95.322 1.00 65.38 464 CYS A CA 1
ATOM 3677 C C . CYS A 1 464 ? -36.820 -7.588 93.825 1.00 65.38 464 CYS A C 1
ATOM 3679 O O . CYS A 1 464 ? -37.127 -6.493 93.356 1.00 65.38 464 CYS A O 1
ATOM 3681 N N . HIS A 1 465 ? -36.766 -8.698 93.091 1.00 54.06 465 HIS A N 1
ATOM 3682 C CA . HIS A 1 465 ? -37.201 -8.742 91.696 1.00 54.06 465 HIS A CA 1
ATOM 3683 C C . HIS A 1 465 ? -38.262 -9.832 91.530 1.00 54.06 465 HIS A C 1
ATOM 3685 O O . HIS A 1 465 ? -38.142 -10.923 92.097 1.00 54.06 465 HIS A O 1
ATOM 3691 N N . GLN A 1 466 ? -39.324 -9.519 90.785 1.00 54.22 466 GLN A N 1
ATOM 3692 C CA . GLN A 1 466 ? -40.331 -10.506 90.404 1.00 54.22 466 GLN A CA 1
ATOM 3693 C C . GLN A 1 466 ? -39.679 -11.539 89.482 1.00 54.22 466 GLN A C 1
ATOM 3695 O O . GLN A 1 466 ? -38.938 -11.181 88.561 1.00 54.22 466 GLN A O 1
ATOM 3700 N N . VAL A 1 467 ? -39.921 -12.823 89.736 1.00 51.50 467 VAL A N 1
ATOM 3701 C CA . VAL A 1 467 ? -39.504 -13.881 88.815 1.00 51.50 467 VAL A CA 1
ATOM 3702 C C . VAL A 1 467 ? -40.381 -13.764 87.569 1.00 51.50 467 VAL A C 1
ATOM 3704 O O . VAL A 1 467 ? -41.541 -14.160 87.583 1.00 51.50 467 VAL A O 1
ATOM 3707 N N . TYR A 1 468 ? -39.840 -13.199 86.488 1.00 43.97 468 TYR A N 1
ATOM 3708 C CA . TYR A 1 468 ? -40.529 -13.130 85.199 1.00 43.97 468 TYR A CA 1
ATOM 3709 C C . TYR A 1 468 ? -40.631 -14.532 84.576 1.00 43.97 468 TYR A C 1
ATOM 3711 O O . TYR A 1 468 ? -39.815 -14.925 83.742 1.00 43.97 468 TYR A O 1
ATOM 3719 N N . LEU A 1 469 ? -41.645 -15.302 84.966 1.00 45.78 469 LEU A N 1
ATOM 3720 C CA . LEU A 1 469 ? -42.180 -16.364 84.120 1.00 45.78 469 LEU A CA 1
ATOM 3721 C C . LEU A 1 469 ? -43.006 -15.676 83.033 1.00 45.78 469 LEU A C 1
ATOM 3723 O O . LEU A 1 469 ? -44.029 -15.077 83.329 1.00 45.78 469 LEU A O 1
ATOM 3727 N N . LEU A 1 470 ? -42.482 -15.704 81.803 1.00 41.81 470 LEU A N 1
ATOM 3728 C CA . LEU A 1 470 ? -43.039 -15.147 80.565 1.00 41.81 470 LEU A CA 1
ATOM 3729 C C . LEU A 1 470 ? -44.577 -14.951 80.616 1.00 41.81 470 LEU A C 1
ATOM 3731 O O . LEU A 1 470 ? -45.337 -15.872 80.330 1.00 41.81 470 LEU A O 1
ATOM 3735 N N . GLU A 1 471 ? -45.030 -13.737 80.941 1.00 44.72 471 GLU A N 1
ATOM 3736 C CA . GLU A 1 471 ? -46.452 -13.384 81.134 1.00 44.72 471 GLU A CA 1
ATOM 3737 C C . GLU A 1 471 ? -47.307 -13.441 79.856 1.00 44.72 471 GLU A C 1
ATOM 3739 O O . GLU A 1 471 ? -48.501 -13.169 79.893 1.00 44.72 471 GLU A O 1
ATOM 3744 N N . LYS A 1 472 ? -46.725 -13.791 78.706 1.00 43.88 472 LYS A N 1
ATOM 3745 C CA . LYS A 1 472 ? -47.459 -13.964 77.451 1.00 43.88 472 LYS A CA 1
ATOM 3746 C C . LYS A 1 472 ? -46.961 -15.210 76.756 1.00 43.88 472 LYS A C 1
ATOM 3748 O O . LYS A 1 472 ? -45.816 -15.265 76.300 1.00 43.88 472 LYS A O 1
ATOM 3753 N N . THR A 1 473 ? -47.825 -16.216 76.641 1.00 48.69 473 THR A N 1
ATOM 3754 C CA . THR A 1 473 ? -47.537 -17.336 75.745 1.00 48.69 473 THR A CA 1
ATOM 3755 C C . THR A 1 473 ? -47.321 -16.771 74.338 1.00 48.69 473 THR A C 1
ATOM 3757 O O . THR A 1 473 ? -47.983 -15.821 73.919 1.00 48.69 473 THR A O 1
ATOM 3760 N N . GLN A 1 474 ? -46.352 -17.321 73.604 1.00 45.47 474 GLN A N 1
ATOM 3761 C CA . GLN A 1 474 ? -45.945 -16.861 72.266 1.00 45.47 474 GLN A CA 1
ATOM 3762 C C . GLN A 1 474 ? -47.138 -16.634 71.309 1.00 45.47 474 GLN A C 1
ATOM 3764 O O . GLN A 1 474 ? -47.073 -15.808 70.399 1.00 45.47 474 GLN A O 1
ATOM 3769 N N . THR A 1 475 ? -48.247 -17.332 71.549 1.00 47.31 475 THR A N 1
ATOM 3770 C CA . THR A 1 475 ? -49.517 -17.258 70.827 1.00 47.31 475 THR A CA 1
ATOM 3771 C C . THR A 1 475 ? -50.230 -15.905 70.965 1.00 47.31 475 THR A C 1
ATOM 3773 O O . THR A 1 475 ? -50.696 -15.371 69.960 1.00 47.31 475 THR A O 1
ATOM 3776 N N . GLU A 1 476 ? -50.257 -15.290 72.151 1.00 47.97 476 GLU A N 1
ATOM 3777 C CA . GLU A 1 476 ? -50.937 -13.997 72.371 1.00 47.97 476 GLU A CA 1
ATOM 3778 C C . GLU A 1 476 ? -50.227 -12.843 71.665 1.00 47.97 476 GLU A C 1
ATOM 3780 O O . GLU A 1 476 ? -50.865 -11.981 71.065 1.00 47.97 476 GLU A O 1
ATOM 3785 N N . VAL A 1 477 ? -48.892 -12.873 71.637 1.00 47.50 477 VAL A N 1
ATOM 3786 C CA . VAL A 1 477 ? -48.085 -11.913 70.867 1.00 47.50 477 VAL A CA 1
ATOM 3787 C C . VAL A 1 477 ? -48.393 -12.025 69.370 1.00 47.50 477 VAL A C 1
ATOM 3789 O O . VAL A 1 477 ? -48.401 -11.023 68.656 1.00 47.50 477 VAL A O 1
ATOM 3792 N N . THR A 1 478 ? -48.709 -13.232 68.895 1.00 46.56 478 THR A N 1
ATOM 3793 C CA . THR A 1 478 ? -49.037 -13.472 67.485 1.00 46.56 478 THR A CA 1
ATOM 3794 C C . THR A 1 478 ? -50.406 -12.885 67.117 1.00 46.56 478 THR A C 1
ATOM 3796 O O . THR A 1 478 ? -50.522 -12.233 66.081 1.00 46.56 478 THR A O 1
ATOM 3799 N N . LEU A 1 479 ? -51.419 -13.028 67.976 1.00 44.78 479 LEU A N 1
ATOM 3800 C CA . LEU A 1 479 ? -52.765 -12.478 67.748 1.00 44.78 479 LEU A CA 1
ATOM 3801 C C . LEU A 1 479 ? -52.820 -10.949 67.898 1.00 44.78 479 LEU A C 1
ATOM 3803 O O . LEU A 1 479 ? -53.401 -10.275 67.048 1.00 44.78 479 LEU A O 1
ATOM 3807 N N . ILE A 1 480 ? -52.135 -10.383 68.898 1.00 44.41 480 ILE A N 1
ATOM 3808 C CA . ILE A 1 480 ? -52.031 -8.922 69.066 1.00 44.41 480 ILE A CA 1
ATOM 3809 C C . ILE A 1 480 ? -51.311 -8.297 67.860 1.00 44.41 480 ILE A C 1
ATOM 3811 O O . ILE A 1 480 ? -51.744 -7.270 67.335 1.00 44.41 480 ILE A O 1
ATOM 3815 N N . SER A 1 481 ? -50.268 -8.952 67.334 1.00 40.53 481 SER A N 1
ATOM 3816 C CA . SER A 1 481 ? -49.584 -8.478 66.123 1.00 40.53 481 SER A CA 1
ATOM 3817 C C . SER A 1 481 ? -50.464 -8.493 64.866 1.00 40.53 481 SER A C 1
ATOM 3819 O O . SER A 1 481 ? -50.208 -7.719 63.953 1.00 40.53 481 SER A O 1
ATOM 3821 N N . GLN A 1 482 ? -51.517 -9.319 64.812 1.00 42.41 482 GLN A N 1
ATOM 3822 C CA . GLN A 1 482 ? -52.476 -9.319 63.701 1.00 42.41 482 GLN A CA 1
ATOM 3823 C C . GLN A 1 482 ? -53.523 -8.205 63.827 1.00 42.41 482 GLN A C 1
ATOM 3825 O O . GLN A 1 482 ? -53.932 -7.655 62.809 1.00 42.41 482 GLN A O 1
ATOM 3830 N N . GLN A 1 483 ? -53.921 -7.834 65.047 1.00 36.69 483 GLN A N 1
ATOM 3831 C CA . GLN A 1 483 ? -54.866 -6.733 65.277 1.00 36.69 483 GLN A CA 1
ATOM 3832 C C . GLN A 1 483 ? -54.217 -5.346 65.159 1.00 36.69 483 GLN A C 1
ATOM 3834 O O . GLN A 1 483 ? -54.869 -4.405 64.720 1.00 36.69 483 GLN A O 1
ATOM 3839 N N . THR A 1 484 ? -52.921 -5.215 65.458 1.00 35.09 484 THR A N 1
ATOM 3840 C CA . THR A 1 484 ? -52.215 -3.915 65.398 1.00 35.09 484 THR A CA 1
ATOM 3841 C C . THR A 1 484 ? -51.843 -3.487 63.962 1.00 35.09 484 THR A C 1
ATOM 3843 O O . THR A 1 484 ? -51.316 -2.402 63.760 1.00 35.09 484 THR A O 1
ATOM 3846 N N . ILE A 1 485 ? -52.111 -4.318 62.945 1.00 37.19 485 ILE A N 1
ATOM 3847 C CA . ILE A 1 485 ? -51.819 -4.032 61.522 1.00 37.19 485 ILE A CA 1
ATOM 3848 C C . ILE A 1 485 ? -53.021 -3.363 60.804 1.00 37.19 485 ILE A C 1
ATOM 3850 O O . ILE A 1 485 ? -52.946 -3.073 59.614 1.00 37.19 485 ILE A O 1
ATOM 3854 N N . HIS A 1 486 ? -54.119 -3.072 61.513 1.00 35.69 486 HIS A N 1
ATOM 3855 C CA . HIS A 1 486 ? -55.301 -2.383 60.969 1.00 35.69 486 HIS A CA 1
ATOM 3856 C C . HIS A 1 486 ? -55.475 -0.925 61.445 1.00 35.69 486 HIS A C 1
ATOM 3858 O O . HIS A 1 486 ? -56.604 -0.467 61.604 1.00 35.69 486 HIS A O 1
ATOM 3864 N N . VAL A 1 487 ? -54.378 -0.179 61.617 1.00 32.56 487 VAL A N 1
ATOM 3865 C CA . VAL A 1 487 ? -54.410 1.297 61.679 1.00 32.56 487 VAL A CA 1
ATOM 3866 C C . VAL A 1 487 ? -53.466 1.873 60.640 1.00 32.56 487 VAL A C 1
ATOM 3868 O O . VAL A 1 487 ? -52.315 1.380 60.575 1.00 32.56 487 VAL A O 1
#

Radius of gyration: 43.86 Å; chains: 1; bounding box: 91×66×134 Å

Secondary structure (DSSP, 8-state):
-EEEE-HHHHHHHHHHHHHHHHHHTT--TT-TTS-PPPPSS--EEEE-SS--HHHHHHHSS--HHHHHHHHHH--EEEE--EEEEETTEEEEEESSEEEEEHHHHHHHHHHHTGGGGGGHHHHHHHHHHHHS----EEEEEEEEEE---------------PEEEEEEEEEESEEEEES-GGGGT---TT---GGG---BTTBEEEEEE----HHHHHHHHHHHTT---HHHHTT-TTEEEEEESEEEEE-SS--SGGGGEEEETTEEEE-SSSEEEEEE-SS--EEEEP--S-SSHHHHHHHHHHHHT-TT-HHHHHHHHTTSS--HHHHHHHHHHHHHHHHHHHHHHHHHH--SHHHHHHHHHHHHHT--HHHHHTSTHHHHHHHTT--HHHHHHHHHHHHHHHHSSS--TT-------TTSPPHHHHHHHHHHHTSBTTB--S--GGGEEEEEEETTEEEEEE----SS-HHHHHHHHHHTT--

Organism: Mytilus galloprovincialis (NCBI:txid29158)

pLDDT: mean 75.74, std 17.21, range [31.34, 97.06]

Sequence (487 aa):
LVIMGGDGTLNDLVNGLLLKKQAERNIDVNDHHAALDQLDIPISFIPAGTGNGMANILYGCVDVVTSTLHLVKGGIKDYPVFGNFCEKKLVAYSFMMAAYGLFADLIHSVDSQRWLKKLRYLVVPIWFFLFKGLRNFDAELTFEYTQKKKEDKQKSSNPEQALETETEHMTLMNVMALIDKIAFGVDDGLSDDESNKLEFGKEFGLMIYKPAGRFAMIKHFIQLGKAASKEFIDRCDFLSFKVVKALTIRIPKSESDMDLLINLDGQIYKLTKPEIYITTTKHRAIKRLKNALPRTPKRRSATLAAYLQHTKSPAVEILRQAEVVSSPEDLMNMSIEKAALEDIKTAIESCKTKRSKDSVLSMNVLVASISGEKITETRCRKNLAKKLGLPVRRLSRGNRNRTTILKSEKSCWAYVCRKTRKDALSEETKRLAYNFWMKPGISRPTGNKADVKRERIGPKIYTCHQVYLLEKTQTEVTLISQQTIHV